Protein AF-0000000066291655 (afdb_homodimer)

Organism: Archaeoglobus fulgidus (strain ATCC 49558 / DSM 4304 / JCM 9628 / NBRC 100126 / VC-16) (NCBI:txid224325)

Sequence (438 aa):
MLRGLRIIAENKIGVLRDLTTIIAEEGGNITFAQTFLIKHGEHEGKALIYFEIEGGDFEKILERVKTFDYIIEIEEEESFERVFGKRVIILGGGALVSQVAIGAISEADRHNLRGERISVDTMPVVGEEEIAEAVKAVSRLHRAEVLVLAGGIMGGKITEEVKKLRKSGIRVISLSMFGSVPDVADVVISDPVMAGTLAVMHISEKAKFDLDRVKGRRIMLRGLRIIAENKIGVLRDLTTIIAEEGGNITFAQTFLIKHGEHEGKALIYFEIEGGDFEKILERVKTFDYIIEIEEEESFERVFGKRVIILGGGALVSQVAIGAISEADRHNLRGERISVDTMPVVGEEEIAEAVKAVSRLHRAEVLVLAGGIMGGKITEEVKKLRKSGIRVISLSMFGSVPDVADVVISDPVMAGTLAVMHISEKAKFDLDRVKGRRI

Structure (mmCIF, N/CA/C/O backbone):
data_AF-0000000066291655-model_v1
#
loop_
_entity.id
_entity.type
_entity.pdbx_description
1 polymer 'Uncharacterized protein AF_1403'
#
loop_
_atom_site.group_PDB
_atom_site.id
_atom_site.type_symbol
_atom_site.label_atom_id
_atom_site.label_alt_id
_atom_site.label_comp_id
_atom_site.label_asym_id
_atom_site.label_entity_id
_atom_site.label_seq_id
_atom_site.pdbx_PDB_ins_code
_atom_site.Cartn_x
_atom_site.Cartn_y
_atom_site.Cartn_z
_atom_site.occupancy
_atom_site.B_iso_or_equiv
_atom_site.auth_seq_id
_atom_site.auth_comp_id
_atom_site.auth_asym_id
_atom_site.auth_atom_id
_atom_site.pdbx_PDB_model_num
ATOM 1 N N . MET A 1 1 ? 13.969 -18.281 8.516 1 83.38 1 MET A N 1
ATOM 2 C CA . MET A 1 1 ? 14.18 -16.859 8.266 1 83.38 1 MET A CA 1
ATOM 3 C C . MET A 1 1 ? 13.406 -16.406 7.031 1 83.38 1 MET A C 1
ATOM 5 O O . MET A 1 1 ? 13.359 -17.125 6.027 1 83.38 1 MET A O 1
ATOM 9 N N . LEU A 1 2 ? 12.633 -15.32 7.113 1 91.94 2 LEU A N 1
ATOM 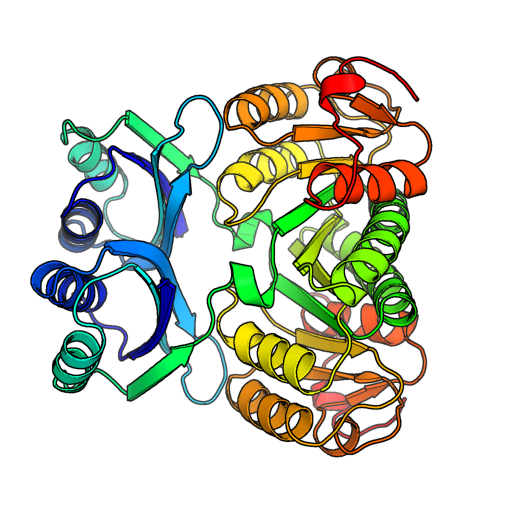10 C CA . LEU A 1 2 ? 11.852 -14.758 6.02 1 91.94 2 LEU A CA 1
ATOM 11 C C . LEU A 1 2 ? 12.742 -13.969 5.062 1 91.94 2 LEU A C 1
ATOM 13 O O . LEU A 1 2 ? 13.469 -13.07 5.488 1 91.94 2 LEU A O 1
ATOM 17 N N . ARG A 1 3 ? 12.75 -14.422 3.824 1 95 3 ARG A N 1
ATOM 18 C CA . ARG A 1 3 ? 13.586 -13.766 2.82 1 95 3 ARG A CA 1
ATOM 19 C C . ARG A 1 3 ? 12.742 -13.312 1.63 1 95 3 ARG A C 1
ATOM 21 O O . ARG A 1 3 ? 11.828 -14.016 1.204 1 95 3 ARG A O 1
ATOM 28 N N . GLY A 1 4 ? 13.094 -12.086 1.161 1 96.44 4 GLY A N 1
ATOM 29 C CA . GLY A 1 4 ? 12.414 -11.547 -0.006 1 96.44 4 GLY A CA 1
ATOM 30 C C . GLY A 1 4 ? 13.148 -11.812 -1.304 1 96.44 4 GLY A C 1
ATOM 31 O O . GLY A 1 4 ? 14.383 -11.734 -1.349 1 96.44 4 GLY A O 1
ATOM 32 N N . LEU A 1 5 ? 12.398 -12.18 -2.305 1 96.62 5 LEU A N 1
ATOM 33 C CA . LEU A 1 5 ? 12.938 -12.43 -3.637 1 96.62 5 LEU A CA 1
ATOM 34 C C . LEU A 1 5 ? 12.242 -11.562 -4.676 1 96.62 5 LEU A C 1
ATOM 36 O O . LEU A 1 5 ? 11.039 -11.695 -4.895 1 96.62 5 LEU A O 1
ATOM 40 N N . ARG A 1 6 ? 12.953 -10.68 -5.277 1 97.25 6 ARG A N 1
ATOM 41 C CA . ARG A 1 6 ? 12.438 -9.828 -6.344 1 97.25 6 ARG A CA 1
ATOM 42 C C . ARG A 1 6 ? 12.945 -10.281 -7.707 1 97.25 6 ARG A C 1
ATOM 44 O O . ARG A 1 6 ? 14.148 -10.445 -7.906 1 97.25 6 ARG A O 1
ATOM 51 N N . ILE A 1 7 ? 12.016 -10.43 -8.617 1 97.06 7 ILE A N 1
ATOM 52 C CA . ILE A 1 7 ? 12.352 -10.922 -9.953 1 97.06 7 ILE A CA 1
ATOM 53 C C . ILE A 1 7 ? 11.742 -10 -11.008 1 97.06 7 ILE A C 1
ATOM 55 O O . ILE A 1 7 ? 10.578 -9.609 -10.906 1 97.06 7 ILE A O 1
ATOM 59 N N . ILE A 1 8 ? 12.531 -9.57 -11.898 1 97.06 8 ILE A N 1
ATOM 60 C CA . ILE A 1 8 ? 12.031 -8.992 -13.141 1 97.06 8 ILE A CA 1
ATOM 61 C C . ILE A 1 8 ? 12.117 -10.023 -14.258 1 97.06 8 ILE A C 1
ATOM 63 O O . ILE A 1 8 ? 13.188 -10.586 -14.508 1 97.06 8 ILE A O 1
ATOM 67 N N . ALA A 1 9 ? 11.023 -10.336 -14.867 1 96.5 9 ALA A N 1
ATOM 68 C CA . ALA A 1 9 ? 10.969 -11.367 -15.898 1 96.5 9 ALA A CA 1
ATOM 69 C C . ALA A 1 9 ? 10.172 -10.898 -17.109 1 96.5 9 ALA A C 1
ATOM 71 O O . ALA A 1 9 ? 9.43 -9.914 -17.031 1 96.5 9 ALA A O 1
ATOM 72 N N . GLU A 1 10 ? 10.383 -11.562 -18.172 1 94.94 10 GLU A N 1
ATOM 73 C CA . GLU A 1 10 ? 9.516 -11.344 -19.312 1 94.94 10 GLU A CA 1
ATOM 74 C C . GLU A 1 10 ? 8.062 -11.672 -18.984 1 94.94 10 GLU A C 1
ATOM 76 O O . GLU A 1 10 ? 7.789 -12.602 -18.234 1 94.94 10 GLU A O 1
ATOM 81 N N . ASN A 1 11 ? 7.215 -10.836 -19.578 1 88.88 11 ASN A N 1
ATOM 82 C CA . ASN A 1 11 ? 5.789 -11.078 -19.375 1 88.88 11 ASN A CA 1
ATOM 83 C C . ASN A 1 11 ? 5.285 -12.219 -20.25 1 88.88 11 ASN A C 1
ATOM 85 O O . ASN A 1 11 ? 4.895 -12 -21.406 1 88.88 11 ASN A O 1
ATOM 89 N N . LYS A 1 12 ? 5.316 -13.391 -19.75 1 83.5 12 LYS A N 1
ATOM 90 C CA . LYS A 1 12 ? 4.914 -14.594 -20.484 1 83.5 12 LYS A CA 1
ATOM 91 C C . LYS A 1 12 ? 4.031 -15.492 -19.625 1 83.5 12 LYS A C 1
ATOM 93 O O . LYS A 1 12 ? 4.098 -15.445 -18.391 1 83.5 12 LYS A O 1
ATOM 98 N N . ILE A 1 13 ? 3.275 -16.203 -20.266 1 76.56 13 ILE A N 1
ATOM 99 C CA . ILE A 1 13 ? 2.389 -17.141 -19.594 1 76.56 13 ILE A CA 1
ATOM 100 C C . ILE A 1 13 ? 3.217 -18.219 -18.891 1 76.56 13 ILE A C 1
ATOM 102 O O . ILE A 1 13 ? 4.184 -18.734 -19.453 1 76.56 13 ILE A O 1
ATOM 106 N N . GLY A 1 14 ? 2.908 -18.453 -17.641 1 75.88 14 GLY A N 1
ATOM 107 C CA . GLY A 1 14 ? 3.512 -19.594 -16.953 1 75.88 14 GLY A CA 1
ATOM 108 C C . GLY A 1 14 ? 4.645 -19.203 -16.031 1 75.88 14 GLY A C 1
ATOM 109 O O . GLY A 1 14 ? 5.152 -20.031 -15.273 1 75.88 14 GLY A O 1
ATOM 110 N N . VAL A 1 15 ? 5.023 -17.922 -16.031 1 84.94 15 VAL A N 1
ATOM 111 C CA . VAL A 1 15 ? 6.164 -17.469 -15.234 1 84.94 15 VAL A CA 1
ATOM 112 C C . VAL A 1 15 ? 5.879 -17.672 -13.75 1 84.94 15 VAL A C 1
ATOM 114 O O . VAL A 1 15 ? 6.691 -18.266 -13.031 1 84.94 15 VAL A O 1
ATOM 117 N N . LEU A 1 16 ? 4.734 -17.266 -13.289 1 84.44 16 LEU A N 1
ATOM 118 C CA . LEU A 1 16 ? 4.395 -17.422 -11.883 1 84.44 16 LEU A CA 1
ATOM 119 C C . LEU A 1 16 ? 4.32 -18.891 -11.492 1 84.44 16 LEU A C 1
ATOM 121 O O . LEU A 1 16 ? 4.77 -19.281 -10.414 1 84.44 16 LEU A O 1
ATOM 125 N N . ARG A 1 17 ? 3.775 -19.625 -12.367 1 79.81 17 ARG A N 1
ATOM 126 C CA . ARG A 1 17 ? 3.689 -21.062 -12.133 1 79.81 17 ARG A CA 1
ATOM 127 C C . ARG A 1 17 ? 5.078 -21.688 -11.969 1 79.81 17 ARG A C 1
ATOM 129 O O . ARG A 1 17 ? 5.324 -22.422 -11.016 1 79.81 17 ARG A O 1
ATOM 136 N N . ASP A 1 18 ? 5.945 -21.406 -12.859 1 86 18 ASP A N 1
ATOM 137 C CA . ASP A 1 18 ? 7.293 -21.953 -12.828 1 86 18 ASP A CA 1
ATOM 138 C C . ASP A 1 18 ? 8.023 -21.562 -11.547 1 86 18 ASP A C 1
ATOM 140 O O . ASP A 1 18 ? 8.641 -22.406 -10.891 1 86 18 ASP A O 1
ATOM 144 N N . LEU A 1 19 ? 7.875 -20.328 -11.18 1 90.25 19 LEU A N 1
ATOM 145 C CA . LEU A 1 19 ? 8.594 -19.812 -10.016 1 90.25 19 LEU A CA 1
ATOM 146 C C . LEU A 1 19 ? 8.039 -20.406 -8.727 1 90.25 19 LEU A C 1
ATOM 148 O O . LEU A 1 19 ? 8.805 -20.812 -7.852 1 90.25 19 LEU A O 1
ATOM 152 N N . THR A 1 20 ? 6.754 -20.531 -8.68 1 87 20 THR A N 1
ATOM 153 C CA . THR A 1 20 ? 6.148 -21.062 -7.469 1 87 20 THR A CA 1
ATOM 154 C C . THR A 1 20 ? 6.441 -22.547 -7.332 1 87 20 THR A C 1
ATOM 156 O O . THR A 1 20 ? 6.582 -23.062 -6.219 1 87 20 THR A O 1
ATOM 159 N N . THR A 1 21 ? 6.566 -23.203 -8.43 1 85.25 21 THR A N 1
ATOM 160 C CA . THR A 1 21 ? 6.914 -24.609 -8.422 1 85.25 21 THR A CA 1
ATOM 161 C C . THR A 1 21 ? 8.312 -24.828 -7.844 1 85.25 21 THR A C 1
ATOM 163 O O . THR A 1 21 ? 8.508 -25.672 -6.969 1 85.25 21 THR A O 1
ATOM 166 N N . ILE A 1 22 ? 9.227 -24.062 -8.266 1 91.38 22 ILE A N 1
ATOM 167 C CA . ILE A 1 22 ? 10.602 -24.156 -7.797 1 91.38 22 ILE A CA 1
ATOM 168 C C . ILE A 1 22 ? 10.656 -23.891 -6.293 1 91.38 22 ILE A C 1
ATOM 170 O O . ILE A 1 22 ? 11.328 -24.625 -5.555 1 91.38 22 ILE A O 1
ATOM 174 N N . ILE A 1 23 ? 9.953 -22.875 -5.824 1 90.38 23 ILE A N 1
ATOM 175 C CA . ILE A 1 23 ? 9.961 -22.5 -4.414 1 90.38 23 ILE A CA 1
ATOM 176 C C . ILE A 1 23 ? 9.383 -23.641 -3.574 1 90.38 23 ILE A C 1
ATOM 178 O O . ILE A 1 23 ? 9.953 -24 -2.545 1 90.38 23 ILE A O 1
ATOM 182 N N . ALA A 1 24 ? 8.336 -24.219 -4.098 1 86.44 24 ALA A N 1
ATOM 183 C CA . ALA A 1 24 ? 7.703 -25.312 -3.391 1 86.44 24 ALA A CA 1
ATOM 184 C C . ALA A 1 24 ? 8.609 -26.547 -3.363 1 86.44 24 ALA A C 1
ATOM 186 O O . ALA A 1 24 ? 8.75 -27.203 -2.326 1 86.44 24 ALA A O 1
ATOM 187 N N . GLU A 1 25 ? 9.18 -26.875 -4.406 1 90.44 25 GLU A N 1
ATOM 188 C CA . GLU A 1 25 ? 10.039 -28.062 -4.527 1 90.44 25 GLU A CA 1
ATOM 189 C C . GLU A 1 25 ? 11.242 -27.953 -3.588 1 90.44 25 GLU A C 1
ATOM 191 O O . GLU A 1 25 ? 11.734 -28.984 -3.102 1 90.44 25 GLU A O 1
ATOM 196 N N . GLU A 1 26 ? 11.641 -26.75 -3.355 1 93.12 26 GLU A N 1
ATOM 197 C CA . GLU A 1 26 ? 12.812 -26.562 -2.504 1 93.12 26 GLU A CA 1
ATOM 198 C C . GLU A 1 26 ? 12.406 -26.328 -1.052 1 93.12 26 GLU A C 1
ATOM 200 O O . GLU A 1 26 ? 13.227 -25.922 -0.228 1 93.12 26 GLU A O 1
ATOM 205 N N . GLY A 1 27 ? 11.141 -26.484 -0.807 1 88.19 27 GLY A N 1
ATOM 206 C CA . GLY A 1 27 ? 10.656 -26.5 0.564 1 88.19 27 GLY A CA 1
ATOM 207 C C . GLY A 1 27 ? 10.32 -25.109 1.08 1 88.19 27 GLY A C 1
ATOM 208 O O . GLY A 1 27 ? 10.133 -24.922 2.283 1 88.19 27 GLY A O 1
ATOM 209 N N . GLY A 1 28 ? 10.32 -24.141 0.189 1 88.88 28 GLY A N 1
ATOM 210 C CA . GLY A 1 28 ? 9.969 -22.797 0.61 1 88.88 28 GLY A CA 1
ATOM 211 C C . GLY A 1 28 ? 8.477 -22.578 0.759 1 88.88 28 GLY A C 1
ATOM 212 O O . GLY A 1 28 ? 7.684 -23.125 -0.015 1 88.88 28 GLY A O 1
ATOM 213 N N . ASN A 1 29 ? 8.125 -21.766 1.768 1 86.31 29 ASN A N 1
ATOM 214 C CA . ASN A 1 29 ? 6.746 -21.344 1.974 1 86.31 29 ASN A CA 1
ATOM 215 C C . ASN A 1 29 ? 6.547 -19.875 1.599 1 86.31 29 ASN A C 1
ATOM 217 O O . ASN A 1 29 ? 7.168 -19 2.189 1 86.31 29 ASN A O 1
ATOM 221 N N . ILE A 1 30 ? 5.688 -19.672 0.665 1 89.31 30 ILE A N 1
ATOM 222 C CA . ILE A 1 30 ? 5.422 -18.297 0.239 1 89.31 30 ILE A CA 1
ATOM 223 C C . ILE A 1 30 ? 4.422 -17.641 1.189 1 89.31 30 ILE A C 1
ATOM 225 O O . ILE A 1 30 ? 3.266 -18.062 1.27 1 89.31 30 ILE A O 1
ATOM 229 N N . THR A 1 31 ? 4.867 -16.641 1.881 1 90.12 31 THR A N 1
ATOM 230 C CA . THR A 1 31 ? 3.998 -15.961 2.836 1 90.12 31 THR A CA 1
ATOM 231 C C . THR A 1 31 ? 3.379 -14.711 2.211 1 90.12 31 THR A C 1
ATOM 233 O O . THR A 1 31 ? 2.355 -14.219 2.688 1 90.12 31 THR A O 1
ATOM 236 N N . PHE A 1 32 ? 4.031 -14.281 1.184 1 94.31 32 PHE A N 1
ATOM 237 C CA . PHE A 1 32 ? 3.541 -13.141 0.41 1 94.31 32 PHE A CA 1
ATOM 238 C C . PHE A 1 32 ? 4.051 -13.211 -1.025 1 94.31 32 PHE A C 1
ATOM 240 O O . PHE A 1 32 ? 5.203 -13.57 -1.266 1 94.31 32 PHE A O 1
ATOM 247 N N . ALA A 1 33 ? 3.215 -12.906 -1.899 1 94.62 33 ALA A N 1
ATOM 248 C CA . ALA A 1 33 ? 3.607 -12.781 -3.301 1 94.62 33 ALA A CA 1
ATOM 249 C C . ALA A 1 33 ? 2.855 -11.641 -3.984 1 94.62 33 ALA A C 1
ATOM 251 O O . ALA A 1 33 ? 1.688 -11.391 -3.678 1 94.62 33 ALA A O 1
ATOM 252 N N . GLN A 1 34 ? 3.547 -11 -4.84 1 96.5 34 GLN A N 1
ATOM 253 C CA . GLN A 1 34 ? 2.957 -9.93 -5.637 1 96.5 34 GLN A CA 1
ATOM 254 C C . GLN A 1 34 ? 3.568 -9.891 -7.035 1 96.5 34 GLN A C 1
ATOM 256 O O . GLN A 1 34 ? 4.773 -10.094 -7.199 1 96.5 34 GLN A O 1
ATOM 261 N N . THR A 1 35 ? 2.752 -9.664 -8.008 1 94.88 35 THR A N 1
ATOM 262 C CA . THR A 1 35 ? 3.254 -9.484 -9.367 1 94.88 35 THR A CA 1
ATOM 263 C C . THR A 1 35 ? 2.451 -8.422 -10.102 1 94.88 35 THR A C 1
ATOM 265 O O . THR A 1 35 ? 1.236 -8.312 -9.922 1 94.88 35 THR A O 1
ATOM 268 N N . PHE A 1 36 ? 3.104 -7.602 -10.805 1 95.19 36 PHE A N 1
ATOM 269 C CA . PHE A 1 36 ? 2.434 -6.645 -11.68 1 95.19 36 PHE A CA 1
ATOM 270 C C . PHE A 1 36 ? 3.33 -6.254 -12.844 1 95.19 36 PHE A C 1
ATOM 272 O O . PHE A 1 36 ? 4.531 -6.535 -12.836 1 95.19 36 PHE A O 1
ATOM 279 N N . LEU A 1 37 ? 2.75 -5.672 -13.805 1 91.38 37 LEU A N 1
ATOM 280 C CA . LEU A 1 37 ? 3.502 -5.215 -14.969 1 91.38 37 LEU A CA 1
ATOM 281 C C . LEU A 1 37 ? 4.133 -3.852 -14.703 1 91.38 37 LEU A C 1
ATOM 283 O O . LEU A 1 37 ? 3.475 -2.949 -14.18 1 91.38 37 LEU A O 1
ATOM 287 N N . ILE A 1 38 ? 5.426 -3.744 -15.047 1 93.25 38 ILE A N 1
ATOM 288 C CA . ILE A 1 38 ? 6.133 -2.477 -14.914 1 93.25 38 ILE A CA 1
ATOM 289 C C . ILE A 1 38 ? 5.672 -1.506 -16 1 93.25 38 ILE A C 1
ATOM 291 O O . ILE A 1 38 ? 5.75 -1.816 -17.188 1 93.25 38 ILE A O 1
ATOM 295 N N . LYS A 1 39 ? 5.297 -0.369 -15.602 1 90.25 39 LYS A N 1
ATOM 296 C CA . LYS A 1 39 ? 4.648 0.554 -16.531 1 90.25 39 LYS A CA 1
ATOM 297 C C . LYS A 1 39 ? 5.66 1.515 -17.141 1 90.25 39 LYS A C 1
ATOM 299 O O . LYS A 1 39 ? 5.449 2.016 -18.25 1 90.25 39 LYS A O 1
ATOM 304 N N . HIS A 1 40 ? 6.703 1.766 -16.359 1 89.12 40 HIS A N 1
ATOM 305 C CA . HIS A 1 40 ? 7.637 2.805 -16.781 1 89.12 40 HIS A CA 1
ATOM 306 C C . HIS A 1 40 ? 9.078 2.357 -16.594 1 89.12 40 HIS A C 1
ATOM 308 O O . HIS A 1 40 ? 9.344 1.345 -15.953 1 89.12 40 HIS A O 1
ATOM 314 N N . GLY A 1 41 ? 9.938 3.076 -17.281 1 92.38 41 GLY A N 1
ATOM 315 C CA . GLY A 1 41 ? 11.359 2.895 -17.016 1 92.38 41 GLY A CA 1
ATOM 316 C C . GLY A 1 41 ? 12.008 1.862 -17.922 1 92.38 41 GLY A C 1
ATOM 317 O O . GLY A 1 41 ? 11.461 1.517 -18.969 1 92.38 41 GLY A O 1
ATOM 318 N N . GLU A 1 42 ? 13.125 1.429 -17.5 1 93.94 42 GLU A N 1
ATOM 319 C CA . GLU A 1 42 ? 13.992 0.578 -18.312 1 93.94 42 GLU A CA 1
ATOM 320 C C . GLU A 1 42 ? 13.359 -0.794 -18.531 1 93.94 42 GLU A C 1
ATOM 322 O O . GLU A 1 42 ? 13.633 -1.449 -19.547 1 93.94 42 GLU A O 1
ATOM 327 N N . HIS A 1 43 ? 12.484 -1.166 -17.656 1 95.44 43 HIS A N 1
ATOM 328 C CA . HIS A 1 43 ? 11.906 -2.502 -17.766 1 95.44 43 HIS A CA 1
ATOM 329 C C . HIS A 1 43 ? 10.422 -2.434 -18.094 1 95.44 43 HIS A C 1
ATOM 331 O O . HIS A 1 43 ? 9.656 -3.318 -17.703 1 95.44 43 HIS A O 1
ATOM 337 N N . GLU A 1 44 ? 10.039 -1.375 -18.75 1 94.31 44 GLU A N 1
ATOM 338 C CA . GLU A 1 44 ? 8.648 -1.212 -19.156 1 94.31 44 GLU A CA 1
ATOM 339 C C . GLU A 1 44 ? 8.141 -2.441 -19.906 1 94.31 44 GLU A C 1
ATOM 341 O O . GLU A 1 44 ? 8.812 -2.949 -20.797 1 94.31 44 GLU A O 1
ATOM 346 N N . GLY A 1 45 ? 7.004 -2.943 -19.484 1 92.25 45 GLY A N 1
ATOM 347 C CA . GLY A 1 45 ? 6.379 -4.074 -20.156 1 92.25 45 GLY A CA 1
ATOM 348 C C . GLY A 1 45 ? 6.766 -5.414 -19.547 1 92.25 45 GLY A C 1
ATOM 349 O O . GLY A 1 45 ? 6.137 -6.434 -19.828 1 92.25 45 GLY A O 1
ATOM 350 N N . LYS A 1 46 ? 7.738 -5.422 -18.688 1 95 46 LYS A N 1
ATOM 351 C CA . LYS A 1 46 ? 8.148 -6.637 -17.984 1 95 46 LYS A CA 1
ATOM 352 C C . LYS A 1 46 ? 7.336 -6.844 -16.719 1 95 46 LYS A C 1
ATOM 354 O O . LYS A 1 46 ? 6.586 -5.957 -16.297 1 95 46 LYS A O 1
ATOM 359 N N . ALA A 1 47 ? 7.465 -8.055 -16.203 1 94.56 47 ALA A N 1
ATOM 360 C CA . ALA A 1 47 ? 6.758 -8.391 -14.969 1 94.56 47 ALA A CA 1
ATOM 361 C C . ALA A 1 47 ? 7.68 -8.266 -13.758 1 94.56 47 ALA A C 1
ATOM 363 O O . ALA A 1 47 ? 8.805 -8.766 -13.766 1 94.56 47 ALA A O 1
ATOM 364 N N . LEU A 1 48 ? 7.25 -7.527 -12.812 1 96.88 48 LEU A N 1
ATOM 365 C CA . LEU A 1 48 ? 7.902 -7.543 -11.508 1 96.88 48 LEU A CA 1
ATOM 366 C C . LEU A 1 48 ? 7.223 -8.539 -10.57 1 96.88 48 LEU A C 1
ATOM 368 O O . LEU A 1 48 ? 6.016 -8.445 -10.328 1 96.88 48 LEU A O 1
ATOM 372 N N . ILE A 1 49 ? 7.957 -9.492 -10.109 1 96 49 ILE A N 1
ATOM 373 C CA . ILE A 1 49 ? 7.465 -10.539 -9.227 1 96 49 ILE A CA 1
ATOM 374 C C . ILE A 1 49 ? 8.234 -10.508 -7.906 1 96 49 ILE A C 1
ATOM 376 O O . ILE A 1 49 ? 9.461 -10.469 -7.898 1 96 49 ILE A O 1
ATOM 380 N N . TYR A 1 50 ? 7.5 -10.469 -6.832 1 97.25 50 TYR A N 1
ATOM 381 C CA . TYR A 1 50 ? 8.109 -10.414 -5.508 1 97.25 50 TYR A CA 1
ATOM 382 C C . TYR A 1 50 ? 7.527 -11.492 -4.598 1 97.25 50 TYR A C 1
ATOM 384 O O . TYR A 1 50 ? 6.309 -11.648 -4.516 1 97.25 50 TYR A O 1
ATOM 392 N N . PHE A 1 51 ? 8.461 -12.227 -3.971 1 94.94 51 PHE A N 1
ATOM 393 C CA . PHE A 1 51 ? 8.062 -13.258 -3.023 1 94.94 51 PHE A CA 1
ATOM 394 C C . PHE A 1 51 ? 8.703 -13.016 -1.659 1 94.94 51 PHE 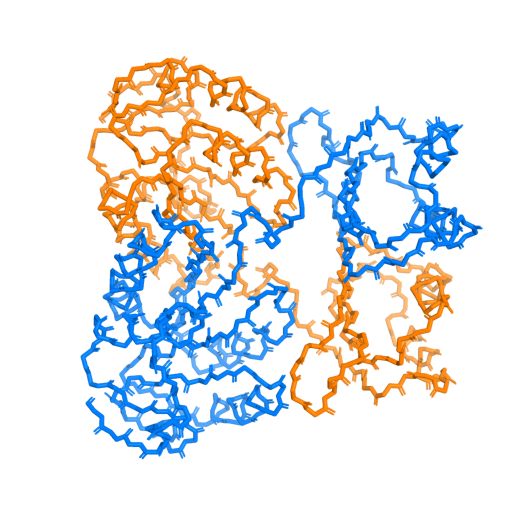A C 1
ATOM 396 O O . PHE A 1 51 ? 9.859 -12.594 -1.572 1 94.94 51 PHE A O 1
ATOM 403 N N . GLU A 1 52 ? 7.988 -13.203 -0.694 1 95.75 52 GLU A N 1
ATOM 404 C CA . GLU A 1 52 ? 8.539 -13.438 0.637 1 95.75 52 GLU A CA 1
ATOM 405 C C . GLU A 1 52 ? 8.43 -14.906 1.035 1 95.75 52 GLU A C 1
ATOM 407 O O . GLU A 1 52 ? 7.328 -15.453 1.091 1 95.75 52 GLU A O 1
ATOM 412 N N . ILE A 1 53 ? 9.516 -15.531 1.274 1 92.94 53 ILE A N 1
ATOM 413 C CA . ILE A 1 53 ? 9.625 -16.984 1.408 1 92.94 53 ILE A CA 1
ATOM 414 C C . ILE A 1 53 ? 10.18 -17.328 2.787 1 92.94 53 ILE A C 1
ATOM 416 O O . ILE A 1 53 ? 11.203 -16.797 3.205 1 92.94 53 ILE A O 1
ATOM 420 N N . GLU A 1 54 ? 9.469 -18.156 3.42 1 91.38 54 GLU A N 1
ATOM 421 C CA . GLU A 1 54 ? 9.922 -18.672 4.707 1 91.38 54 GLU A CA 1
ATOM 422 C C . GLU A 1 54 ? 10.43 -20.109 4.586 1 91.38 54 GLU A C 1
ATOM 424 O O . GLU A 1 54 ? 9.758 -20.953 3.994 1 91.38 54 GLU A O 1
ATOM 429 N N . GLY A 1 55 ? 11.609 -20.344 5.07 1 88.94 55 GLY A N 1
ATOM 430 C CA . GLY A 1 55 ? 12.156 -21.703 5.059 1 88.94 55 GLY A CA 1
ATOM 431 C C . GLY A 1 55 ? 12.648 -22.125 3.689 1 88.94 55 GLY A C 1
ATOM 432 O O . GLY A 1 55 ? 12.875 -21.297 2.811 1 88.94 55 GLY A O 1
ATOM 433 N N . GLY A 1 56 ? 12.977 -23.469 3.59 1 91.62 56 GLY A N 1
ATOM 434 C CA . GLY A 1 56 ? 13.477 -24.031 2.348 1 91.62 56 GLY A CA 1
ATOM 435 C C . GLY A 1 56 ? 14.93 -23.672 2.074 1 91.62 56 GLY A C 1
ATOM 436 O O . GLY A 1 56 ? 15.578 -23.016 2.898 1 91.62 56 GLY A O 1
ATOM 437 N N . ASP A 1 57 ? 15.398 -24.203 0.986 1 95.31 57 ASP A N 1
ATOM 438 C CA . ASP A 1 57 ? 16.75 -23.891 0.543 1 95.31 57 ASP A CA 1
ATOM 439 C C . ASP A 1 57 ? 16.766 -22.688 -0.396 1 95.31 57 ASP A C 1
ATOM 441 O O . ASP A 1 57 ? 16.719 -22.859 -1.618 1 95.31 57 ASP A O 1
ATOM 445 N N . PHE A 1 58 ? 16.906 -21.531 0.152 1 95.06 58 PHE A N 1
ATOM 446 C CA . PHE A 1 58 ? 16.781 -20.281 -0.574 1 95.06 58 PHE A CA 1
ATOM 447 C C . PHE A 1 58 ? 17.859 -20.172 -1.642 1 95.06 58 PHE A C 1
ATOM 449 O O . PHE A 1 58 ? 17.609 -19.656 -2.738 1 95.06 58 PHE A O 1
ATOM 456 N N . GLU A 1 59 ? 19.031 -20.625 -1.307 1 96.25 59 GLU A N 1
ATOM 457 C CA . GLU A 1 59 ? 20.125 -20.562 -2.271 1 96.25 59 GLU A CA 1
ATOM 458 C C . GLU A 1 59 ? 19.828 -21.422 -3.492 1 96.25 59 GLU A C 1
ATOM 460 O O . GLU A 1 59 ? 20.094 -21.031 -4.625 1 96.25 59 GLU A O 1
ATOM 465 N N . LYS A 1 60 ? 19.297 -22.547 -3.295 1 96.56 60 LYS A N 1
ATOM 466 C CA . LYS A 1 60 ? 18.922 -23.422 -4.402 1 96.56 60 LYS A CA 1
ATOM 467 C C . LYS A 1 60 ? 17.797 -22.828 -5.227 1 96.56 60 LYS A C 1
ATOM 469 O O . LYS A 1 60 ? 17.766 -22.984 -6.449 1 96.56 60 LYS A O 1
ATOM 474 N N . ILE A 1 61 ? 16.844 -22.141 -4.496 1 94.88 61 ILE A N 1
ATOM 475 C CA . ILE A 1 61 ? 15.758 -21.453 -5.188 1 94.88 61 ILE A CA 1
ATOM 476 C C . ILE A 1 61 ? 16.344 -20.406 -6.141 1 94.88 61 ILE A C 1
ATOM 478 O O . ILE A 1 61 ? 15.984 -20.375 -7.324 1 94.88 61 ILE A O 1
ATOM 482 N N . LEU A 1 62 ? 17.25 -19.688 -5.672 1 96.12 62 LEU A N 1
ATOM 483 C CA . LEU A 1 62 ? 17.875 -18.641 -6.473 1 96.12 62 LEU A CA 1
ATOM 484 C C . LEU A 1 62 ? 18.578 -19.234 -7.684 1 96.12 62 LEU A C 1
ATOM 486 O O . LEU A 1 62 ? 18.438 -18.734 -8.805 1 96.12 62 LEU A O 1
ATOM 490 N N . GLU A 1 63 ? 19.281 -20.266 -7.469 1 96.19 63 GLU A N 1
ATOM 491 C CA . GLU A 1 63 ? 20.031 -20.922 -8.531 1 96.19 63 GLU A CA 1
ATOM 492 C C . GLU A 1 63 ? 19.109 -21.438 -9.625 1 96.19 63 GLU A C 1
ATOM 494 O O . GLU A 1 63 ? 19.375 -21.266 -10.812 1 96.19 63 GLU A O 1
ATOM 499 N N . ARG A 1 64 ? 18.109 -22.031 -9.234 1 96.31 64 ARG A N 1
ATOM 500 C CA . ARG A 1 64 ? 17.188 -22.625 -10.188 1 96.31 64 ARG A CA 1
ATOM 501 C C . ARG A 1 64 ? 16.406 -21.562 -10.953 1 96.31 64 ARG A C 1
ATOM 503 O O . ARG A 1 64 ? 16.172 -21.703 -12.156 1 96.31 64 ARG A O 1
ATOM 510 N N . VAL A 1 65 ? 16.031 -20.484 -10.273 1 95.31 65 VAL A N 1
ATOM 511 C CA . VAL A 1 65 ? 15.281 -19.406 -10.914 1 95.31 65 VAL A CA 1
ATOM 512 C C . VAL A 1 65 ? 16.141 -18.734 -11.984 1 95.31 65 VAL A C 1
ATOM 514 O O . VAL A 1 65 ? 15.648 -18.391 -13.055 1 95.31 65 VAL A O 1
ATOM 517 N N . LYS A 1 66 ? 17.375 -18.719 -11.75 1 95.38 66 LYS A N 1
ATOM 518 C CA . LYS A 1 66 ? 18.312 -18.047 -12.648 1 95.38 66 LYS A CA 1
ATOM 519 C C . LYS A 1 66 ? 18.469 -18.812 -13.953 1 95.38 66 LYS A C 1
ATOM 521 O O . LYS A 1 66 ? 18.969 -18.266 -14.945 1 95.38 66 LYS A O 1
ATOM 526 N N . THR A 1 67 ? 18.031 -20.016 -13.945 1 94.88 67 THR A N 1
ATOM 527 C CA . THR A 1 67 ? 18.25 -20.859 -15.117 1 94.88 67 THR A CA 1
ATOM 528 C C . THR A 1 67 ? 17.203 -20.547 -16.203 1 94.88 67 THR A C 1
ATOM 530 O O . THR A 1 67 ? 17.391 -20.906 -17.359 1 94.88 67 THR A O 1
ATOM 533 N N . PHE A 1 68 ? 16.156 -19.891 -15.773 1 94.62 68 PHE A N 1
ATOM 534 C CA . PHE A 1 68 ? 15.141 -19.562 -16.766 1 94.62 68 PHE A CA 1
ATOM 535 C C . PHE A 1 68 ? 15.609 -18.438 -17.672 1 94.62 68 PHE A C 1
ATOM 537 O O . PHE A 1 68 ? 16.141 -17.438 -17.203 1 94.62 68 PHE A O 1
ATOM 544 N N . ASP A 1 69 ? 15.352 -18.547 -18.953 1 94.69 69 ASP A N 1
ATOM 545 C CA . ASP A 1 69 ? 15.828 -17.578 -19.938 1 94.69 69 ASP A CA 1
ATOM 546 C C . ASP A 1 69 ? 14.992 -16.297 -19.906 1 94.69 69 ASP A C 1
ATOM 548 O O . ASP A 1 69 ? 15.414 -15.266 -20.422 1 94.69 69 ASP A O 1
ATOM 552 N N . TYR A 1 70 ? 13.836 -16.359 -19.297 1 94.75 70 TYR A N 1
ATOM 553 C CA . TYR A 1 70 ? 12.961 -15.188 -19.281 1 94.75 70 TYR A CA 1
ATOM 554 C C . TYR A 1 70 ? 13.219 -14.328 -18.047 1 94.75 70 TYR A C 1
ATOM 556 O O . TYR A 1 70 ? 12.578 -13.289 -17.859 1 94.75 70 TYR A O 1
ATOM 564 N N . ILE A 1 71 ? 14.195 -14.703 -17.219 1 96.81 71 ILE A N 1
ATOM 565 C CA . ILE A 1 71 ? 14.57 -13.922 -16.047 1 96.81 71 ILE A CA 1
ATOM 566 C C . ILE A 1 71 ? 15.555 -12.828 -16.438 1 96.81 71 ILE A C 1
ATOM 568 O O . ILE A 1 71 ? 16.562 -13.102 -17.094 1 96.81 71 ILE A O 1
ATOM 572 N N . ILE A 1 72 ? 15.266 -11.633 -16.078 1 96.88 72 ILE A N 1
ATOM 573 C CA . ILE A 1 72 ? 16.094 -10.484 -16.438 1 96.88 72 ILE A CA 1
ATOM 574 C C . ILE A 1 72 ? 16.938 -10.07 -15.234 1 96.88 72 ILE A C 1
ATOM 576 O O . ILE A 1 72 ? 18.141 -9.844 -15.375 1 96.88 72 ILE A O 1
ATOM 580 N N . GLU A 1 73 ? 16.328 -9.93 -14.102 1 96.44 73 GLU A N 1
ATOM 581 C CA . GLU A 1 73 ? 16.984 -9.539 -12.867 1 96.44 73 GLU A CA 1
ATOM 582 C C . GLU A 1 73 ? 16.438 -10.32 -11.672 1 96.44 73 GLU A C 1
ATOM 584 O O . GLU A 1 73 ? 15.25 -10.648 -11.633 1 96.44 73 GLU A O 1
ATOM 589 N N . ILE A 1 74 ? 17.344 -10.648 -10.766 1 96.69 74 ILE A N 1
ATOM 590 C CA . ILE A 1 74 ? 16.953 -11.305 -9.516 1 96.69 74 ILE A CA 1
ATOM 591 C C . ILE A 1 74 ? 17.719 -10.68 -8.352 1 96.69 74 ILE A C 1
ATOM 593 O O . ILE A 1 74 ? 18.922 -10.438 -8.453 1 96.69 74 ILE A O 1
ATOM 597 N N . GLU A 1 75 ? 16.984 -10.344 -7.289 1 95.38 75 GLU A N 1
ATOM 598 C CA . GLU A 1 75 ? 17.609 -9.75 -6.113 1 95.38 75 GLU A CA 1
ATOM 599 C C . GLU A 1 75 ? 16.953 -10.227 -4.828 1 95.38 75 GLU A C 1
ATOM 601 O O . GLU A 1 75 ? 15.727 -10.406 -4.785 1 95.38 75 GLU A O 1
ATOM 606 N N . GLU A 1 76 ? 17.781 -10.438 -3.9 1 95.5 76 GLU A N 1
ATOM 607 C CA . GLU A 1 76 ? 17.25 -10.648 -2.561 1 95.5 76 GLU A CA 1
ATOM 608 C C . GLU A 1 76 ? 16.875 -9.32 -1.902 1 95.5 76 GLU A C 1
ATOM 610 O O . GLU A 1 76 ? 17.625 -8.344 -1.992 1 95.5 76 GLU A O 1
ATOM 615 N N . GLU A 1 77 ? 15.703 -9.281 -1.295 1 95.62 77 GLU A N 1
ATOM 616 C CA . GLU A 1 77 ? 15.195 -8.055 -0.691 1 95.62 77 GLU A CA 1
ATOM 617 C C . GLU A 1 77 ? 14.711 -8.297 0.735 1 95.62 77 GLU A C 1
ATOM 619 O O . GLU A 1 77 ? 14.391 -9.43 1.1 1 95.62 77 GLU A O 1
ATOM 624 N N . GLU A 1 78 ? 14.703 -7.23 1.524 1 95 78 GLU A N 1
ATOM 625 C CA . GLU A 1 78 ? 14.039 -7.297 2.82 1 95 78 GLU A CA 1
ATOM 626 C C . GLU A 1 78 ? 12.523 -7.387 2.658 1 95 78 GLU A C 1
ATOM 628 O O . GLU A 1 78 ? 11.969 -6.895 1.674 1 95 78 GLU A O 1
ATOM 633 N N . SER A 1 79 ? 11.859 -8.047 3.539 1 95.94 79 SER A N 1
ATOM 634 C CA . SER A 1 79 ? 10.406 -8.156 3.486 1 95.94 79 SER A CA 1
ATOM 635 C C . SER A 1 79 ? 9.742 -6.797 3.66 1 95.94 79 SER A C 1
ATOM 637 O O . SER A 1 79 ? 10.328 -5.879 4.23 1 95.94 79 SER A O 1
ATOM 639 N N . PHE A 1 80 ? 8.508 -6.645 3.195 1 96.69 80 PHE A N 1
ATOM 640 C CA . PHE A 1 80 ? 7.746 -5.414 3.344 1 96.69 80 PHE A CA 1
ATOM 641 C C . PHE A 1 80 ? 7.523 -5.09 4.816 1 96.69 80 PHE A C 1
ATOM 643 O O . PHE A 1 80 ? 7.559 -3.922 5.211 1 96.69 80 PHE A O 1
ATOM 650 N N . GLU A 1 81 ? 7.348 -6.09 5.57 1 94.19 81 GLU A N 1
ATOM 651 C CA . GLU A 1 81 ? 7.141 -5.871 7 1 94.19 81 GLU A CA 1
ATOM 652 C C . GLU A 1 81 ? 8.375 -5.262 7.652 1 94.19 81 GLU A C 1
ATOM 654 O O . GLU A 1 81 ? 8.258 -4.41 8.539 1 94.19 81 GLU A O 1
ATOM 659 N N . ARG A 1 82 ? 9.484 -5.703 7.242 1 94.31 82 ARG A N 1
ATOM 660 C CA . ARG A 1 82 ? 10.719 -5.168 7.801 1 94.31 82 ARG A CA 1
ATOM 661 C C . ARG A 1 82 ? 10.961 -3.74 7.328 1 94.31 82 ARG A C 1
ATOM 663 O O . ARG A 1 82 ? 11.508 -2.92 8.07 1 94.31 82 ARG A O 1
ATOM 670 N N . VAL A 1 83 ? 10.547 -3.469 6.148 1 95.88 83 VAL A N 1
ATOM 671 C CA . VAL A 1 83 ? 10.836 -2.164 5.566 1 95.88 83 VAL A CA 1
ATOM 672 C C . VAL A 1 83 ? 9.773 -1.158 5.988 1 95.88 83 VAL A C 1
ATOM 674 O O . VAL A 1 83 ? 10.086 -0.07 6.473 1 95.88 83 VAL A O 1
ATOM 677 N N . PHE A 1 84 ? 8.469 -1.515 5.824 1 96.44 84 PHE A N 1
ATOM 678 C CA . PHE A 1 84 ? 7.371 -0.565 5.984 1 96.44 84 PHE A CA 1
ATOM 679 C C . PHE A 1 84 ? 6.57 -0.873 7.246 1 96.44 84 PHE A C 1
ATOM 681 O O . PHE A 1 84 ? 5.801 -0.034 7.719 1 96.44 84 PHE A O 1
ATOM 688 N N . GLY A 1 85 ? 6.742 -2.053 7.801 1 95.5 85 GLY A N 1
ATOM 689 C CA . GLY A 1 85 ? 6.051 -2.438 9.016 1 95.5 85 GLY A CA 1
ATOM 690 C C . GLY A 1 85 ? 4.547 -2.52 8.852 1 95.5 85 GLY A C 1
ATOM 691 O O . GLY A 1 85 ? 4.055 -2.91 7.789 1 95.5 85 GLY A O 1
ATOM 692 N N . LYS A 1 86 ? 3.83 -2.275 9.891 1 95.88 86 LYS A N 1
ATOM 693 C CA . LYS A 1 86 ? 2.371 -2.295 9.922 1 95.88 86 LYS A CA 1
ATOM 694 C C . LYS A 1 86 ? 1.79 -1.007 9.344 1 95.88 86 LYS A C 1
ATOM 696 O O . LYS A 1 86 ? 2.438 0.041 9.375 1 95.88 86 LYS A O 1
ATOM 701 N N . ARG A 1 87 ? 0.547 -1.139 8.836 1 97.06 87 ARG A N 1
ATOM 702 C CA . ARG A 1 87 ? -0.014 0.023 8.156 1 97.06 87 ARG A CA 1
ATOM 703 C C . ARG A 1 87 ? -1.246 0.545 8.891 1 97.06 87 ARG A C 1
ATOM 705 O O . ARG A 1 87 ? -2.137 -0.228 9.242 1 97.06 87 ARG A O 1
ATOM 712 N N . VAL A 1 88 ? -1.234 1.823 9.062 1 98.44 88 VAL A N 1
ATOM 713 C CA . VAL A 1 88 ? -2.436 2.576 9.406 1 98.44 88 VAL A CA 1
ATOM 714 C C . VAL A 1 88 ? -3.08 3.133 8.141 1 98.44 88 VAL A C 1
ATOM 716 O O . VAL A 1 88 ? -2.426 3.828 7.359 1 98.44 88 VAL A O 1
ATOM 719 N N . ILE A 1 89 ? -4.32 2.789 7.945 1 98.75 89 ILE A N 1
ATOM 720 C CA . ILE A 1 89 ? -5.039 3.289 6.781 1 98.75 89 ILE A CA 1
ATOM 721 C C . ILE A 1 89 ? -6.004 4.398 7.207 1 98.75 89 ILE A C 1
ATOM 723 O O . ILE A 1 89 ? -6.738 4.25 8.188 1 98.75 89 ILE A O 1
ATOM 727 N N . ILE A 1 90 ? -6.016 5.504 6.5 1 98.88 90 ILE A N 1
ATOM 728 C CA . ILE A 1 90 ? -6.902 6.621 6.801 1 98.88 90 ILE A CA 1
ATOM 729 C C . ILE A 1 90 ? -7.734 6.965 5.57 1 98.88 90 ILE A C 1
ATOM 731 O O . ILE A 1 90 ? -7.188 7.262 4.504 1 98.88 90 ILE A O 1
ATOM 735 N N . LEU A 1 91 ? -9.039 6.957 5.695 1 98.69 91 LEU A N 1
ATOM 736 C CA . LEU A 1 91 ? -9.961 7.266 4.609 1 98.69 91 LEU A CA 1
ATOM 737 C C . LEU A 1 91 ? -10.938 8.359 5.027 1 98.69 91 LEU A C 1
ATOM 739 O O . LEU A 1 91 ? -11.398 8.383 6.172 1 98.69 91 LEU A O 1
ATOM 743 N N . GLY A 1 92 ? -11.328 9.188 4.109 1 98 92 GLY A N 1
ATOM 744 C CA . GLY A 1 92 ? -12.367 10.18 4.367 1 98 92 GLY A CA 1
ATOM 745 C C . GLY A 1 92 ? -12.117 11.5 3.67 1 98 92 GLY A C 1
ATOM 746 O O . GLY A 1 92 ? -11.484 11.547 2.611 1 98 92 GLY A O 1
ATOM 747 N N . GLY A 1 93 ? -12.703 12.547 4.195 1 95.56 93 GLY A N 1
ATOM 748 C CA . GLY A 1 93 ? -12.516 13.867 3.615 1 95.56 93 GLY A CA 1
ATOM 749 C C . GLY A 1 93 ? -11.109 14.406 3.811 1 95.56 93 GLY A C 1
ATOM 750 O O . GLY A 1 93 ? -10.5 14.195 4.863 1 95.56 93 GLY A O 1
ATOM 751 N N . GLY A 1 94 ? -10.68 15.133 2.865 1 95.12 94 GLY A N 1
ATOM 752 C CA . GLY A 1 94 ? -9.297 15.562 2.785 1 95.12 94 GLY A CA 1
ATOM 753 C C . GLY A 1 94 ? -8.828 16.312 4.02 1 95.12 94 GLY A C 1
ATOM 754 O O . GLY A 1 94 ? -7.746 16.031 4.547 1 95.12 94 GLY A O 1
ATOM 755 N N . ALA A 1 95 ? -9.625 17.266 4.496 1 95.38 95 ALA A N 1
ATOM 756 C CA . ALA A 1 95 ? -9.234 18.078 5.648 1 95.38 95 ALA A CA 1
ATOM 757 C C . ALA A 1 95 ? -9.055 17.203 6.891 1 95.38 95 ALA A C 1
ATOM 759 O O . ALA A 1 95 ? -8.047 17.328 7.598 1 95.38 95 ALA A O 1
ATOM 760 N N . LEU A 1 96 ? -10.016 16.328 7.141 1 97.5 96 LEU A N 1
ATOM 761 C CA . LEU A 1 96 ? -9.961 15.477 8.328 1 97.5 96 LEU A CA 1
ATOM 762 C C . LEU A 1 96 ? -8.891 14.398 8.18 1 97.5 96 LEU A C 1
ATOM 764 O O . LEU A 1 96 ? -8.188 14.086 9.148 1 97.5 96 LEU A O 1
ATOM 768 N N . VAL A 1 97 ? -8.75 13.883 6.988 1 98.5 97 VAL A N 1
ATOM 769 C CA . VAL A 1 97 ? -7.711 12.891 6.715 1 98.5 97 VAL A CA 1
ATOM 770 C C . VAL A 1 97 ? -6.336 13.5 7.004 1 98.5 97 VAL A C 1
ATOM 772 O O . VAL A 1 97 ? -5.48 12.844 7.605 1 98.5 97 VAL A O 1
ATOM 775 N N . SER A 1 98 ? -6.152 14.727 6.613 1 98.31 98 SER A N 1
ATOM 776 C CA . SER A 1 98 ? -4.879 15.398 6.848 1 98.31 98 SER A CA 1
ATOM 777 C C . SER A 1 98 ? -4.578 15.516 8.344 1 98.31 98 SER A C 1
ATOM 779 O O . SER A 1 98 ? -3.449 15.266 8.773 1 98.31 98 SER A O 1
ATOM 781 N N . GLN A 1 99 ? -5.578 15.844 9.094 1 98.25 99 GLN A N 1
ATOM 782 C CA . GLN A 1 99 ? -5.395 16 10.531 1 98.25 99 GLN A CA 1
ATOM 783 C C . GLN A 1 99 ? -5.082 14.664 11.195 1 98.25 99 GLN A C 1
ATOM 785 O O . GLN A 1 99 ? -4.184 14.57 12.031 1 98.25 99 GLN A O 1
ATOM 790 N N . VAL A 1 100 ? -5.809 13.648 10.828 1 98.75 100 VAL A N 1
ATOM 791 C CA . VAL A 1 100 ? -5.543 12.32 11.367 1 98.75 100 VAL A CA 1
ATOM 792 C C . VAL A 1 100 ? -4.133 11.883 10.992 1 98.75 100 VAL A C 1
ATOM 794 O O . VAL A 1 100 ? -3.412 11.305 11.812 1 98.75 100 VAL A O 1
ATOM 797 N N . ALA A 1 101 ? -3.748 12.172 9.758 1 98.69 101 ALA A N 1
ATOM 798 C CA . ALA A 1 101 ? -2.426 11.797 9.258 1 98.69 101 ALA A CA 1
ATOM 799 C C . ALA A 1 101 ? -1.323 12.461 10.078 1 98.69 101 ALA A C 1
ATOM 801 O O . ALA A 1 101 ? -0.307 11.828 10.391 1 98.69 101 ALA A O 1
ATOM 802 N N . ILE A 1 102 ? -1.512 13.703 10.43 1 98.44 102 ILE A N 1
ATOM 803 C CA . ILE A 1 102 ? -0.524 14.414 11.234 1 98.44 102 ILE A CA 1
ATOM 804 C C . ILE A 1 102 ? -0.283 13.664 12.539 1 98.44 102 ILE A C 1
ATOM 806 O O . ILE A 1 102 ? 0.864 13.406 12.914 1 98.44 102 ILE A O 1
ATOM 810 N N . GLY A 1 103 ? -1.334 13.305 13.227 1 98.38 103 GLY A N 1
ATOM 811 C CA . GLY A 1 103 ? -1.214 12.562 14.469 1 98.38 103 GLY A CA 1
ATOM 812 C C . GLY A 1 103 ? -0.548 11.211 14.297 1 98.38 103 GLY A C 1
ATOM 813 O O . GLY A 1 103 ? 0.331 10.836 15.078 1 98.38 103 GLY A O 1
ATOM 814 N N . ALA A 1 104 ? -0.977 10.523 13.266 1 98.56 104 ALA A N 1
ATOM 815 C CA . ALA A 1 104 ? -0.466 9.18 13.016 1 98.56 104 ALA A CA 1
ATOM 816 C C . ALA A 1 104 ? 1.016 9.219 12.648 1 98.56 104 ALA A C 1
ATOM 818 O O . ALA A 1 104 ? 1.808 8.422 13.164 1 98.56 104 ALA A O 1
ATOM 819 N N . ILE A 1 105 ? 1.401 10.117 11.766 1 98.62 105 ILE A N 1
ATOM 820 C CA . ILE A 1 105 ? 2.779 10.195 11.297 1 98.62 105 ILE A CA 1
ATOM 821 C C . ILE A 1 105 ? 3.703 10.578 12.453 1 98.62 105 ILE A C 1
ATOM 823 O O . ILE A 1 105 ? 4.773 9.984 12.617 1 98.62 105 ILE A O 1
ATOM 827 N N . SER A 1 106 ? 3.232 11.562 13.211 1 97.69 106 SER A N 1
ATOM 828 C CA . SER A 1 106 ? 4.035 11.992 14.352 1 97.69 106 SER A CA 1
ATOM 829 C C . SER A 1 106 ? 4.273 10.844 15.328 1 97.69 106 SER A C 1
ATOM 831 O O . SER A 1 106 ? 5.402 10.625 15.773 1 97.69 106 SER A O 1
ATOM 833 N N . GLU A 1 107 ? 3.236 10.172 15.656 1 97.25 107 GLU A N 1
ATOM 834 C CA . GLU A 1 107 ? 3.365 9.055 16.594 1 97.25 107 GLU A CA 1
ATOM 835 C C . GLU A 1 107 ? 4.184 7.918 15.984 1 97.25 107 GLU A C 1
ATOM 837 O O . GLU A 1 107 ? 5.031 7.328 16.656 1 97.25 107 GLU A O 1
ATOM 842 N N . ALA A 1 108 ? 3.934 7.609 14.727 1 97.69 108 ALA A N 1
ATOM 843 C CA . ALA A 1 108 ? 4.703 6.57 14.055 1 97.69 108 ALA A CA 1
ATOM 844 C C . ALA A 1 108 ? 6.195 6.902 14.055 1 97.69 108 ALA A C 1
ATOM 846 O O . ALA A 1 108 ? 7.035 6.016 14.227 1 97.69 108 ALA A O 1
ATOM 847 N N . ASP A 1 109 ? 6.484 8.148 13.867 1 97.25 109 ASP A N 1
ATOM 848 C CA . ASP A 1 109 ? 7.875 8.594 13.867 1 97.25 109 ASP A CA 1
ATOM 849 C C . ASP A 1 109 ? 8.562 8.234 15.18 1 97.25 109 ASP A C 1
ATOM 851 O O . ASP A 1 109 ? 9.68 7.715 15.18 1 97.25 109 ASP A O 1
ATOM 855 N N . ARG A 1 110 ? 7.949 8.508 16.266 1 95.5 110 ARG A N 1
ATOM 856 C CA . ARG A 1 110 ? 8.5 8.219 17.594 1 95.5 110 ARG A CA 1
ATOM 857 C C . ARG A 1 110 ? 8.781 6.727 17.75 1 95.5 110 ARG A C 1
ATOM 859 O O . ARG A 1 110 ? 9.82 6.34 18.281 1 95.5 110 ARG A O 1
ATOM 866 N N . HIS A 1 111 ? 7.938 5.93 17.266 1 95.19 111 HIS A N 1
ATOM 867 C CA . HIS A 1 111 ? 8.094 4.484 17.391 1 95.19 111 HIS A CA 1
ATOM 868 C C . HIS A 1 111 ? 9.156 3.967 16.422 1 95.19 111 HIS A C 1
ATOM 870 O O . HIS A 1 111 ? 9.945 3.084 16.766 1 95.19 111 HIS A O 1
ATOM 876 N N . ASN A 1 112 ? 9.102 4.496 15.219 1 95.5 112 ASN A N 1
ATOM 877 C CA . ASN A 1 112 ? 10.07 4.059 14.219 1 95.5 112 ASN A CA 1
ATOM 878 C C . ASN A 1 112 ? 11.5 4.41 14.617 1 95.5 112 ASN A C 1
ATOM 880 O O . ASN A 1 112 ? 12.43 3.676 14.305 1 95.5 112 ASN A O 1
ATOM 884 N N . LEU A 1 113 ? 11.68 5.516 15.336 1 93.44 113 LEU A N 1
ATOM 885 C CA . LEU A 1 113 ? 12.984 5.895 15.859 1 93.44 113 LEU A CA 1
ATOM 886 C C . LEU A 1 113 ? 13.492 4.852 16.859 1 93.44 113 LEU A C 1
ATOM 888 O O . LEU A 1 113 ? 14.695 4.766 17.109 1 93.44 113 LEU A O 1
ATOM 892 N N . ARG A 1 114 ? 12.594 4.047 17.391 1 91.62 114 ARG A N 1
ATOM 893 C CA . ARG A 1 114 ? 12.953 3.051 18.391 1 91.62 114 ARG A CA 1
ATOM 894 C C . ARG A 1 114 ? 13.008 1.652 17.797 1 91.62 114 ARG A C 1
ATOM 896 O O . ARG A 1 114 ? 13.016 0.655 18.516 1 91.62 114 ARG A O 1
ATOM 903 N N . GLY A 1 115 ? 12.906 1.566 16.484 1 90.19 115 GLY A N 1
ATOM 904 C CA . GLY A 1 115 ? 13.164 0.298 15.82 1 90.19 115 GLY A CA 1
ATOM 905 C C . GLY A 1 115 ? 11.906 -0.356 15.281 1 90.19 115 GLY A C 1
ATOM 906 O O . GLY A 1 115 ? 11.984 -1.388 14.609 1 90.19 115 GLY A O 1
ATOM 907 N N . GLU A 1 116 ? 10.797 0.254 15.586 1 94.25 116 GLU A N 1
ATOM 908 C CA . GLU A 1 116 ? 9.57 -0.266 14.992 1 94.25 116 GLU A CA 1
ATOM 909 C C . GLU A 1 116 ? 9.391 0.251 13.562 1 94.25 116 GLU A C 1
ATOM 911 O O . GLU A 1 116 ? 10.18 1.075 13.094 1 94.25 116 GLU A O 1
ATOM 916 N N . ARG A 1 117 ? 8.477 -0.32 12.867 1 95.25 117 ARG A N 1
ATOM 917 C CA . ARG A 1 117 ? 8.125 0.132 11.523 1 95.25 117 ARG A CA 1
ATOM 918 C C . ARG A 1 117 ? 6.613 0.253 11.367 1 95.25 117 ARG A C 1
ATOM 920 O O . ARG A 1 117 ? 5.887 -0.736 11.5 1 95.25 117 ARG A O 1
ATOM 927 N N . ILE A 1 118 ? 6.246 1.485 11.203 1 97.38 118 ILE A N 1
ATOM 928 C CA . ILE A 1 118 ? 4.832 1.781 11 1 97.38 118 ILE A CA 1
ATOM 929 C C . ILE A 1 118 ? 4.676 2.789 9.867 1 97.38 118 ILE A C 1
ATOM 931 O O . ILE A 1 118 ? 5.34 3.83 9.852 1 97.38 118 ILE A O 1
ATOM 935 N N . SER A 1 119 ? 3.889 2.422 8.922 1 98.25 119 SER A N 1
ATOM 936 C CA . SER A 1 119 ? 3.578 3.32 7.816 1 98.25 119 SER A CA 1
ATOM 937 C C . SER A 1 119 ? 2.141 3.824 7.902 1 98.25 119 SER A C 1
ATOM 939 O O . SER A 1 119 ? 1.301 3.209 8.562 1 98.25 119 SER A O 1
ATOM 941 N N . VAL A 1 120 ? 1.888 4.934 7.324 1 98.69 120 VAL A N 1
ATOM 942 C CA . VAL A 1 120 ? 0.579 5.578 7.32 1 98.69 120 VAL A CA 1
ATOM 943 C C . VAL A 1 120 ? 0.136 5.836 5.879 1 98.69 120 VAL A C 1
ATOM 945 O O . VAL A 1 120 ? 0.771 6.605 5.156 1 98.69 120 VAL A O 1
ATOM 948 N N . ASP A 1 121 ? -0.91 5.203 5.477 1 98.56 121 ASP A N 1
ATOM 949 C CA . ASP A 1 121 ? -1.458 5.348 4.133 1 98.56 121 ASP A CA 1
ATOM 950 C C . ASP A 1 121 ? -2.789 6.094 4.16 1 98.56 121 ASP A C 1
ATOM 952 O O . ASP A 1 121 ? -3.656 5.801 4.988 1 98.56 121 ASP A O 1
ATOM 956 N N . THR A 1 122 ? -2.934 7.008 3.238 1 98.62 122 THR A N 1
ATOM 957 C CA . THR A 1 122 ? -4.141 7.824 3.254 1 98.62 122 THR A CA 1
ATOM 958 C C . THR A 1 122 ? -4.789 7.859 1.874 1 98.62 122 THR A C 1
ATOM 960 O O . THR A 1 122 ? -4.105 7.73 0.857 1 98.62 122 THR A O 1
ATOM 963 N N . MET A 1 123 ? -6.016 8.016 1.902 1 97.5 123 MET A N 1
ATOM 964 C CA . MET A 1 123 ? -6.789 8.281 0.693 1 97.5 123 MET A CA 1
ATOM 965 C C . MET A 1 123 ? -7.949 9.227 0.985 1 97.5 123 MET A C 1
ATOM 967 O O . MET A 1 123 ? -8.969 8.812 1.532 1 97.5 123 MET A O 1
ATOM 971 N N . PRO A 1 124 ? -7.758 10.453 0.602 1 97.62 124 PRO A N 1
ATOM 972 C CA . PRO A 1 124 ? -8.914 11.344 0.679 1 97.62 124 PRO A CA 1
ATOM 973 C C . PRO A 1 124 ? -10 11 -0.337 1 97.62 124 PRO A C 1
ATOM 975 O O . PRO A 1 124 ? -9.719 10.883 -1.533 1 97.62 124 PRO A O 1
ATOM 978 N N . VAL A 1 125 ? -11.18 10.766 0.101 1 94.75 125 VAL A N 1
ATOM 979 C CA . VAL A 1 125 ? -12.273 10.344 -0.767 1 94.75 125 VAL A CA 1
ATOM 980 C C . VAL A 1 125 ? -13.609 10.742 -0.141 1 94.75 125 VAL A C 1
ATOM 982 O O . VAL A 1 125 ? -13.758 10.727 1.083 1 94.75 125 VAL A O 1
ATOM 985 N N . VAL A 1 126 ? -14.469 11.125 -0.963 1 91 126 VAL A N 1
ATOM 986 C CA . VAL A 1 126 ? -15.805 11.492 -0.521 1 91 126 VAL A CA 1
ATOM 987 C C . VAL A 1 126 ? -16.844 10.688 -1.304 1 91 126 VAL A C 1
ATOM 989 O O . VAL A 1 126 ? -16.531 10.109 -2.346 1 91 126 VAL A O 1
ATOM 992 N N . GLY A 1 127 ? -18.031 10.547 -0.692 1 92.88 127 GLY A N 1
ATOM 993 C CA . GLY A 1 127 ? -19.109 9.789 -1.304 1 92.88 127 GLY A CA 1
ATOM 994 C C . GLY A 1 127 ? -19.328 8.43 -0.659 1 92.88 127 GLY A C 1
ATOM 995 O O . GLY A 1 127 ? -18.375 7.73 -0.345 1 92.88 127 GLY A O 1
ATOM 996 N N . GLU A 1 128 ? -20.547 8.141 -0.496 1 94.69 128 GLU A N 1
ATOM 997 C CA . GLU A 1 128 ? -20.891 6.91 0.219 1 94.69 128 GLU A CA 1
ATOM 998 C C . GLU A 1 128 ? -20.391 5.68 -0.529 1 94.69 128 GLU A C 1
ATOM 1000 O O . GLU A 1 128 ? -19.781 4.789 0.067 1 94.69 128 GLU A O 1
ATOM 1005 N N . GLU A 1 129 ? -20.609 5.641 -1.836 1 95.19 129 GLU A N 1
ATOM 1006 C CA . GLU A 1 129 ? -20.219 4.477 -2.625 1 95.19 129 GLU A CA 1
ATOM 1007 C C . GLU A 1 129 ? -18.703 4.34 -2.686 1 95.19 129 GLU A C 1
ATOM 1009 O O . GLU A 1 129 ? -18.156 3.244 -2.518 1 95.19 129 GLU A O 1
ATOM 1014 N N . GLU A 1 130 ? -18.031 5.465 -2.879 1 95.12 130 GLU A N 1
ATOM 1015 C CA . GLU A 1 130 ? -16.562 5.469 -3.004 1 95.12 130 GLU A CA 1
ATOM 1016 C C . GLU A 1 130 ? -15.898 5.066 -1.69 1 95.12 130 GLU A C 1
ATOM 1018 O O . GLU A 1 130 ? -14.969 4.262 -1.682 1 95.12 130 GLU A O 1
ATOM 1023 N N . ILE A 1 131 ? -16.438 5.559 -0.608 1 97.31 131 ILE A N 1
ATOM 1024 C CA . ILE A 1 131 ? -15.859 5.23 0.692 1 97.31 131 ILE A CA 1
ATOM 1025 C C . ILE A 1 131 ? -16.141 3.766 1.024 1 97.31 131 ILE A C 1
ATOM 1027 O O . ILE A 1 131 ? -15.258 3.062 1.529 1 97.31 131 ILE A O 1
ATOM 1031 N N . ALA A 1 132 ? -17.359 3.355 0.705 1 97.62 132 ALA A N 1
ATOM 1032 C CA . ALA A 1 132 ? -17.703 1.961 0.965 1 97.62 132 ALA A CA 1
ATOM 1033 C C . ALA A 1 132 ? -16.766 1.016 0.214 1 97.62 132 ALA A C 1
ATOM 1035 O O . ALA A 1 132 ? -16.281 0.033 0.779 1 97.62 132 ALA A O 1
ATOM 1036 N N . GLU A 1 133 ? -16.5 1.349 -0.991 1 96.56 133 GLU A N 1
ATOM 1037 C CA . GLU A 1 133 ? -15.609 0.529 -1.798 1 96.56 133 GLU A CA 1
ATOM 1038 C C . GLU A 1 133 ? -14.188 0.543 -1.232 1 96.56 133 GLU A C 1
ATOM 1040 O O . GLU A 1 133 ? -13.508 -0.486 -1.215 1 96.56 133 GLU A O 1
ATOM 1045 N N . ALA A 1 134 ? -13.742 1.694 -0.818 1 97.81 134 ALA A N 1
ATOM 1046 C CA . ALA A 1 134 ? -12.406 1.815 -0.233 1 97.81 134 ALA A CA 1
ATOM 1047 C C . ALA A 1 134 ? -12.297 1.008 1.057 1 97.81 134 ALA A C 1
ATOM 1049 O O . ALA A 1 134 ? -11.305 0.312 1.279 1 97.81 134 ALA A O 1
ATOM 1050 N N . VAL A 1 135 ? -13.32 1.107 1.875 1 98.31 135 VAL A N 1
ATOM 1051 C CA . VAL A 1 135 ? -13.344 0.349 3.121 1 98.31 135 VAL A CA 1
ATOM 1052 C C . VAL A 1 135 ? -13.281 -1.146 2.818 1 98.31 135 VAL A C 1
ATOM 1054 O O . VAL A 1 135 ? -12.492 -1.878 3.43 1 98.31 135 VAL A O 1
ATOM 1057 N N . LYS A 1 136 ? -14.062 -1.551 1.896 1 97.19 136 LYS A N 1
ATOM 1058 C CA . LYS A 1 136 ? -14.07 -2.949 1.479 1 97.19 136 LYS A CA 1
ATOM 1059 C C . LYS A 1 136 ? -12.68 -3.395 1.021 1 97.19 136 LYS A C 1
ATOM 1061 O O . LYS A 1 136 ? -12.234 -4.496 1.354 1 97.19 136 LYS A O 1
ATOM 1066 N N . ALA A 1 137 ? -12.016 -2.561 0.365 1 97.44 137 ALA A N 1
ATOM 1067 C CA . ALA A 1 137 ? -10.719 -2.885 -0.236 1 97.44 137 ALA A CA 1
ATOM 1068 C C . ALA A 1 137 ? -9.625 -2.971 0.826 1 97.44 137 ALA A C 1
ATOM 1070 O O . ALA A 1 137 ? -8.57 -3.566 0.594 1 97.44 137 ALA A O 1
ATOM 1071 N N . VAL A 1 138 ? -9.797 -2.402 1.99 1 97.62 138 VAL A N 1
ATOM 1072 C CA . VAL A 1 138 ? -8.789 -2.395 3.045 1 97.62 138 VAL A CA 1
ATOM 1073 C C . VAL A 1 138 ? -8.453 -3.826 3.459 1 97.62 138 VAL A C 1
ATOM 1075 O O . VAL A 1 138 ? -7.305 -4.141 3.771 1 97.62 138 VAL A O 1
ATOM 1078 N N . SER A 1 139 ? -9.391 -4.723 3.396 1 94.5 139 SER A N 1
ATOM 1079 C CA . SER A 1 139 ? -9.18 -6.105 3.818 1 94.5 139 SER A CA 1
ATOM 1080 C C . SER A 1 139 ? -8.211 -6.824 2.895 1 94.5 139 SER A C 1
ATOM 1082 O O . SER A 1 139 ? -7.633 -7.848 3.268 1 94.5 139 SER A O 1
ATOM 1084 N N . ARG A 1 140 ? -7.973 -6.258 1.742 1 94.38 140 ARG A N 1
ATOM 1085 C CA . ARG A 1 140 ? -7.086 -6.898 0.775 1 94.38 140 ARG A CA 1
ATOM 1086 C C . ARG A 1 140 ? -5.711 -6.238 0.773 1 94.38 140 ARG A C 1
ATOM 1088 O O . ARG A 1 140 ? -4.828 -6.641 0.014 1 94.38 140 ARG A O 1
ATOM 1095 N N . LEU A 1 141 ? -5.586 -5.281 1.62 1 96.12 141 LEU A N 1
ATOM 1096 C CA . LEU A 1 141 ? -4.285 -4.621 1.707 1 96.12 141 LEU A CA 1
ATOM 1097 C C . LEU A 1 141 ? -3.354 -5.383 2.643 1 96.12 141 LEU A C 1
ATOM 1099 O O . LEU A 1 141 ? -3.672 -5.582 3.816 1 96.12 141 LEU A O 1
ATOM 1103 N N . HIS A 1 142 ? -2.209 -5.812 2.049 1 95.69 142 HIS A N 1
ATOM 1104 C CA . HIS A 1 142 ? -1.168 -6.449 2.848 1 95.69 142 HIS A CA 1
ATOM 1105 C C . HIS A 1 142 ? -0.697 -5.531 3.971 1 95.69 142 HIS A C 1
ATOM 1107 O O . HIS A 1 142 ? -0.516 -4.332 3.764 1 95.69 142 HIS A O 1
ATOM 1113 N N . ARG A 1 143 ? -0.604 -5.996 5.234 1 95.81 143 ARG A N 1
ATOM 1114 C CA . ARG A 1 143 ? -0.017 -5.371 6.414 1 95.81 143 ARG A CA 1
ATOM 1115 C C . ARG A 1 143 ? -0.966 -4.34 7.02 1 95.81 143 ARG A C 1
ATOM 1117 O O . ARG A 1 143 ? -0.603 -3.631 7.957 1 95.81 143 ARG A O 1
ATOM 1124 N N . ALA A 1 144 ? -2.189 -4.16 6.465 1 96.56 144 ALA A N 1
ATOM 1125 C CA . ALA A 1 144 ? -3.152 -3.242 7.066 1 96.56 144 ALA A CA 1
ATOM 1126 C C . ALA A 1 144 ? -3.596 -3.732 8.438 1 96.56 144 ALA A C 1
ATOM 1128 O O . ALA A 1 144 ? -4.043 -4.871 8.586 1 96.56 144 ALA A O 1
ATOM 1129 N N . GLU A 1 145 ? -3.555 -2.824 9.445 1 95.62 145 GLU A N 1
ATOM 1130 C CA . GLU A 1 145 ? -3.852 -3.26 10.805 1 95.62 145 GLU A CA 1
ATOM 1131 C C . GLU A 1 145 ? -5 -2.455 11.406 1 95.62 145 GLU A C 1
ATOM 1133 O O . GLU A 1 145 ? -5.715 -2.943 12.281 1 95.62 145 GLU A O 1
ATOM 1138 N N . VAL A 1 146 ? -5.113 -1.257 10.953 1 97.12 146 VAL A N 1
ATOM 1139 C CA . VAL A 1 146 ? -6.145 -0.389 11.516 1 97.12 146 VAL A CA 1
ATOM 1140 C C . VAL A 1 146 ? -6.629 0.596 10.453 1 97.12 146 VAL A C 1
ATOM 1142 O O . VAL A 1 146 ? -5.84 1.069 9.633 1 97.12 146 VAL A O 1
ATOM 1145 N N . LEU A 1 147 ? -7.918 0.823 10.484 1 98.56 147 LEU A N 1
ATOM 1146 C CA . LEU A 1 147 ? -8.555 1.805 9.609 1 98.56 147 LEU A CA 1
ATOM 1147 C C . LEU A 1 147 ? -9.109 2.969 10.422 1 98.56 147 LEU A C 1
ATOM 1149 O O . LEU A 1 147 ? -9.812 2.76 11.414 1 98.56 147 LEU A O 1
ATOM 1153 N N . VAL A 1 148 ? -8.773 4.141 10.047 1 98.75 148 VAL A N 1
ATOM 1154 C CA . VAL A 1 148 ? -9.391 5.336 10.609 1 98.75 148 VAL A CA 1
ATOM 1155 C C . VAL A 1 148 ? -10.305 5.98 9.57 1 98.75 148 VAL A C 1
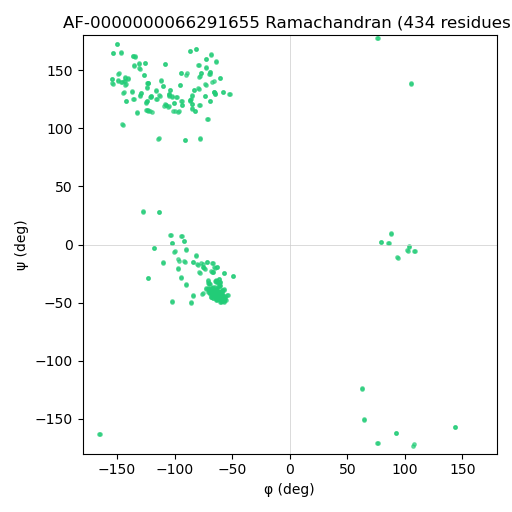ATOM 1157 O O . VAL A 1 148 ? -9.875 6.297 8.461 1 98.75 148 VAL A O 1
ATOM 1160 N N . LEU A 1 149 ? -11.523 6.086 9.914 1 98.69 149 LEU A N 1
ATOM 1161 C CA . LEU A 1 149 ? -12.5 6.766 9.07 1 98.69 149 LEU A CA 1
ATOM 1162 C C . LEU A 1 149 ? -12.695 8.211 9.516 1 98.69 149 LEU A C 1
ATOM 1164 O O . LEU A 1 149 ? -13.219 8.469 10.602 1 98.69 149 LEU A O 1
ATOM 1168 N N . ALA A 1 150 ? -12.281 9.094 8.648 1 97.88 150 ALA A N 1
ATOM 1169 C CA . ALA A 1 150 ? -12.227 10.516 8.953 1 97.88 150 ALA A CA 1
ATOM 1170 C C . ALA A 1 150 ? -13.227 11.297 8.094 1 97.88 150 ALA A C 1
ATOM 1172 O O . ALA A 1 150 ? -12.875 11.789 7.02 1 97.88 150 ALA A O 1
ATOM 1173 N N . GLY A 1 151 ? -14.43 11.484 8.602 1 92.94 151 GLY A N 1
ATOM 1174 C CA . GLY A 1 151 ? -15.461 12.219 7.887 1 92.94 151 GLY A CA 1
ATOM 1175 C C . GLY A 1 151 ? -16.438 1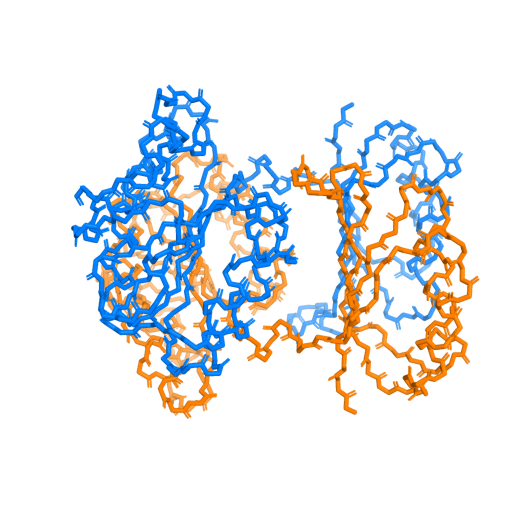2.93 8.805 1 92.94 151 GLY A C 1
ATOM 1176 O O . GLY A 1 151 ? -16.328 12.828 10.031 1 92.94 151 GLY A O 1
ATOM 1177 N N . GLY A 1 152 ? -17.312 13.742 8.172 1 89.44 152 GLY A N 1
ATOM 1178 C CA . GLY A 1 152 ? -18.375 14.414 8.914 1 89.44 152 GLY A CA 1
ATOM 1179 C C . GLY A 1 152 ? -19.656 13.609 8.992 1 89.44 152 GLY A C 1
ATOM 1180 O O . GLY A 1 152 ? -20.391 13.695 9.977 1 89.44 152 GLY A O 1
ATOM 1181 N N . ILE A 1 153 ? -19.938 12.93 8.008 1 89.88 153 ILE A N 1
ATOM 1182 C CA . ILE A 1 153 ? -21.109 12.078 7.938 1 89.88 153 ILE A CA 1
ATOM 1183 C C . ILE A 1 153 ? -20.766 10.789 7.188 1 89.88 153 ILE A C 1
ATOM 1185 O O . ILE A 1 153 ? -20.297 10.836 6.051 1 89.88 153 ILE A O 1
ATOM 1189 N N . MET A 1 154 ? -20.984 9.609 7.812 1 94.56 154 MET A N 1
ATOM 1190 C CA . MET A 1 154 ? -20.797 8.305 7.184 1 94.56 154 MET A CA 1
ATOM 1191 C C . MET A 1 154 ? -21.844 7.305 7.68 1 94.56 154 MET A C 1
ATOM 1193 O O . MET A 1 154 ? -22.094 7.203 8.883 1 94.56 154 MET A O 1
ATOM 1197 N N . GLY A 1 155 ? -22.469 6.641 6.742 1 95.31 155 GLY A N 1
ATOM 1198 C CA . GLY A 1 155 ? -23.469 5.633 7.043 1 95.31 155 GLY A CA 1
ATOM 1199 C C . GLY A 1 155 ? -23.797 4.75 5.855 1 95.31 155 GLY A C 1
ATOM 1200 O O . GLY A 1 155 ? -22.984 4.602 4.938 1 95.31 155 GLY A O 1
ATOM 1201 N N . GLY A 1 156 ? -24.969 4.051 5.996 1 96.12 156 GLY A N 1
ATOM 1202 C CA . GLY A 1 156 ? -25.453 3.244 4.891 1 96.12 156 GLY A CA 1
ATOM 1203 C C . GLY A 1 156 ? -24.516 2.113 4.52 1 96.12 156 GLY A C 1
ATOM 1204 O O . GLY A 1 156 ? -24.141 1.304 5.371 1 96.12 156 GLY A O 1
ATOM 1205 N N . LYS A 1 157 ? -24.125 2.135 3.252 1 97.44 157 LYS A N 1
ATOM 1206 C CA . LYS A 1 157 ? -23.281 1.072 2.711 1 97.44 157 LYS A CA 1
ATOM 1207 C C . LYS A 1 157 ? -21.938 1.021 3.428 1 97.44 157 LYS A C 1
ATOM 1209 O O . LYS A 1 157 ? -21.344 -0.051 3.582 1 97.44 157 LYS A O 1
ATOM 1214 N N . ILE A 1 158 ? -21.469 2.18 3.844 1 98.25 158 ILE A N 1
ATOM 1215 C CA . ILE A 1 158 ? -20.188 2.234 4.539 1 98.25 158 ILE A CA 1
ATOM 1216 C C . ILE A 1 158 ? -20.266 1.425 5.832 1 98.25 158 ILE A C 1
ATOM 1218 O O . ILE A 1 158 ? -19.344 0.683 6.168 1 98.25 158 ILE A O 1
ATOM 1222 N N . THR A 1 159 ? -21.375 1.57 6.512 1 98.44 159 THR A N 1
ATOM 1223 C CA . THR A 1 159 ? -21.594 0.859 7.766 1 98.44 159 THR A CA 1
ATOM 1224 C C . THR A 1 159 ? -21.484 -0.649 7.559 1 98.44 159 THR A C 1
ATOM 1226 O O . THR A 1 159 ? -20.844 -1.348 8.336 1 98.44 159 THR A O 1
ATOM 1229 N N . GLU A 1 160 ? -22.062 -1.104 6.535 1 98.12 160 GLU A N 1
ATOM 1230 C CA . GLU A 1 160 ? -22.047 -2.533 6.234 1 98.12 160 GLU A CA 1
ATOM 1231 C C . GLU A 1 160 ? -20.625 -3.014 5.949 1 98.12 160 GLU A C 1
ATOM 1233 O O . GLU A 1 160 ? -20.219 -4.078 6.414 1 98.12 160 GLU A O 1
ATOM 1238 N N . GLU A 1 161 ? -19.891 -2.234 5.234 1 97.94 161 GLU A N 1
ATOM 1239 C CA . GLU A 1 161 ? -18.531 -2.611 4.906 1 97.94 161 GLU A CA 1
ATOM 1240 C C . GLU A 1 161 ? -17.625 -2.568 6.145 1 97.94 161 GLU A C 1
ATOM 1242 O O . GLU A 1 161 ? -16.703 -3.367 6.27 1 97.94 161 GLU A O 1
ATOM 1247 N N . VAL A 1 162 ? -17.891 -1.665 7.043 1 98.38 162 VAL A N 1
ATOM 1248 C CA . VAL A 1 162 ? -17.141 -1.583 8.289 1 98.38 162 VAL A CA 1
ATOM 1249 C C . VAL A 1 162 ? -17.359 -2.848 9.109 1 98.38 162 VAL A C 1
ATOM 1251 O O . VAL A 1 162 ? -16.406 -3.422 9.648 1 98.38 162 VAL A O 1
ATOM 1254 N N . LYS A 1 163 ? -18.562 -3.283 9.18 1 97.75 163 LYS A N 1
ATOM 1255 C CA . LYS A 1 163 ? -18.875 -4.512 9.906 1 97.75 163 LYS A CA 1
ATOM 1256 C C . LYS A 1 163 ? -18.109 -5.699 9.336 1 97.75 163 LYS A C 1
ATOM 1258 O O . LYS A 1 163 ? -17.531 -6.488 10.078 1 97.75 163 LYS A O 1
ATOM 1263 N N . LYS A 1 164 ? -18.141 -5.777 8.07 1 96.19 164 LYS A N 1
ATOM 1264 C CA . LYS A 1 164 ? -17.438 -6.867 7.398 1 96.19 164 LYS A CA 1
ATOM 1265 C C . LYS A 1 164 ? -15.938 -6.785 7.648 1 96.19 164 LYS A C 1
ATOM 1267 O O . LYS A 1 164 ? -15.289 -7.801 7.91 1 96.19 164 LYS A O 1
ATOM 1272 N N . LEU A 1 165 ? -15.406 -5.586 7.543 1 97.19 165 LEU A N 1
ATOM 1273 C CA . LEU A 1 165 ? -13.969 -5.383 7.727 1 97.19 165 LEU A CA 1
ATOM 1274 C C . LEU A 1 165 ? -13.539 -5.809 9.125 1 97.19 165 LEU A C 1
ATOM 1276 O O . LEU A 1 165 ? -12.492 -6.453 9.289 1 97.19 165 LEU A O 1
ATOM 1280 N N . ARG A 1 166 ? -14.312 -5.5 10.07 1 95.88 166 ARG A N 1
ATOM 1281 C CA . ARG A 1 166 ? -13.984 -5.84 11.445 1 95.88 166 ARG A CA 1
ATOM 1282 C C . ARG A 1 166 ? -13.945 -7.352 11.641 1 95.88 166 ARG A C 1
ATOM 1284 O O . ARG A 1 166 ? -13.148 -7.859 12.438 1 95.88 166 ARG A O 1
ATOM 1291 N N . LYS A 1 167 ? -14.727 -8.039 10.906 1 94.19 167 LYS A N 1
ATOM 1292 C CA . LYS A 1 167 ? -14.719 -9.492 10.969 1 94.19 167 LYS A CA 1
ATOM 1293 C C . LYS A 1 167 ? -13.398 -10.055 10.453 1 94.19 167 LYS A C 1
ATOM 1295 O O . LYS A 1 167 ? -13 -11.172 10.812 1 94.19 167 LYS A O 1
ATOM 1300 N N . SER A 1 168 ? -12.773 -9.258 9.648 1 92.44 168 SER A N 1
ATOM 1301 C CA . SER A 1 168 ? -11.5 -9.695 9.094 1 92.44 168 SER A CA 1
ATOM 1302 C C . SER A 1 168 ? -10.359 -9.461 10.086 1 92.44 168 SER A C 1
ATOM 1304 O O . SER A 1 168 ? -9.227 -9.891 9.852 1 92.44 168 SER A O 1
ATOM 1306 N N . GLY A 1 169 ? -10.664 -8.75 11.156 1 91.38 169 GLY A N 1
ATOM 1307 C CA . GLY A 1 169 ? -9.672 -8.562 12.203 1 91.38 169 GLY A CA 1
ATOM 1308 C C . GLY A 1 169 ? -9.031 -7.191 12.18 1 91.38 169 GLY A C 1
ATOM 1309 O O . GLY A 1 169 ? -8.156 -6.891 13.008 1 91.38 169 GLY A O 1
ATOM 1310 N N . ILE A 1 170 ? -9.383 -6.344 11.258 1 95.19 170 ILE A N 1
ATOM 1311 C CA . ILE A 1 170 ? -8.859 -4.984 11.188 1 95.19 170 ILE A CA 1
ATOM 1312 C C . ILE A 1 170 ? -9.703 -4.062 12.07 1 95.19 170 ILE A C 1
ATOM 1314 O O . ILE A 1 170 ? -10.93 -4.023 11.938 1 95.19 170 ILE A O 1
ATOM 1318 N N . ARG A 1 171 ? -9.078 -3.422 12.93 1 95.44 171 ARG A N 1
ATOM 1319 C CA . ARG A 1 171 ? -9.789 -2.512 13.82 1 95.44 171 ARG A CA 1
ATOM 1320 C C . ARG A 1 171 ? -10.148 -1.214 13.109 1 95.44 171 ARG A C 1
ATOM 1322 O O . ARG A 1 171 ? -9.391 -0.737 12.258 1 95.44 171 ARG A O 1
ATOM 1329 N N . VAL A 1 172 ? -11.281 -0.711 13.562 1 97.44 172 VAL A N 1
ATOM 1330 C CA . VAL A 1 172 ? -11.773 0.497 12.898 1 97.44 172 VAL A CA 1
ATOM 1331 C C . VAL A 1 172 ? -11.984 1.6 13.938 1 97.44 172 VAL A C 1
ATOM 1333 O O . VAL A 1 172 ? -12.727 1.421 14.898 1 97.44 172 VAL A O 1
ATOM 1336 N N . ILE A 1 173 ? -11.297 2.742 13.742 1 97.69 173 ILE A N 1
ATOM 1337 C CA . ILE A 1 173 ? -11.5 3.971 14.5 1 97.69 173 ILE A CA 1
ATOM 1338 C C . ILE A 1 173 ? -12.32 4.961 13.68 1 97.69 173 ILE A C 1
ATOM 1340 O O . ILE A 1 173 ? -12.016 5.203 12.508 1 97.69 173 ILE A O 1
ATOM 1344 N N . SER A 1 174 ? -13.344 5.449 14.234 1 97.56 174 SER A N 1
ATOM 1345 C CA . SER A 1 174 ? -14.133 6.492 13.594 1 97.56 174 SER A CA 1
ATOM 1346 C C . SER A 1 174 ? -14.016 7.816 14.336 1 97.56 174 SER A C 1
ATOM 1348 O O . SER A 1 174 ? -13.961 7.84 15.57 1 97.56 174 SER A O 1
ATOM 1350 N N . LEU A 1 175 ? -13.945 8.859 13.531 1 97.56 175 LEU A N 1
ATOM 1351 C CA . LEU A 1 175 ? -14.148 10.148 14.18 1 97.56 175 LEU A CA 1
ATOM 1352 C C . LEU A 1 175 ? -15.594 10.289 14.656 1 97.56 175 LEU A C 1
ATOM 1354 O O . LEU A 1 175 ? -16.453 9.492 14.289 1 97.56 175 LEU A O 1
ATOM 1358 N N . SER A 1 176 ? -15.812 11.289 15.586 1 95.5 176 SER A N 1
ATOM 1359 C CA . SER A 1 176 ? -17.172 11.641 15.977 1 95.5 176 SER A CA 1
ATOM 1360 C C . SER A 1 176 ? -17.906 12.367 14.844 1 95.5 176 SER A C 1
ATOM 1362 O O . SER A 1 176 ? -17.609 13.523 14.555 1 95.5 176 SER A O 1
ATOM 1364 N N . MET A 1 177 ? -18.906 11.594 14.211 1 94 177 MET A N 1
ATOM 1365 C CA . MET A 1 177 ? -19.578 12.125 13.023 1 94 177 MET A CA 1
ATOM 1366 C C . MET A 1 177 ? -21.031 11.672 12.977 1 94 177 MET A C 1
ATOM 1368 O O . MET A 1 177 ? -21.422 10.773 13.711 1 94 177 MET A O 1
ATOM 1372 N N . PHE A 1 178 ? -21.75 12.328 12.148 1 94.88 178 PHE A N 1
ATOM 1373 C CA . PHE A 1 178 ? -23.125 11.898 11.914 1 94.88 178 PHE A CA 1
ATOM 1374 C C . PHE A 1 178 ? -23.156 10.617 11.094 1 94.88 178 PHE A C 1
ATOM 1376 O O . PHE A 1 178 ? -22.234 10.336 10.328 1 94.88 178 PHE A O 1
ATOM 1383 N N . GLY A 1 179 ? -24.266 9.844 11.328 1 95.62 179 GLY A N 1
ATOM 1384 C CA . GLY A 1 179 ? -24.438 8.602 10.594 1 95.62 179 GLY A CA 1
ATOM 1385 C C . GLY A 1 179 ? -24.234 7.371 11.445 1 95.62 179 GLY A C 1
ATOM 1386 O O . GLY A 1 179 ? -23.938 7.477 12.641 1 95.62 179 GLY A O 1
ATOM 1387 N N . SER A 1 180 ? -24.219 6.266 10.812 1 97.38 180 SER A N 1
ATOM 1388 C CA . SER A 1 180 ? -24.281 5.02 11.562 1 97.38 180 SER A CA 1
ATOM 1389 C C . SER A 1 180 ? -22.891 4.395 11.703 1 97.38 180 SER A C 1
ATOM 1391 O O . SER A 1 180 ? -22.719 3.426 12.445 1 97.38 180 SER A O 1
ATOM 1393 N N . VAL A 1 181 ? -21.922 4.902 11.094 1 97.56 181 VAL A N 1
ATOM 1394 C CA . VAL A 1 181 ? -20.594 4.309 11.125 1 97.56 181 VAL A CA 1
ATOM 1395 C C . VAL A 1 181 ? -20.047 4.324 12.555 1 97.56 181 VAL A C 1
ATOM 1397 O O . VAL A 1 181 ? -19.516 3.322 13.039 1 97.56 181 VAL A O 1
ATOM 1400 N N . PRO A 1 182 ? -20.188 5.438 13.352 1 96.69 182 PRO A N 1
ATOM 1401 C CA . PRO A 1 182 ? -19.688 5.438 14.727 1 96.69 182 PRO A CA 1
ATOM 1402 C C . PRO A 1 182 ? -20.281 4.328 15.578 1 96.69 182 PRO A C 1
ATOM 1404 O O . PRO A 1 182 ? -19.641 3.84 16.516 1 96.69 182 PRO A O 1
ATOM 1407 N N . ASP A 1 183 ? -21.453 3.834 15.227 1 95.94 183 ASP A N 1
ATOM 1408 C CA . ASP A 1 183 ? -22.156 2.82 16.016 1 95.94 183 ASP A CA 1
ATOM 1409 C C . ASP A 1 183 ? -21.516 1.449 15.844 1 95.94 183 ASP A C 1
ATOM 1411 O O . ASP A 1 183 ? -21.734 0.548 16.656 1 95.94 183 ASP A O 1
ATOM 1415 N N . VAL A 1 184 ? -20.766 1.312 14.781 1 96.56 184 VAL A N 1
ATOM 1416 C CA . VAL A 1 184 ? -20.25 -0.026 14.508 1 96.56 184 VAL A CA 1
ATOM 1417 C C . VAL A 1 184 ? -18.719 -0.017 14.555 1 96.56 184 VAL A C 1
ATOM 1419 O O . VAL A 1 184 ? -18.094 -1.058 14.391 1 96.56 184 VAL A O 1
ATOM 1422 N N . ALA A 1 185 ? -18.156 1.146 14.758 1 96.38 185 ALA A N 1
ATOM 1423 C CA . ALA A 1 185 ? -16.703 1.234 14.875 1 96.38 185 ALA A CA 1
ATOM 1424 C C . ALA A 1 185 ? -16.219 0.66 16.203 1 96.38 185 ALA A C 1
ATOM 1426 O O . ALA A 1 185 ? -17 0.517 17.141 1 96.38 185 ALA A O 1
ATOM 1427 N N . ASP A 1 186 ? -14.992 0.297 16.281 1 95 186 ASP A N 1
ATOM 1428 C CA . ASP A 1 186 ? -14.43 -0.211 17.531 1 95 186 ASP A CA 1
ATOM 1429 C C . ASP A 1 186 ? -14.312 0.9 18.562 1 95 186 ASP A C 1
ATOM 1431 O O . ASP A 1 186 ? -14.508 0.664 19.766 1 95 186 ASP A O 1
ATOM 1435 N N . VAL A 1 187 ? -13.945 2.105 18.141 1 94.94 187 VAL A N 1
ATOM 1436 C CA . VAL A 1 187 ? -13.812 3.268 19.016 1 94.94 187 VAL A CA 1
ATOM 1437 C C . VAL A 1 187 ? -14.141 4.539 18.234 1 94.94 187 VAL A C 1
ATOM 1439 O O . VAL A 1 187 ? -13.93 4.602 17.016 1 94.94 187 VAL A O 1
ATOM 1442 N N . VAL A 1 188 ? -14.695 5.461 18.891 1 96.56 188 VAL A N 1
ATOM 1443 C CA . VAL A 1 188 ? -15.023 6.762 18.312 1 96.56 188 VAL A CA 1
ATOM 1444 C C . VAL A 1 188 ? -14.203 7.855 19 1 96.56 188 VAL A C 1
ATOM 1446 O O . VAL A 1 188 ? -14.195 7.957 20.234 1 96.56 188 VAL A O 1
ATOM 1449 N N . ILE A 1 189 ? -13.5 8.617 18.203 1 96.44 189 ILE A N 1
ATOM 1450 C CA . ILE A 1 189 ? -12.617 9.656 18.734 1 96.44 189 ILE A CA 1
ATOM 1451 C C . ILE A 1 189 ? -13 11.008 18.125 1 96.44 189 ILE A C 1
ATOM 1453 O O . ILE A 1 189 ? -13.172 11.125 16.906 1 96.44 189 ILE A O 1
ATOM 1457 N N . SER A 1 190 ? -13.07 12.047 18.906 1 95.81 190 SER A N 1
ATOM 1458 C CA . SER A 1 190 ? -13.539 13.352 18.453 1 95.81 190 SER A CA 1
ATOM 1459 C C . SER A 1 190 ? -12.406 14.141 17.797 1 95.81 190 SER A C 1
ATOM 1461 O O . SER A 1 190 ? -12.609 14.781 16.766 1 95.81 190 SER A O 1
ATOM 1463 N N . ASP A 1 191 ? -11.266 14.133 18.391 1 96.75 191 ASP A N 1
ATOM 1464 C CA . ASP A 1 191 ? -10.125 14.891 17.875 1 96.75 191 ASP A CA 1
ATOM 1465 C C . ASP A 1 191 ? -9.375 14.102 16.812 1 96.75 191 ASP A C 1
ATOM 1467 O O . ASP A 1 191 ? -8.82 13.031 17.094 1 96.75 191 ASP A O 1
ATOM 1471 N N . PRO A 1 192 ? -9.344 14.57 15.648 1 98 192 PRO A N 1
ATOM 1472 C CA . PRO A 1 192 ? -8.719 13.82 14.555 1 98 192 PRO A CA 1
ATOM 1473 C C . PRO A 1 192 ? -7.242 13.539 14.805 1 98 192 PRO A C 1
ATOM 1475 O O . PRO A 1 192 ? -6.758 12.445 14.492 1 98 192 PRO A O 1
ATOM 1478 N N . VAL A 1 193 ? -6.484 14.484 15.266 1 98.19 193 VAL A N 1
ATOM 1479 C CA . VAL A 1 193 ? -5.062 14.281 15.523 1 98.19 193 VAL A CA 1
ATOM 1480 C C . VAL A 1 193 ? -4.883 13.156 16.547 1 98.19 193 VAL A C 1
ATOM 1482 O O . VAL A 1 193 ? -4.043 12.273 16.359 1 98.19 193 VAL A O 1
ATOM 1485 N N . MET A 1 194 ? -5.691 13.172 17.562 1 97 194 MET A N 1
ATOM 1486 C CA . MET A 1 194 ? -5.641 12.117 18.578 1 97 194 MET A CA 1
ATOM 1487 C C . MET A 1 194 ? -5.996 10.766 17.984 1 97 194 MET A C 1
ATOM 1489 O O . MET A 1 194 ? -5.387 9.75 18.328 1 97 194 MET A O 1
ATOM 1493 N N . ALA A 1 195 ? -7.004 10.719 17.109 1 97.38 195 ALA A N 1
ATOM 1494 C CA . ALA A 1 195 ? -7.383 9.477 16.453 1 97.38 195 ALA A CA 1
ATOM 1495 C C . ALA A 1 195 ? -6.188 8.844 15.742 1 97.38 195 ALA A C 1
ATOM 1497 O O . ALA A 1 195 ? -5.984 7.633 15.812 1 97.38 195 ALA A O 1
ATOM 1498 N N . GLY A 1 196 ? -5.391 9.672 15.047 1 98.12 196 GLY A N 1
ATOM 1499 C CA . GLY A 1 196 ? -4.188 9.188 14.398 1 98.12 196 GLY A CA 1
ATOM 1500 C C . GLY A 1 196 ? -3.166 8.625 15.367 1 98.12 196 GLY A C 1
ATOM 1501 O O . GLY A 1 196 ? -2.602 7.555 15.133 1 98.12 196 GLY A O 1
ATOM 1502 N N . THR A 1 197 ? -2.945 9.367 16.422 1 97.12 197 THR A N 1
ATOM 1503 C CA . THR A 1 197 ? -2 8.945 17.453 1 97.12 197 THR A CA 1
ATOM 1504 C C . THR A 1 197 ? -2.41 7.598 18.031 1 97.12 197 THR A C 1
ATOM 1506 O O . THR A 1 197 ? -1.589 6.684 18.141 1 97.12 197 THR A O 1
ATOM 1509 N N . LEU A 1 198 ? -3.686 7.48 18.359 1 95.38 198 LEU A N 1
ATOM 1510 C CA . LEU A 1 198 ? -4.188 6.27 19 1 95.38 198 LEU A CA 1
ATOM 1511 C C . LEU A 1 198 ? -4.117 5.082 18.031 1 95.38 198 LEU A C 1
ATOM 1513 O O . LEU A 1 198 ? -3.885 3.949 18.453 1 95.38 198 LEU A O 1
ATOM 1517 N N . ALA A 1 199 ? -4.383 5.336 16.766 1 96.94 199 ALA A N 1
ATOM 1518 C CA . ALA A 1 199 ? -4.27 4.273 15.766 1 96.94 199 ALA A CA 1
ATOM 1519 C C . ALA A 1 199 ? -2.875 3.652 15.781 1 96.94 199 ALA A C 1
ATOM 1521 O O . ALA A 1 199 ? -2.736 2.426 15.766 1 96.94 199 ALA A O 1
ATOM 1522 N N . VAL A 1 200 ? -1.88 4.484 15.836 1 97.44 200 VAL A N 1
ATOM 1523 C CA . VAL A 1 200 ? -0.501 4.008 15.828 1 97.44 200 VAL A CA 1
ATOM 1524 C C . VAL A 1 200 ? -0.2 3.287 17.141 1 97.44 200 VAL A C 1
ATOM 1526 O O . VAL A 1 200 ? 0.434 2.229 17.141 1 97.44 200 VAL A O 1
ATOM 1529 N N . MET A 1 201 ? -0.663 3.871 18.203 1 94.06 201 MET A N 1
ATOM 1530 C CA . MET A 1 201 ? -0.423 3.256 19.5 1 94.06 201 MET A CA 1
ATOM 1531 C C . MET A 1 201 ? -1.037 1.86 19.562 1 94.06 201 MET A C 1
ATOM 1533 O O . MET A 1 201 ? -0.494 0.968 20.219 1 94.06 201 MET A O 1
ATOM 1537 N N . HIS A 1 202 ? -2.133 1.659 18.953 1 91.31 202 HIS A N 1
ATOM 1538 C CA . HIS A 1 202 ? -2.816 0.37 18.938 1 91.31 202 HIS A CA 1
ATOM 1539 C C . HIS A 1 202 ? -1.978 -0.691 18.234 1 91.31 202 HIS A C 1
ATOM 1541 O O . HIS A 1 202 ? -1.932 -1.843 18.672 1 91.31 202 HIS A O 1
ATOM 1547 N N . ILE A 1 203 ? -1.298 -0.314 17.188 1 91.75 203 ILE A N 1
ATOM 1548 C CA . ILE A 1 203 ? -0.652 -1.363 16.406 1 91.75 203 ILE A CA 1
ATOM 1549 C C . ILE A 1 203 ? 0.805 -1.508 16.844 1 91.75 203 ILE A C 1
ATOM 1551 O O . ILE A 1 203 ? 1.473 -2.479 16.484 1 91.75 203 ILE A O 1
ATOM 1555 N N . SER A 1 204 ? 1.248 -0.576 17.547 1 91.31 204 SER A N 1
ATOM 1556 C CA . SER A 1 204 ? 2.615 -0.644 18.062 1 91.31 204 SER A CA 1
ATOM 1557 C C . SER A 1 204 ? 2.775 -1.773 19.062 1 91.31 204 SER A C 1
ATOM 1559 O O . SER A 1 204 ? 1.88 -2.021 19.875 1 91.31 204 SER A O 1
ATOM 1561 N N . GLU A 1 205 ? 3.855 -2.428 19.016 1 83.19 205 GLU A N 1
ATOM 1562 C CA . GLU A 1 205 ? 4.168 -3.473 19.984 1 83.19 205 GLU A CA 1
ATOM 1563 C C . GLU A 1 205 ? 4.656 -2.875 21.297 1 83.19 205 GLU A C 1
ATOM 1565 O O . GLU A 1 205 ? 4.621 -3.537 22.344 1 83.19 205 GLU A O 1
ATOM 1570 N N . LYS A 1 206 ? 5.156 -1.716 21.25 1 73.38 206 LYS A N 1
ATOM 1571 C CA . LYS A 1 206 ? 5.777 -1.076 22.406 1 73.38 206 LYS A CA 1
ATOM 1572 C C . LYS A 1 206 ? 4.766 -0.244 23.188 1 73.38 206 LYS A C 1
ATOM 1574 O O . LYS A 1 206 ? 5.008 0.112 24.344 1 73.38 206 LYS A O 1
ATOM 1579 N N . ALA A 1 207 ? 3.625 -0.04 22.453 1 69.31 207 ALA A N 1
ATOM 1580 C CA . ALA A 1 207 ? 2.641 0.817 23.109 1 69.31 207 ALA A CA 1
ATOM 1581 C C . ALA A 1 207 ? 1.687 -0.004 23.969 1 69.31 207 ALA A C 1
ATOM 1583 O O . ALA A 1 207 ? 1.39 -1.157 23.656 1 69.31 207 ALA A O 1
ATOM 1584 N N . LYS A 1 208 ? 1.31 0.623 24.969 1 63.97 208 LYS A N 1
ATOM 1585 C CA . LYS A 1 208 ? 0.464 -0.04 25.953 1 63.97 208 LYS A CA 1
ATOM 1586 C C . LYS A 1 208 ? -1.015 0.149 25.625 1 63.97 208 LYS A C 1
ATOM 1588 O O . LYS A 1 208 ? -1.878 -0.48 26.25 1 63.97 208 LYS A O 1
ATOM 1593 N N . PHE A 1 209 ? -1.303 0.932 24.609 1 66.25 209 PHE A N 1
ATOM 1594 C CA . PHE A 1 209 ? -2.709 1.189 24.328 1 66.25 209 PHE A CA 1
ATOM 1595 C C . PHE A 1 209 ? -3.287 0.106 23.422 1 66.25 209 PHE A C 1
ATOM 1597 O O . PHE A 1 209 ? -2.689 -0.244 22.406 1 66.25 209 PHE A O 1
ATOM 1604 N N . ASP A 1 210 ? -4.309 -0.398 24.016 1 70.12 210 ASP A N 1
ATOM 1605 C CA . ASP A 1 210 ? -5.035 -1.428 23.281 1 70.12 210 ASP A CA 1
ATOM 1606 C C . ASP A 1 210 ? -6.5 -1.032 23.078 1 70.12 210 ASP A C 1
ATOM 1608 O O . ASP A 1 210 ? -7.223 -0.802 24.047 1 70.12 210 ASP A O 1
ATOM 1612 N N . LEU A 1 211 ? -6.879 -0.836 21.844 1 75.19 211 LEU A N 1
ATOM 1613 C CA . LEU A 1 211 ? -8.234 -0.438 21.5 1 75.19 211 LEU A CA 1
ATOM 1614 C C . LEU A 1 211 ? -9.258 -1.336 22.188 1 75.19 211 LEU A C 1
ATOM 1616 O O . LEU A 1 211 ? -10.398 -0.92 22.422 1 75.19 211 LEU A O 1
ATOM 1620 N N . ASP A 1 212 ? -8.852 -2.398 22.422 1 68.12 212 ASP A N 1
ATOM 1621 C CA . ASP A 1 212 ? -9.773 -3.363 23 1 68.12 212 ASP A CA 1
ATOM 1622 C C . ASP A 1 212 ? -10.203 -2.936 24.406 1 68.12 212 ASP A C 1
ATOM 1624 O O . ASP A 1 212 ? -11.273 -3.322 24.875 1 68.12 212 ASP A O 1
ATOM 1628 N N . ARG A 1 213 ? -9.305 -2.037 24.891 1 67.19 213 ARG A N 1
ATOM 1629 C CA . ARG A 1 213 ? -9.586 -1.594 26.266 1 67.19 213 ARG A CA 1
ATOM 1630 C C . ARG A 1 213 ? -10.594 -0.447 26.266 1 67.19 213 ARG A C 1
ATOM 1632 O O . ARG A 1 213 ? -11.18 -0.135 27.297 1 67.19 213 ARG A O 1
ATOM 1639 N N . VAL A 1 214 ? -10.781 0.128 25.062 1 64.56 214 VAL A N 1
ATOM 1640 C CA . VAL A 1 214 ? -11.672 1.288 25.016 1 64.56 214 VAL A CA 1
ATOM 1641 C C . VAL A 1 214 ? -12.742 1.081 23.938 1 64.56 214 VAL A C 1
ATOM 1643 O O . VAL A 1 214 ? -13.32 2.047 23.438 1 64.56 214 VAL A O 1
ATOM 1646 N N . LYS A 1 215 ? -13.031 -0.102 23.719 1 68.5 215 LYS A N 1
ATOM 1647 C CA . LYS A 1 215 ? -14.008 -0.448 22.688 1 68.5 215 LYS A CA 1
ATOM 1648 C C . LYS A 1 215 ? -15.398 0.084 23.047 1 68.5 215 LYS A C 1
ATOM 1650 O O . LYS A 1 215 ? -15.836 -0.043 24.188 1 68.5 215 LYS A O 1
ATOM 1655 N N . GLY A 1 216 ? -15.914 0.737 22.078 1 67.81 216 GLY A N 1
ATOM 1656 C CA . GLY A 1 216 ? -17.266 1.245 22.25 1 67.81 216 GLY A CA 1
ATOM 1657 C C . GLY A 1 216 ? -17.312 2.592 22.953 1 67.81 216 GLY A C 1
ATOM 1658 O O . GLY A 1 216 ? -18.375 3.203 23.062 1 67.81 216 GLY A O 1
ATOM 1659 N N . ARG A 1 217 ? -16.109 3.166 23.297 1 71.56 217 ARG A N 1
ATOM 1660 C CA . ARG A 1 217 ? -16.094 4.453 23.984 1 71.56 217 ARG A CA 1
ATOM 1661 C C . ARG A 1 217 ? -15.938 5.602 23 1 71.56 217 ARG A C 1
ATOM 1663 O O . ARG A 1 217 ? -15.531 5.395 21.859 1 71.56 217 ARG A O 1
ATOM 1670 N N . ARG A 1 218 ? -16.531 6.602 23.406 1 73.69 218 ARG A N 1
ATOM 1671 C CA . ARG A 1 218 ? -16.344 7.871 22.719 1 73.69 218 ARG A CA 1
ATOM 1672 C C . ARG A 1 218 ? -15.344 8.758 23.469 1 73.69 218 ARG A C 1
ATOM 1674 O O . ARG A 1 218 ? -15.492 8.984 24.672 1 73.69 218 ARG A O 1
ATOM 1681 N N . ILE A 1 219 ? -14.242 9.047 22.906 1 72.38 219 ILE A N 1
ATOM 1682 C CA . ILE A 1 219 ? -13.172 9.812 23.531 1 72.38 219 ILE A CA 1
ATOM 1683 C C . ILE A 1 219 ? -12.977 11.133 22.797 1 72.38 219 ILE A C 1
ATOM 1685 O O . ILE A 1 219 ? -12.977 11.164 21.562 1 72.38 219 ILE A O 1
ATOM 1689 N N . MET B 1 1 ? -12.086 -5.699 -20.25 1 83.25 1 MET B N 1
ATOM 1690 C CA . MET B 1 1 ? -12.398 -5.027 -18.984 1 83.25 1 MET B CA 1
ATOM 1691 C C . MET B 1 1 ? -11.617 -5.648 -17.828 1 83.25 1 MET B C 1
ATOM 1693 O O . MET B 1 1 ? -11.461 -6.871 -17.766 1 83.25 1 MET B O 1
ATOM 1697 N N . LEU B 1 2 ? -10.945 -4.852 -16.984 1 91.88 2 LEU B N 1
ATOM 1698 C CA . LEU B 1 2 ? -10.164 -5.301 -15.844 1 91.88 2 LEU B CA 1
ATOM 1699 C C . LEU B 1 2 ? -11.078 -5.641 -14.664 1 91.88 2 LEU B C 1
ATOM 1701 O O . LEU B 1 2 ? -11.898 -4.82 -14.258 1 91.88 2 LEU B O 1
ATOM 1705 N N . ARG B 1 3 ? -10.992 -6.895 -14.258 1 94.94 3 ARG B N 1
ATOM 1706 C CA . ARG B 1 3 ? -11.836 -7.352 -13.156 1 94.94 3 ARG B CA 1
ATOM 1707 C C . ARG B 1 3 ? -10.992 -7.93 -12.031 1 94.94 3 ARG B C 1
ATOM 1709 O O . ARG B 1 3 ? -10 -8.617 -12.273 1 94.94 3 ARG B O 1
ATOM 1716 N N . GLY B 1 4 ? -11.43 -7.574 -10.797 1 96.38 4 GLY B N 1
ATOM 1717 C CA . GLY B 1 4 ? -10.75 -8.094 -9.625 1 96.38 4 GLY B CA 1
ATOM 1718 C C . GLY B 1 4 ? -11.414 -9.344 -9.055 1 96.38 4 GLY B C 1
ATOM 1719 O O . GLY B 1 4 ? -12.641 -9.438 -9.023 1 96.38 4 GLY B O 1
ATOM 1720 N N . LEU B 1 5 ? -10.586 -10.289 -8.695 1 96.62 5 LEU B N 1
ATOM 1721 C CA . LEU B 1 5 ? -11.055 -11.531 -8.086 1 96.62 5 LEU B CA 1
ATOM 1722 C C . LEU B 1 5 ? -10.391 -11.75 -6.73 1 96.62 5 LEU B C 1
ATOM 1724 O O . LEU B 1 5 ? -9.164 -11.898 -6.652 1 96.62 5 LEU B O 1
ATOM 1728 N N . ARG B 1 6 ? -11.148 -11.742 -5.695 1 97.25 6 ARG B N 1
ATOM 1729 C CA . ARG B 1 6 ? -10.664 -12 -4.344 1 97.25 6 ARG B CA 1
ATOM 1730 C C . ARG B 1 6 ? -11.07 -13.398 -3.881 1 97.25 6 ARG B C 1
ATOM 1732 O O . ARG B 1 6 ? -12.25 -13.75 -3.932 1 97.25 6 ARG B O 1
ATOM 1739 N N . ILE B 1 7 ? -10.102 -14.117 -3.396 1 97.12 7 ILE B N 1
ATOM 1740 C CA . ILE B 1 7 ? -10.336 -15.492 -2.969 1 97.12 7 ILE B CA 1
ATOM 1741 C C . ILE B 1 7 ? -9.766 -15.703 -1.567 1 97.12 7 ILE B C 1
ATOM 1743 O O . ILE B 1 7 ? -8.641 -15.281 -1.277 1 97.12 7 ILE B O 1
ATOM 1747 N N . ILE B 1 8 ? -10.555 -16.203 -0.711 1 97.12 8 ILE B N 1
ATOM 1748 C CA . ILE B 1 8 ? -10.055 -16.781 0.534 1 97.12 8 ILE B CA 1
ATOM 1749 C C . ILE B 1 8 ? -10.008 -18.297 0.422 1 97.12 8 ILE B C 1
ATOM 1751 O O . ILE B 1 8 ? -11.008 -18.938 0.095 1 97.12 8 ILE B O 1
ATOM 1755 N N . ALA B 1 9 ? -8.859 -18.875 0.603 1 96.56 9 ALA B N 1
ATOM 1756 C CA . ALA B 1 9 ? -8.68 -20.312 0.435 1 96.56 9 ALA B CA 1
ATOM 1757 C C . ALA B 1 9 ? -7.875 -20.906 1.591 1 96.56 9 ALA B C 1
ATOM 1759 O O . ALA B 1 9 ? -7.223 -20.172 2.34 1 96.56 9 ALA B O 1
ATOM 1760 N N . GLU B 1 10 ? -7.977 -22.156 1.71 1 95.06 10 GLU B N 1
ATOM 1761 C CA . GLU B 1 10 ? -7.082 -22.844 2.631 1 95.06 10 GLU B CA 1
ATOM 1762 C C . GLU B 1 10 ? -5.621 -22.656 2.229 1 95.06 10 GLU B C 1
ATOM 1764 O O . GLU B 1 10 ? -5.301 -22.609 1.04 1 95.06 10 GLU B O 1
ATOM 1769 N N . ASN B 1 11 ? -4.816 -22.531 3.289 1 89.12 11 ASN B N 1
ATOM 1770 C CA . ASN B 1 11 ? -3.387 -22.406 3.033 1 89.12 11 ASN B CA 1
ATOM 1771 C C . ASN B 1 11 ? -2.748 -23.75 2.709 1 89.12 11 ASN B C 1
ATOM 1773 O O . ASN B 1 11 ? -2.328 -24.469 3.613 1 89.12 11 ASN B O 1
ATOM 1777 N N . LYS B 1 12 ? -2.695 -24.078 1.465 1 83.5 12 LYS B N 1
ATOM 1778 C CA . LYS B 1 12 ? -2.166 -25.359 1.003 1 83.5 12 LYS B CA 1
ATOM 1779 C C . LYS B 1 12 ? -1.24 -25.172 -0.196 1 83.5 12 LYS B C 1
ATOM 1781 O O . LYS B 1 12 ? -1.353 -24.188 -0.922 1 83.5 12 LYS B O 1
ATOM 1786 N N . ILE B 1 13 ? -0.405 -26.062 -0.322 1 76.69 13 ILE B N 1
ATOM 1787 C CA . ILE B 1 13 ? 0.528 -26.031 -1.443 1 76.69 13 ILE B CA 1
ATOM 1788 C C . ILE B 1 13 ? -0.234 -26.219 -2.754 1 76.69 13 ILE B C 1
ATOM 1790 O O . ILE B 1 13 ? -1.135 -27.047 -2.842 1 76.69 13 ILE B O 1
ATOM 1794 N N . GLY B 1 14 ? 0.043 -25.359 -3.699 1 76.06 14 GLY B N 1
ATOM 1795 C CA . GLY B 1 14 ? -0.489 -25.578 -5.035 1 76.06 14 GLY B CA 1
ATOM 1796 C C . GLY B 1 14 ? -1.686 -24.703 -5.348 1 76.06 14 GLY B C 1
ATOM 1797 O O . GLY B 1 14 ? -2.146 -24.656 -6.492 1 76.06 14 GLY B O 1
ATOM 1798 N N . VAL B 1 15 ? -2.182 -23.938 -4.367 1 85.19 15 VAL B N 1
ATOM 1799 C CA . VAL B 1 15 ? -3.389 -23.141 -4.555 1 85.19 15 VAL B CA 1
ATOM 1800 C C . VAL B 1 15 ? -3.146 -22.078 -5.629 1 85.19 15 VAL B C 1
ATOM 1802 O O . VAL B 1 15 ? -3.93 -21.953 -6.574 1 85.19 15 VAL B O 1
ATOM 1805 N N . LEU B 1 16 ? -2.068 -21.375 -5.551 1 84.62 16 LEU B N 1
ATOM 1806 C CA . LEU B 1 16 ? -1.776 -20.328 -6.527 1 84.62 16 LEU B CA 1
ATOM 1807 C C . LEU B 1 16 ? -1.589 -20.922 -7.918 1 84.62 16 LEU B C 1
ATOM 1809 O O . LEU B 1 16 ? -2.049 -20.359 -8.914 1 84.62 16 LEU B O 1
ATOM 1813 N N . ARG B 1 17 ? -0.946 -22.016 -7.934 1 80.06 17 ARG B N 1
ATOM 1814 C CA . ARG B 1 17 ? -0.745 -22.703 -9.203 1 80.06 17 ARG B CA 1
ATOM 1815 C C . ARG B 1 17 ? -2.078 -23.078 -9.844 1 80.06 17 ARG B C 1
ATOM 1817 O O . ARG B 1 17 ? -2.299 -22.812 -11.023 1 80.06 17 ARG B O 1
ATOM 1824 N N . ASP B 1 18 ? -2.928 -23.672 -9.102 1 86.12 18 ASP B N 1
ATOM 1825 C CA . ASP B 1 18 ? -4.223 -24.109 -9.617 1 86.12 18 ASP B CA 1
ATOM 1826 C C . ASP B 1 18 ? -5.035 -22.922 -10.133 1 86.12 18 ASP B C 1
ATOM 1828 O O . ASP B 1 18 ? -5.605 -22.984 -11.227 1 86.12 18 ASP B O 1
ATOM 1832 N N . LEU B 1 19 ? -5.012 -21.875 -9.391 1 90.38 19 LEU B N 1
ATOM 1833 C CA . LEU B 1 19 ? -5.82 -20.703 -9.734 1 90.38 19 LEU B CA 1
ATOM 1834 C C . LEU B 1 19 ? -5.273 -20.016 -10.984 1 90.38 19 LEU B C 1
ATOM 1836 O O . LEU B 1 19 ? -6.035 -19.656 -11.875 1 90.38 19 LEU B O 1
ATOM 1840 N N . THR B 1 20 ? -3.986 -19.938 -11.047 1 86.94 20 THR B N 1
ATOM 1841 C CA . THR B 1 20 ? -3.387 -19.266 -12.195 1 86.94 20 THR B CA 1
ATOM 1842 C C . THR B 1 20 ? -3.557 -20.109 -13.461 1 86.94 20 THR B C 1
ATOM 1844 O O . THR B 1 20 ? -3.701 -19.562 -14.562 1 86.94 20 THR B O 1
ATOM 1847 N N . THR B 1 21 ? -3.586 -21.359 -13.297 1 85.19 21 THR B N 1
ATOM 1848 C CA . THR B 1 21 ? -3.812 -22.266 -14.422 1 85.19 21 THR B CA 1
ATOM 1849 C C . THR B 1 21 ? -5.207 -22.062 -15.008 1 85.19 21 THR B C 1
ATOM 1851 O O . THR B 1 21 ? -5.363 -21.922 -16.219 1 85.19 21 THR B O 1
ATOM 1854 N N . ILE B 1 22 ? -6.168 -22 -14.172 1 91.38 22 ILE B N 1
ATOM 1855 C CA . ILE B 1 22 ? -7.551 -21.812 -14.609 1 91.38 22 ILE B CA 1
ATOM 1856 C C . ILE B 1 22 ? -7.684 -20.469 -15.336 1 91.38 22 ILE B C 1
ATOM 1858 O O . ILE B 1 22 ? -8.32 -20.391 -16.391 1 91.38 22 ILE B O 1
ATOM 1862 N N . ILE B 1 23 ? -7.086 -19.406 -14.805 1 90.38 23 ILE B N 1
ATOM 1863 C CA . ILE B 1 23 ? -7.188 -18.078 -15.383 1 90.38 23 ILE B CA 1
ATOM 1864 C C . ILE B 1 23 ? -6.547 -18.078 -16.766 1 90.38 23 ILE B C 1
ATOM 1866 O O . ILE B 1 23 ? -7.125 -17.547 -17.719 1 90.38 23 ILE B O 1
ATOM 1870 N N . ALA B 1 24 ? -5.43 -18.75 -16.859 1 86.38 24 ALA B N 1
ATOM 1871 C CA . ALA B 1 24 ? -4.73 -18.812 -18.141 1 86.38 24 ALA B CA 1
ATOM 1872 C C . ALA B 1 24 ? -5.523 -19.625 -19.156 1 86.38 24 ALA B C 1
ATOM 1874 O O . ALA B 1 24 ? -5.652 -19.234 -20.312 1 86.38 24 ALA B O 1
ATOM 1875 N N . GLU B 1 25 ? -6.016 -20.703 -18.781 1 90.38 25 GLU B N 1
ATOM 1876 C CA . GLU B 1 25 ? -6.762 -21.594 -19.672 1 90.38 25 GLU B CA 1
ATOM 1877 C C . GLU B 1 25 ? -8.008 -20.906 -20.219 1 90.38 25 GLU B C 1
ATOM 1879 O O . GLU B 1 25 ? -8.438 -21.203 -21.344 1 90.38 25 GLU B O 1
ATOM 1884 N N . GLU B 1 26 ? -8.516 -20.031 -19.438 1 93.12 26 GLU B N 1
ATOM 1885 C CA . GLU B 1 26 ? -9.734 -19.344 -19.859 1 93.12 26 GLU B CA 1
ATOM 1886 C C . GLU B 1 26 ? -9.414 -18.031 -20.562 1 93.12 26 GLU B C 1
ATOM 1888 O O . GLU B 1 26 ? -10.305 -17.203 -20.797 1 93.12 26 GLU B O 1
ATOM 1893 N N . GLY B 1 27 ? -8.164 -17.812 -20.797 1 88.06 27 GLY B N 1
ATOM 1894 C CA . GLY B 1 27 ? -7.738 -16.703 -21.625 1 88.06 27 GLY B CA 1
ATOM 1895 C C . GLY B 1 27 ? -7.539 -15.414 -20.844 1 88.06 27 GLY B C 1
ATOM 1896 O O . GLY B 1 27 ? -7.418 -14.336 -21.422 1 88.06 27 GLY B O 1
ATOM 1897 N N . GLY B 1 28 ? -7.59 -15.523 -19.531 1 88.81 28 GLY B N 1
ATOM 1898 C CA . GLY B 1 28 ? -7.375 -14.336 -18.719 1 88.81 28 GLY B CA 1
ATOM 1899 C C . GLY B 1 28 ? -5.914 -13.961 -18.594 1 88.81 28 GLY B C 1
ATOM 1900 O O . GLY B 1 28 ? -5.047 -14.836 -18.516 1 88.81 28 GLY B O 1
ATOM 1901 N N . ASN B 1 29 ? -5.68 -12.641 -18.547 1 86.06 29 ASN B N 1
ATOM 1902 C CA . ASN B 1 29 ? -4.348 -12.102 -18.297 1 86.06 29 ASN B CA 1
ATOM 1903 C C . ASN B 1 29 ? -4.258 -11.469 -16.906 1 86.06 29 ASN B C 1
ATOM 1905 O O . ASN B 1 29 ? -4.969 -10.508 -16.609 1 86.06 29 ASN B O 1
ATOM 1909 N N . ILE B 1 30 ? -3.389 -12 -16.125 1 89.25 30 ILE B N 1
ATOM 1910 C CA . ILE B 1 30 ? -3.225 -11.469 -14.773 1 89.25 30 ILE B CA 1
ATOM 1911 C C . ILE B 1 30 ? -2.32 -10.234 -14.812 1 89.25 30 ILE B C 1
ATOM 1913 O O . ILE B 1 30 ? -1.14 -10.336 -15.148 1 89.25 30 ILE B O 1
ATOM 1917 N N . THR B 1 31 ? -2.873 -9.109 -14.477 1 89.88 31 THR B N 1
ATOM 1918 C CA . THR B 1 31 ? -2.104 -7.871 -14.5 1 89.88 31 THR B CA 1
ATOM 1919 C C . THR B 1 31 ? -1.568 -7.539 -13.109 1 89.88 31 THR B C 1
ATOM 1921 O O . THR B 1 31 ? -0.608 -6.777 -12.969 1 89.88 31 THR B O 1
ATOM 1924 N N . PHE B 1 32 ? -2.219 -8.125 -12.156 1 94.19 32 PHE B N 1
ATOM 1925 C CA . PHE B 1 32 ? -1.798 -7.992 -10.766 1 94.19 32 PHE B CA 1
ATOM 1926 C C . PHE B 1 32 ? -2.244 -9.203 -9.945 1 94.19 32 PHE B C 1
ATOM 1928 O O . PHE B 1 32 ? -3.35 -9.711 -10.133 1 94.19 32 PHE B O 1
ATOM 1935 N N . ALA B 1 33 ? -1.406 -9.625 -9.141 1 94.56 33 ALA B N 1
ATOM 1936 C CA . ALA B 1 33 ? -1.753 -10.68 -8.188 1 94.56 33 ALA B CA 1
ATOM 1937 C C . ALA B 1 33 ? -1.072 -10.453 -6.844 1 94.56 33 ALA B C 1
ATOM 1939 O O . ALA B 1 33 ? 0.056 -9.953 -6.785 1 94.56 33 ALA B O 1
ATOM 1940 N N . GLN B 1 34 ? -1.78 -10.789 -5.836 1 96.5 34 GLN B N 1
ATOM 1941 C CA . GLN B 1 34 ? -1.244 -10.711 -4.484 1 96.5 34 GLN B CA 1
ATOM 1942 C C . GLN B 1 34 ? -1.804 -11.828 -3.605 1 96.5 34 GLN B C 1
ATOM 1944 O O . GLN B 1 34 ? -2.98 -12.18 -3.713 1 96.5 34 GLN B O 1
ATOM 1949 N N . THR B 1 35 ? -0.97 -12.391 -2.793 1 94.94 35 THR B N 1
ATOM 1950 C CA . THR B 1 35 ? -1.435 -13.383 -1.828 1 94.94 35 THR B CA 1
ATOM 1951 C C . THR B 1 35 ? -0.69 -13.242 -0.504 1 94.94 35 THR B C 1
ATOM 1953 O O . THR B 1 35 ? 0.505 -12.938 -0.486 1 94.94 35 THR B O 1
ATOM 1956 N N . PHE B 1 36 ? -1.385 -13.344 0.549 1 95.25 36 PHE B N 1
ATOM 1957 C CA . PHE B 1 36 ? -0.762 -13.375 1.867 1 95.25 36 PHE B CA 1
ATOM 1958 C C . PHE B 1 36 ? -1.639 -14.125 2.863 1 95.25 36 PHE B C 1
ATOM 1960 O O . PHE B 1 36 ? -2.812 -14.383 2.592 1 95.25 36 PHE B O 1
ATOM 1967 N N . LEU B 1 37 ? -1.062 -14.461 3.932 1 91.81 37 LEU B N 1
ATOM 1968 C CA . LEU B 1 37 ? -1.799 -15.148 4.984 1 91.81 37 LEU B CA 1
ATOM 1969 C C . LEU B 1 37 ? -2.562 -14.156 5.855 1 91.81 37 LEU B C 1
ATOM 1971 O O . LEU B 1 37 ? -2.012 -13.125 6.262 1 91.81 37 LEU B O 1
ATOM 1975 N N . ILE B 1 38 ? -3.838 -14.477 6.098 1 93.56 38 ILE B N 1
ATOM 1976 C CA . ILE B 1 38 ? -4.66 -13.656 6.973 1 93.56 38 ILE B CA 1
ATOM 1977 C C . ILE B 1 38 ? -4.242 -13.867 8.43 1 93.56 38 ILE B C 1
ATOM 1979 O O . ILE B 1 38 ? -4.25 -15 8.922 1 93.56 38 ILE B O 1
ATOM 1983 N N . LYS B 1 39 ? -3.98 -12.812 9.094 1 90.75 39 LYS B N 1
ATOM 1984 C CA . LYS B 1 39 ? -3.377 -12.914 10.414 1 90.75 39 LYS B CA 1
ATOM 1985 C C . LYS B 1 39 ? -4.441 -12.883 11.508 1 90.75 39 LYS B C 1
ATOM 1987 O O . LYS B 1 39 ? -4.227 -13.398 12.609 1 90.75 39 LYS B O 1
ATOM 1992 N N . HIS B 1 40 ? -5.535 -12.219 11.172 1 89.75 40 HIS B N 1
ATOM 1993 C CA . HIS B 1 40 ? -6.535 -11.977 12.203 1 89.75 40 HIS B CA 1
ATOM 1994 C C . HIS B 1 40 ? -7.945 -12.234 11.68 1 89.75 40 HIS B C 1
ATOM 1996 O O . HIS B 1 40 ? -8.148 -12.367 10.469 1 89.75 40 HIS B O 1
ATOM 2002 N N . GLY B 1 41 ? -8.82 -12.398 12.625 1 92.62 41 GLY B N 1
ATOM 2003 C CA . GLY B 1 41 ? -10.227 -12.422 12.258 1 92.62 41 GLY B CA 1
ATOM 2004 C C . GLY B 1 41 ? -10.75 -13.82 11.984 1 92.62 41 GLY B C 1
ATOM 2005 O O . GLY B 1 41 ? -10.133 -14.812 12.383 1 92.62 41 GLY B O 1
ATOM 2006 N N . GLU B 1 42 ? -11.836 -13.859 11.336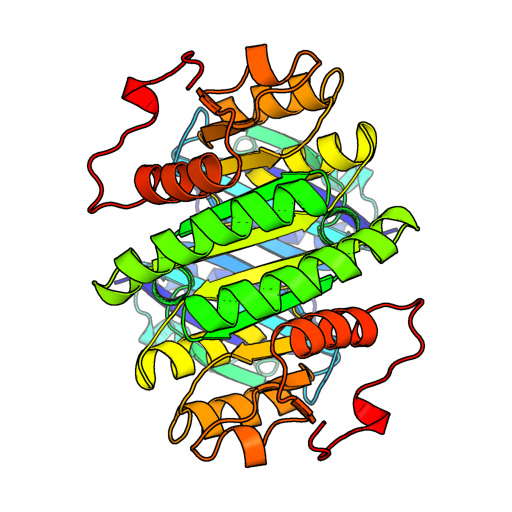 1 94.12 42 GLU B N 1
ATOM 2007 C CA . GLU B 1 42 ? -12.594 -15.094 11.148 1 94.12 42 GLU B CA 1
ATOM 2008 C C . GLU B 1 42 ? -11.852 -16.062 10.242 1 94.12 42 GLU B C 1
ATOM 2010 O O . GLU B 1 42 ? -12.023 -17.281 10.352 1 94.12 42 GLU B O 1
ATOM 2015 N N . HIS B 1 43 ? -10.977 -15.523 9.445 1 95.69 43 HIS B N 1
ATOM 2016 C CA . HIS B 1 43 ? -10.289 -16.391 8.492 1 95.69 43 HIS B CA 1
ATOM 2017 C C . HIS B 1 43 ? -8.797 -16.484 8.812 1 95.69 43 HIS B C 1
ATOM 2019 O O . HIS B 1 43 ? -7.973 -16.656 7.914 1 95.69 43 HIS B O 1
ATOM 2025 N N . GLU B 1 44 ? -8.484 -16.312 10.078 1 94.56 44 GLU B N 1
ATOM 2026 C CA . GLU B 1 44 ? -7.094 -16.406 10.508 1 94.56 44 GLU B CA 1
ATOM 2027 C C . GLU B 1 44 ? -6.461 -17.703 10.039 1 94.56 44 GLU B C 1
ATOM 2029 O O . GLU B 1 44 ? -7.051 -18.781 10.18 1 94.56 44 GLU B O 1
ATOM 2034 N N . GLY B 1 45 ? -5.305 -17.594 9.422 1 92.56 45 GLY B N 1
ATOM 2035 C CA . GLY B 1 45 ? -4.562 -18.766 8.984 1 92.56 45 GLY B CA 1
ATOM 2036 C C . GLY B 1 45 ? -4.852 -19.141 7.543 1 92.56 45 GLY B C 1
ATOM 2037 O O . GLY B 1 45 ? -4.125 -19.953 6.949 1 92.56 45 GLY B O 1
ATOM 2038 N N . LYS B 1 46 ? -5.859 -18.562 6.953 1 95.19 46 LYS B N 1
ATOM 2039 C CA . LYS B 1 46 ? -6.195 -18.797 5.551 1 95.19 46 LYS B CA 1
ATOM 2040 C C . LYS B 1 46 ? -5.414 -17.859 4.633 1 95.19 46 LYS B C 1
ATOM 2042 O O . LYS B 1 46 ? -4.758 -16.938 5.102 1 95.19 46 LYS B O 1
ATOM 2047 N N . ALA B 1 47 ? -5.473 -18.219 3.357 1 94.81 47 ALA B N 1
ATOM 2048 C CA . ALA B 1 47 ? -4.789 -17.391 2.357 1 94.81 47 ALA B CA 1
ATOM 2049 C C . ALA B 1 47 ? -5.766 -16.453 1.671 1 94.81 47 ALA B C 1
ATOM 2051 O O . ALA B 1 47 ? -6.84 -16.859 1.231 1 94.81 47 ALA B O 1
ATOM 2052 N N . LEU B 1 48 ? -5.434 -15.211 1.68 1 97 48 LEU B N 1
ATOM 2053 C CA . LEU B 1 48 ? -6.133 -14.25 0.826 1 97 48 LEU B CA 1
ATOM 2054 C C . LEU B 1 48 ? -5.406 -14.078 -0.504 1 97 48 LEU B C 1
ATOM 2056 O O . LEU B 1 48 ? -4.223 -13.734 -0.53 1 97 48 LEU B O 1
ATOM 2060 N N . ILE B 1 49 ? -6.074 -14.367 -1.567 1 96.12 49 ILE B N 1
ATOM 2061 C CA . ILE B 1 49 ? -5.531 -14.281 -2.918 1 96.12 49 ILE B CA 1
ATOM 2062 C C . ILE B 1 49 ? -6.352 -13.297 -3.744 1 96.12 49 ILE B C 1
ATOM 2064 O O . ILE B 1 49 ? -7.582 -13.375 -3.77 1 96.12 49 ILE B O 1
ATOM 2068 N N . TYR B 1 50 ? -5.672 -12.367 -4.348 1 97.25 50 TYR B N 1
ATOM 2069 C CA . TYR B 1 50 ? -6.336 -11.344 -5.152 1 97.25 50 TYR B CA 1
ATOM 2070 C C . TYR B 1 50 ? -5.703 -11.242 -6.535 1 97.25 50 TYR B C 1
ATOM 2072 O O . TYR B 1 50 ? -4.48 -11.172 -6.66 1 97.25 50 TYR B O 1
ATOM 2080 N N . PHE B 1 51 ? -6.594 -11.281 -7.535 1 94.88 51 PHE B N 1
ATOM 2081 C CA . PHE B 1 51 ? -6.152 -11.141 -8.914 1 94.88 51 PHE B CA 1
ATOM 2082 C C . PHE B 1 51 ? -6.863 -9.977 -9.594 1 94.88 51 PHE B C 1
ATOM 2084 O O . PHE B 1 51 ? -8.055 -9.758 -9.375 1 94.88 51 PHE B O 1
ATOM 2091 N N . GLU B 1 52 ? -6.184 -9.273 -10.32 1 95.62 52 GLU B N 1
ATOM 2092 C CA . GLU B 1 52 ? -6.77 -8.422 -11.352 1 95.62 52 GLU B CA 1
ATOM 2093 C C . GLU B 1 52 ? -6.547 -9 -12.742 1 95.62 52 GLU B C 1
ATOM 2095 O O . GLU B 1 52 ? -5.402 -9.203 -13.164 1 95.62 52 GLU B O 1
ATOM 2100 N N . ILE B 1 53 ? -7.582 -9.305 -13.422 1 92.75 53 ILE B N 1
ATOM 2101 C CA . ILE B 1 53 ? -7.566 -10.102 -14.641 1 92.75 53 ILE B CA 1
ATOM 2102 C C . ILE B 1 53 ? -8.148 -9.289 -15.797 1 92.75 53 ILE B C 1
ATOM 2104 O O . ILE B 1 53 ? -9.234 -8.719 -15.68 1 92.75 53 ILE B O 1
ATOM 2108 N N . GLU B 1 54 ? -7.398 -9.242 -16.812 1 91.19 54 GLU B N 1
ATOM 2109 C CA . GLU B 1 54 ? -7.863 -8.586 -18.031 1 91.19 54 GLU B CA 1
ATOM 2110 C C . GLU B 1 54 ? -8.234 -9.609 -19.094 1 91.19 54 GLU B C 1
ATOM 2112 O O . GLU B 1 54 ? -7.473 -10.539 -19.375 1 91.19 54 GLU B O 1
ATOM 2117 N N . GLY B 1 55 ? -9.406 -9.477 -19.625 1 88.81 55 GLY B N 1
ATOM 2118 C CA . GLY B 1 55 ? -9.836 -10.359 -20.703 1 88.81 55 GLY B CA 1
ATOM 2119 C C . GLY B 1 55 ? -10.227 -11.742 -20.203 1 88.81 55 GLY B C 1
ATOM 2120 O O . GLY B 1 55 ? -10.477 -11.938 -19.016 1 88.81 55 GLY B O 1
ATOM 2121 N N . GLY B 1 56 ? -10.438 -12.656 -21.203 1 91.62 56 GLY B N 1
ATOM 2122 C CA . GLY B 1 56 ? -10.836 -14.023 -20.891 1 91.62 56 GLY B CA 1
ATOM 2123 C C . GLY B 1 56 ? -12.305 -14.141 -20.516 1 91.62 56 GLY B C 1
ATOM 2124 O O . GLY B 1 56 ? -13.039 -13.148 -20.547 1 91.62 56 GLY B O 1
ATOM 2125 N N . ASP B 1 57 ? -12.688 -15.359 -20.281 1 95.31 57 ASP B N 1
ATOM 2126 C CA . ASP B 1 57 ? -14.039 -15.633 -19.828 1 95.31 57 ASP B CA 1
ATOM 2127 C C . ASP B 1 57 ? -14.117 -15.633 -18.297 1 95.31 57 ASP B C 1
ATOM 2129 O O . ASP B 1 57 ? -14 -16.688 -17.672 1 95.31 57 ASP B O 1
ATOM 2133 N N . PHE B 1 58 ? -14.375 -14.508 -17.734 1 95 58 PHE B N 1
ATOM 2134 C CA . PHE B 1 58 ? -14.336 -14.289 -16.297 1 95 58 PHE B CA 1
ATOM 2135 C C . PHE B 1 58 ? -15.375 -15.148 -15.586 1 95 58 PHE B C 1
ATOM 2137 O O . PHE B 1 58 ? -15.117 -15.672 -14.5 1 95 58 PHE B O 1
ATOM 2144 N N . GLU B 1 59 ? -16.516 -15.289 -16.203 1 96.25 59 GLU B N 1
ATOM 2145 C CA . GLU B 1 59 ? -17.562 -16.094 -15.594 1 96.25 59 GLU B CA 1
ATOM 2146 C C . GLU B 1 59 ? -17.141 -17.562 -15.508 1 96.25 59 GLU B C 1
ATOM 2148 O O . GLU B 1 59 ? -17.391 -18.234 -14.5 1 96.25 59 GLU B O 1
ATOM 2153 N N . LYS B 1 60 ? -16.531 -18.031 -16.469 1 96.62 60 LYS B N 1
ATOM 2154 C CA . LYS B 1 60 ? -16.047 -19.406 -16.469 1 96.62 60 LYS B CA 1
ATOM 2155 C C . LYS B 1 60 ? -14.93 -19.578 -15.438 1 96.62 60 LYS B C 1
ATOM 2157 O O . LYS B 1 60 ? -14.836 -20.625 -14.789 1 96.62 60 LYS B O 1
ATOM 2162 N N . ILE B 1 61 ? -14.062 -18.531 -15.328 1 95 61 ILE B N 1
ATOM 2163 C CA . ILE B 1 61 ? -13.016 -18.547 -14.312 1 95 61 ILE B CA 1
ATOM 2164 C C . ILE B 1 61 ? -13.641 -18.703 -12.93 1 95 61 ILE B C 1
ATOM 2166 O O . ILE B 1 61 ? -13.242 -19.578 -12.156 1 95 61 ILE B O 1
ATOM 2170 N N . LEU B 1 62 ? -14.625 -17.969 -12.68 1 96.19 62 LEU B N 1
ATOM 2171 C CA . LEU B 1 62 ? -15.312 -18 -11.391 1 96.19 62 LEU B CA 1
ATOM 2172 C C . LEU B 1 62 ? -15.906 -19.375 -11.133 1 96.19 62 LEU B C 1
ATOM 2174 O O . LEU B 1 62 ? -15.75 -19.938 -10.047 1 96.19 62 LEU B O 1
ATOM 2178 N N . GLU B 1 63 ? -16.516 -19.906 -12.102 1 96.25 63 GLU B N 1
ATOM 2179 C CA . GLU B 1 63 ? -17.172 -21.219 -11.984 1 96.25 63 GLU B CA 1
ATOM 2180 C C . GLU B 1 63 ? -16.156 -22.312 -11.68 1 96.25 63 GLU B C 1
ATOM 2182 O O . GLU B 1 63 ? -16.391 -23.156 -10.812 1 96.25 63 GLU B O 1
ATOM 2187 N N . ARG B 1 64 ? -15.133 -22.281 -12.328 1 96.31 64 ARG B N 1
ATOM 2188 C CA . ARG B 1 64 ? -14.117 -23.312 -12.18 1 96.31 64 ARG B CA 1
ATOM 2189 C C . ARG B 1 64 ? -13.398 -23.188 -10.844 1 96.31 64 ARG B C 1
ATOM 2191 O O . ARG B 1 64 ? -13.102 -24.188 -10.195 1 96.31 64 ARG B O 1
ATOM 2198 N N . VAL B 1 65 ? -13.133 -21.953 -10.406 1 95.31 65 VAL B N 1
ATOM 2199 C CA . VAL B 1 65 ? -12.461 -21.719 -9.141 1 95.31 65 VAL B CA 1
ATOM 2200 C C . VAL B 1 65 ? -13.336 -22.219 -7.988 1 95.31 65 VAL B C 1
ATOM 2202 O O . VAL B 1 65 ? -12.828 -22.797 -7.023 1 95.31 65 VAL B O 1
ATOM 2205 N N . LYS B 1 66 ? -14.57 -22.141 -8.156 1 95.5 66 LYS B N 1
ATOM 2206 C CA . LYS B 1 66 ? -15.523 -22.5 -7.109 1 95.5 66 LYS B CA 1
ATOM 2207 C C . LYS B 1 66 ? -15.562 -24.016 -6.906 1 95.5 66 LYS B C 1
ATOM 2209 O O . LYS B 1 66 ? -16.062 -24.5 -5.887 1 95.5 66 LYS B O 1
ATOM 2214 N N . THR B 1 67 ? -15.031 -24.703 -7.84 1 94.88 67 THR B N 1
ATOM 2215 C CA . THR B 1 67 ? -15.109 -26.172 -7.777 1 94.88 67 THR B CA 1
ATOM 2216 C C . THR B 1 67 ? -14.062 -26.734 -6.82 1 94.88 67 THR B C 1
ATOM 2218 O O . THR B 1 67 ? -14.148 -27.875 -6.398 1 94.88 67 THR B O 1
ATOM 2221 N N . PHE B 1 68 ? -13.086 -25.906 -6.523 1 94.69 68 PHE B N 1
ATOM 2222 C CA . PHE B 1 68 ? -12.055 -26.375 -5.613 1 94.69 68 PHE B CA 1
ATOM 2223 C C . PHE B 1 68 ? -12.586 -26.453 -4.184 1 94.69 68 PHE B C 1
ATOM 2225 O O . PHE B 1 68 ? -13.227 -25.5 -3.709 1 94.69 68 PHE B O 1
ATOM 2232 N N . ASP B 1 69 ? -12.273 -27.5 -3.473 1 94.75 69 ASP B N 1
ATOM 2233 C CA . ASP B 1 69 ? -12.789 -27.734 -2.125 1 94.75 69 ASP B CA 1
ATOM 2234 C C . ASP B 1 69 ? -12.078 -26.828 -1.109 1 94.75 69 ASP B C 1
ATOM 2236 O O . ASP B 1 69 ? -12.578 -26.641 0.002 1 94.75 69 ASP B O 1
ATOM 2240 N N . TYR B 1 70 ? -10.953 -26.281 -1.487 1 94.81 70 TYR B N 1
ATOM 2241 C CA . TYR B 1 70 ? -10.188 -25.469 -0.542 1 94.81 70 TYR B CA 1
ATOM 2242 C C . TYR B 1 70 ? -10.57 -24 -0.647 1 94.81 70 TYR B C 1
ATOM 2244 O O . TYR B 1 70 ? -10.031 -23.156 0.076 1 94.81 70 TYR B O 1
ATOM 2252 N N . ILE B 1 71 ? -11.539 -23.672 -1.498 1 96.94 71 ILE B N 1
ATOM 2253 C CA . ILE B 1 71 ? -12.023 -22.297 -1.627 1 96.94 71 ILE B CA 1
ATOM 2254 C C . ILE B 1 71 ? -13.086 -22.031 -0.565 1 96.94 71 ILE B C 1
ATOM 2256 O O . ILE B 1 71 ? -14.039 -22.797 -0.419 1 96.94 71 ILE B O 1
ATOM 2260 N N . ILE B 1 72 ? -12.914 -20.984 0.155 1 96.94 72 ILE B N 1
ATOM 2261 C CA . ILE B 1 72 ? -13.82 -20.625 1.239 1 96.94 72 ILE B CA 1
ATOM 2262 C C . ILE B 1 72 ? -14.75 -19.516 0.782 1 96.94 72 ILE B C 1
ATOM 2264 O O . ILE B 1 72 ? -15.969 -19.578 0.995 1 96.94 72 ILE B O 1
ATOM 2268 N N . GLU B 1 73 ? -14.211 -18.484 0.22 1 96.5 73 GLU B N 1
ATOM 2269 C CA . GLU B 1 73 ? -14.953 -17.328 -0.271 1 96.5 73 GLU B CA 1
ATOM 2270 C C . GLU B 1 73 ? -14.383 -16.828 -1.598 1 96.5 73 GLU B C 1
ATOM 2272 O O . GLU B 1 73 ? -13.18 -16.891 -1.823 1 96.5 73 GLU B O 1
ATOM 2277 N N . ILE B 1 74 ? -15.289 -16.391 -2.467 1 96.75 74 ILE B N 1
ATOM 2278 C CA . ILE B 1 74 ? -14.898 -15.789 -3.736 1 96.75 74 ILE B CA 1
ATOM 2279 C C . ILE B 1 74 ? -15.766 -14.555 -4.004 1 96.75 74 ILE B C 1
ATOM 2281 O O . ILE B 1 74 ? -16.984 -14.586 -3.811 1 96.75 74 ILE B O 1
ATOM 2285 N N . GLU B 1 75 ? -15.109 -13.461 -4.359 1 95.38 75 GLU B N 1
ATOM 2286 C CA . GLU B 1 75 ? -15.836 -12.227 -4.648 1 95.38 75 GLU B CA 1
ATOM 2287 C C . GLU B 1 75 ? -15.188 -11.453 -5.793 1 95.38 75 GLU B C 1
ATOM 2289 O O . GLU B 1 75 ? -13.961 -11.422 -5.902 1 95.38 75 GLU B O 1
ATOM 2294 N N . GLU B 1 76 ? -16.047 -10.93 -6.566 1 95.5 76 GLU B N 1
ATOM 2295 C CA . GLU B 1 76 ? -15.547 -9.969 -7.539 1 95.5 76 GLU B CA 1
ATOM 2296 C C . GLU B 1 76 ? -15.32 -8.602 -6.898 1 95.5 76 GLU B C 1
ATOM 2298 O O . GLU B 1 76 ? -16.141 -8.133 -6.109 1 95.5 76 GLU B O 1
ATOM 2303 N N . GLU B 1 77 ? -14.18 -8.008 -7.211 1 95.69 77 GLU B N 1
ATOM 2304 C CA . GLU B 1 77 ? -13.797 -6.738 -6.602 1 95.69 77 GLU B CA 1
ATOM 2305 C C . GLU B 1 77 ? -13.359 -5.73 -7.66 1 95.69 77 GLU B C 1
ATOM 2307 O O . GLU B 1 77 ? -12.961 -6.113 -8.766 1 95.69 77 GLU B O 1
ATOM 2312 N N . GLU B 1 78 ? -13.477 -4.453 -7.305 1 95 78 GLU B N 1
ATOM 2313 C CA . GLU B 1 78 ? -12.859 -3.42 -8.133 1 95 78 GLU B CA 1
ATOM 2314 C C . GLU B 1 78 ? -11.336 -3.475 -8.039 1 95 78 GLU B C 1
ATOM 2316 O O . GLU B 1 78 ? -10.789 -3.889 -7.02 1 95 78 GLU B O 1
ATOM 2321 N N . SER B 1 79 ? -10.664 -3.131 -9.078 1 95.88 79 SER B N 1
ATOM 2322 C CA . SER B 1 79 ? -9.203 -3.115 -9.07 1 95.88 79 SER B CA 1
ATOM 2323 C C . SER B 1 79 ? -8.664 -2.086 -8.078 1 95.88 79 SER B C 1
ATOM 2325 O O . SER B 1 79 ? -9.359 -1.122 -7.742 1 95.88 79 SER B O 1
ATOM 2327 N N . PHE B 1 80 ? -7.434 -2.252 -7.625 1 96.69 80 PHE B N 1
ATOM 2328 C CA . PHE B 1 80 ? -6.785 -1.311 -6.719 1 96.69 80 PHE B CA 1
ATOM 2329 C C . PHE B 1 80 ? -6.648 0.061 -7.371 1 96.69 80 PHE B C 1
ATOM 2331 O O . PHE B 1 80 ? -6.793 1.088 -6.703 1 96.69 80 PHE B O 1
ATOM 2338 N N . GLU B 1 81 ? -6.414 0.05 -8.609 1 94.12 81 GLU B N 1
ATOM 2339 C CA . GLU B 1 81 ? -6.285 1.318 -9.32 1 94.12 81 GLU B CA 1
ATOM 2340 C C . GLU B 1 81 ? -7.594 2.102 -9.297 1 94.12 81 GLU B C 1
ATOM 2342 O O . GLU B 1 81 ? -7.59 3.328 -9.172 1 94.12 81 GLU B O 1
ATOM 2347 N N . ARG B 1 82 ? -8.633 1.406 -9.438 1 94.38 82 ARG B N 1
ATOM 2348 C CA . ARG B 1 82 ? -9.938 2.066 -9.422 1 94.38 82 ARG B CA 1
ATOM 2349 C C . ARG B 1 82 ? -10.273 2.562 -8.016 1 94.38 82 ARG B C 1
ATOM 2351 O O . ARG B 1 82 ? -10.914 3.604 -7.859 1 94.38 82 ARG B O 1
ATOM 2358 N N . VAL B 1 83 ? -9.844 1.842 -7.051 1 95.81 83 VAL B N 1
ATOM 2359 C CA . VAL B 1 83 ? -10.227 2.168 -5.68 1 95.81 83 VAL B CA 1
ATOM 2360 C C . VAL B 1 83 ? -9.266 3.209 -5.113 1 95.81 83 VAL B C 1
ATOM 2362 O O . VAL B 1 83 ? -9.695 4.234 -4.578 1 95.81 83 VAL B O 1
ATOM 2365 N N . PHE B 1 84 ? -7.926 2.971 -5.238 1 96.5 84 PHE B N 1
ATOM 2366 C CA . PHE B 1 84 ? -6.926 3.777 -4.551 1 96.5 84 PHE B CA 1
ATOM 2367 C C . PHE B 1 84 ? -6.152 4.641 -5.543 1 96.5 84 PHE B C 1
ATOM 2369 O O . PHE B 1 84 ? -5.477 5.594 -5.148 1 96.5 84 PHE B O 1
ATOM 2376 N N . GLY B 1 85 ? -6.246 4.332 -6.816 1 95.44 85 GLY B N 1
ATOM 2377 C CA . GLY B 1 85 ? -5.574 5.109 -7.848 1 95.44 85 GLY B CA 1
ATOM 2378 C C . GLY B 1 85 ? -4.062 5.059 -7.738 1 95.44 85 GLY B C 1
ATOM 2379 O O . GLY B 1 85 ? -3.496 4.035 -7.355 1 95.44 85 GLY B O 1
ATOM 2380 N N . LYS B 1 86 ? -3.414 6.078 -8.172 1 95.75 86 LYS B N 1
ATOM 2381 C CA . LYS B 1 86 ? -1.96 6.219 -8.148 1 95.75 86 LYS B CA 1
ATOM 2382 C C . LYS B 1 86 ? -1.471 6.613 -6.754 1 95.75 86 LYS B C 1
ATOM 2384 O O . LYS B 1 86 ? -2.209 7.23 -5.984 1 95.75 86 LYS B O 1
ATOM 2389 N N . ARG B 1 87 ? -0.2 6.246 -6.488 1 97.06 87 ARG B N 1
ATOM 2390 C CA . ARG B 1 87 ? 0.287 6.477 -5.133 1 97.06 87 ARG B CA 1
ATOM 2391 C C . ARG B 1 87 ? 1.439 7.473 -5.125 1 97.06 87 ARG B C 1
ATOM 2393 O O . ARG B 1 87 ? 2.379 7.352 -5.914 1 97.06 87 ARG B O 1
ATOM 2400 N N . VAL B 1 88 ? 1.305 8.406 -4.234 1 98.38 88 VAL B N 1
ATOM 2401 C CA . VAL B 1 88 ? 2.424 9.242 -3.809 1 98.38 88 VAL B CA 1
ATOM 2402 C C . VAL B 1 88 ? 3.068 8.641 -2.561 1 98.38 88 VAL B C 1
ATOM 2404 O O . VAL B 1 88 ? 2.391 8.398 -1.559 1 98.38 88 VAL B O 1
ATOM 2407 N N . ILE B 1 89 ? 4.336 8.383 -2.664 1 98.75 89 ILE B N 1
ATOM 2408 C CA . ILE B 1 89 ? 5.062 7.84 -1.521 1 98.75 89 ILE B CA 1
ATOM 2409 C C . ILE B 1 89 ? 5.906 8.938 -0.876 1 98.75 89 ILE B C 1
ATOM 2411 O O . ILE B 1 89 ? 6.605 9.68 -1.57 1 98.75 89 ILE B O 1
ATOM 2415 N N . ILE B 1 90 ? 5.852 9.07 0.433 1 98.88 90 ILE B N 1
ATOM 2416 C CA . ILE B 1 90 ? 6.625 10.07 1.159 1 98.88 90 ILE B CA 1
ATOM 2417 C C . ILE B 1 90 ? 7.477 9.391 2.23 1 98.88 90 ILE B C 1
ATOM 2419 O O . ILE B 1 90 ? 6.949 8.695 3.102 1 98.88 90 ILE B O 1
ATOM 2423 N N . LEU B 1 91 ? 8.766 9.594 2.195 1 98.69 91 LEU B N 1
ATOM 2424 C CA . LEU B 1 91 ? 9.703 9.016 3.15 1 98.69 91 LEU B CA 1
ATOM 2425 C C . LEU B 1 91 ? 10.57 10.094 3.785 1 98.69 91 LEU B C 1
ATOM 2427 O O . LEU B 1 91 ? 10.977 11.047 3.111 1 98.69 91 LEU B O 1
ATOM 2431 N N . GLY B 1 92 ? 10.922 9.922 5.023 1 98 92 GLY B N 1
ATOM 2432 C CA . GLY B 1 92 ? 11.859 10.82 5.676 1 98 92 GLY B CA 1
ATOM 2433 C C . GLY B 1 92 ? 11.523 11.07 7.133 1 98 92 GLY B C 1
ATOM 2434 O O . GLY B 1 92 ? 10.945 10.211 7.801 1 98 92 GLY B O 1
ATOM 2435 N N . GLY B 1 93 ? 11.992 12.18 7.648 1 95.56 93 GLY B N 1
ATOM 2436 C CA . GLY B 1 93 ? 11.719 12.523 9.031 1 95.56 93 GLY B CA 1
ATOM 2437 C C . GLY B 1 93 ? 10.266 12.891 9.281 1 95.56 93 GLY B C 1
ATOM 2438 O O . GLY B 1 93 ? 9.633 13.531 8.445 1 95.56 93 GLY B O 1
ATOM 2439 N N . GLY B 1 94 ? 9.82 12.562 10.414 1 95.25 94 GLY B N 1
ATOM 2440 C CA . GLY B 1 94 ? 8.414 12.648 10.75 1 95.25 94 GLY B CA 1
ATOM 2441 C C . GLY B 1 94 ? 7.828 14.031 10.547 1 95.25 94 GLY B C 1
ATOM 2442 O O . GLY B 1 94 ? 6.754 14.18 9.961 1 95.25 94 GLY B O 1
ATOM 2443 N N . ALA B 1 95 ? 8.523 15.062 11.039 1 95.38 95 ALA B N 1
ATOM 2444 C CA . ALA B 1 95 ? 8.016 16.422 10.938 1 95.38 95 ALA B CA 1
ATOM 2445 C C . ALA B 1 95 ? 7.852 16.844 9.484 1 95.38 95 ALA B C 1
ATOM 2447 O O . ALA B 1 95 ? 6.812 17.391 9.102 1 95.38 95 ALA B O 1
ATOM 2448 N N . LEU B 1 96 ? 8.875 16.578 8.672 1 97.56 96 LEU B N 1
ATOM 2449 C CA . LEU B 1 96 ? 8.844 16.984 7.266 1 97.56 96 LEU B CA 1
ATOM 2450 C C . LEU B 1 96 ? 7.875 16.125 6.473 1 97.56 96 LEU B C 1
ATOM 2452 O O . LEU B 1 96 ? 7.164 16.609 5.598 1 97.56 96 LEU B O 1
ATOM 2456 N N . VAL B 1 97 ? 7.836 14.836 6.801 1 98.5 97 VAL B N 1
ATOM 2457 C CA . VAL B 1 97 ? 6.895 13.93 6.156 1 98.5 97 VAL B CA 1
ATOM 2458 C C . VAL B 1 97 ? 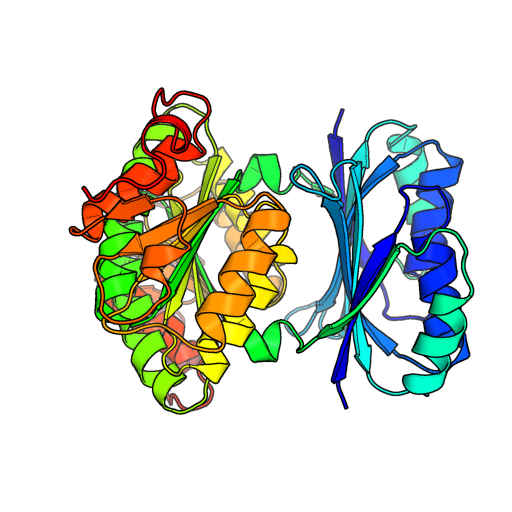5.465 14.414 6.391 1 98.5 97 VAL B C 1
ATOM 2460 O O . VAL B 1 97 ? 4.645 14.406 5.473 1 98.5 97 VAL B O 1
ATOM 2463 N N . SER B 1 98 ? 5.188 14.852 7.59 1 98.31 98 SER B N 1
ATOM 2464 C CA . SER B 1 98 ? 3.85 15.336 7.914 1 98.31 98 SER B CA 1
ATOM 2465 C C . SER B 1 98 ? 3.48 16.547 7.066 1 98.31 98 SER B C 1
ATOM 2467 O O . SER B 1 98 ? 2.363 16.641 6.555 1 98.31 98 SER B O 1
ATOM 2469 N N . GLN B 1 99 ? 4.418 17.422 6.895 1 98.25 99 GLN B N 1
ATOM 2470 C CA . GLN B 1 99 ? 4.16 18.641 6.117 1 98.25 99 GLN B CA 1
ATOM 2471 C C . GLN B 1 99 ? 3.941 18.297 4.645 1 98.25 99 GLN B C 1
ATOM 2473 O O . GLN B 1 99 ? 3.021 18.828 4.012 1 98.25 99 GLN B O 1
ATOM 2478 N N . VAL B 1 100 ? 4.766 17.453 4.109 1 98.75 100 VAL B N 1
ATOM 2479 C CA . VAL B 1 100 ? 4.594 17.031 2.725 1 98.75 100 VAL B CA 1
ATOM 2480 C C . VAL B 1 100 ? 3.24 16.344 2.557 1 98.75 100 VAL B C 1
ATOM 2482 O O . VAL B 1 100 ? 2.541 16.578 1.568 1 98.75 100 VAL B O 1
ATOM 2485 N N . ALA B 1 101 ? 2.889 15.523 3.533 1 98.69 101 ALA B N 1
ATOM 2486 C CA . ALA B 1 101 ? 1.625 14.797 3.49 1 98.69 101 ALA B CA 1
ATOM 2487 C C . ALA B 1 101 ? 0.437 15.75 3.455 1 98.69 101 ALA B C 1
ATOM 2489 O O . ALA B 1 101 ? -0.532 15.523 2.729 1 98.69 101 ALA B O 1
ATOM 2490 N N . ILE B 1 102 ? 0.505 16.812 4.227 1 98.38 102 ILE B N 1
ATOM 2491 C CA . ILE B 1 102 ? -0.571 17.797 4.25 1 98.38 102 ILE B CA 1
ATOM 2492 C C . ILE B 1 102 ? -0.801 18.344 2.84 1 98.38 102 ILE B C 1
ATOM 2494 O O . ILE B 1 102 ? -1.937 18.375 2.361 1 98.38 102 ILE B O 1
ATOM 2498 N N . GLY B 1 103 ? 0.246 18.734 2.174 1 98.38 103 GLY B N 1
ATOM 2499 C CA . GLY B 1 103 ? 0.14 19.25 0.816 1 98.38 103 GLY B CA 1
ATOM 2500 C C . GLY B 1 103 ? -0.4 18.219 -0.164 1 98.38 103 GLY B C 1
ATOM 2501 O O . GLY B 1 103 ? -1.276 18.531 -0.974 1 98.38 103 GLY B O 1
ATOM 2502 N N . ALA B 1 104 ? 0.13 17.031 -0.048 1 98.56 104 ALA B N 1
ATOM 2503 C CA . ALA B 1 104 ? -0.254 15.961 -0.97 1 98.56 104 ALA B CA 1
ATOM 2504 C C . ALA B 1 104 ? -1.716 15.57 -0.777 1 98.56 104 ALA B C 1
ATOM 2506 O O . ALA B 1 104 ? -2.457 15.414 -1.751 1 98.56 104 ALA B O 1
ATOM 2507 N N . ILE B 1 105 ? -2.143 15.398 0.461 1 98.62 105 ILE B N 1
ATOM 2508 C CA . ILE B 1 105 ? -3.502 14.961 0.761 1 98.62 105 ILE B CA 1
ATOM 2509 C C . ILE B 1 105 ? -4.5 16.016 0.298 1 98.62 105 ILE B C 1
ATOM 2511 O O . ILE B 1 105 ? -5.52 15.695 -0.314 1 98.62 105 ILE B O 1
ATOM 2515 N N . SER B 1 106 ? -4.16 17.266 0.617 1 97.69 106 SER B N 1
ATOM 2516 C CA . SER B 1 106 ? -5.043 18.359 0.212 1 97.69 106 SER B CA 1
ATOM 2517 C C . SER B 1 106 ? -5.219 18.391 -1.302 1 97.69 106 SER B C 1
ATOM 2519 O O . SER B 1 106 ? -6.34 18.5 -1.799 1 97.69 106 SER B O 1
ATOM 2521 N N . GLU B 1 107 ? -4.129 18.328 -1.986 1 97.25 107 GLU B N 1
ATOM 2522 C CA . GLU B 1 107 ? -4.199 18.359 -3.445 1 97.25 107 GLU B CA 1
ATOM 2523 C C . GLU B 1 107 ? -4.895 17.109 -3.992 1 97.25 107 GLU B C 1
ATOM 2525 O O . GLU B 1 107 ? -5.715 17.203 -4.906 1 97.25 107 GLU B O 1
ATOM 2530 N N . ALA B 1 108 ? -4.57 15.953 -3.445 1 97.69 108 ALA B N 1
ATOM 2531 C CA . ALA B 1 108 ? -5.219 14.719 -3.869 1 97.69 108 ALA B CA 1
ATOM 2532 C C . ALA B 1 108 ? -6.73 14.797 -3.67 1 97.69 108 ALA B C 1
ATOM 2534 O O . ALA B 1 108 ? -7.5 14.312 -4.504 1 97.69 108 ALA B O 1
ATOM 2535 N N . ASP B 1 109 ? -7.117 15.383 -2.594 1 97.19 109 ASP B N 1
ATOM 2536 C CA . ASP B 1 109 ? -8.539 15.547 -2.299 1 97.19 109 ASP B CA 1
ATOM 2537 C C . ASP B 1 109 ? -9.25 16.297 -3.42 1 97.19 109 ASP B C 1
ATOM 2539 O O . ASP B 1 109 ? -10.32 15.883 -3.873 1 97.19 109 ASP B O 1
ATOM 2543 N N . ARG B 1 110 ? -8.711 17.359 -3.861 1 95.44 110 ARG B N 1
ATOM 2544 C CA . ARG B 1 110 ? -9.281 18.172 -4.93 1 95.44 110 ARG B CA 1
ATOM 2545 C C . ARG B 1 110 ? -9.445 17.359 -6.207 1 95.44 110 ARG B C 1
ATOM 2547 O O . ARG B 1 110 ? -10.469 17.469 -6.891 1 95.44 110 ARG B O 1
ATOM 2554 N N . HIS B 1 111 ? -8.523 16.562 -6.5 1 95.12 111 HIS B N 1
ATOM 2555 C CA . HIS B 1 111 ? -8.57 15.75 -7.707 1 95.12 111 HIS B CA 1
ATOM 2556 C C . HIS B 1 111 ? -9.539 14.586 -7.551 1 95.12 111 HIS B C 1
ATOM 2558 O O . HIS B 1 111 ? -10.266 14.25 -8.492 1 95.12 111 HIS B O 1
ATOM 2564 N N . ASN B 1 112 ? -9.484 13.984 -6.391 1 95.44 112 ASN B N 1
ATOM 2565 C CA . ASN B 1 112 ? -10.359 12.844 -6.148 1 95.44 112 ASN B CA 1
ATOM 2566 C C . ASN B 1 112 ? -11.828 13.258 -6.18 1 95.44 112 ASN B C 1
ATOM 2568 O O . ASN B 1 112 ? -12.688 12.477 -6.598 1 95.44 112 ASN B O 1
ATOM 2572 N N . LEU B 1 113 ? -12.133 14.484 -5.773 1 93.44 113 LEU B N 1
ATOM 2573 C CA . LEU B 1 113 ? -13.484 15.016 -5.855 1 93.44 113 LEU B CA 1
ATOM 2574 C C . LEU B 1 113 ? -13.945 15.109 -7.309 1 93.44 113 LEU B C 1
ATOM 2576 O O . LEU B 1 113 ? -15.148 15.156 -7.582 1 93.44 113 LEU B O 1
ATOM 2580 N N . ARG B 1 114 ? -13.008 15.102 -8.234 1 91.62 114 ARG B N 1
ATOM 2581 C CA . ARG B 1 114 ? -13.32 15.25 -9.648 1 91.62 114 ARG B CA 1
ATOM 2582 C C . ARG B 1 114 ? -13.234 13.906 -10.367 1 91.62 114 ARG B C 1
ATOM 2584 O O . ARG B 1 114 ? -13.195 13.852 -11.602 1 91.62 114 ARG B O 1
ATOM 2591 N N . GLY B 1 115 ? -13.07 12.828 -9.625 1 90.19 115 GLY B N 1
ATOM 2592 C CA . GLY B 1 115 ? -13.188 11.508 -10.219 1 90.19 115 GLY B CA 1
ATOM 2593 C C . GLY B 1 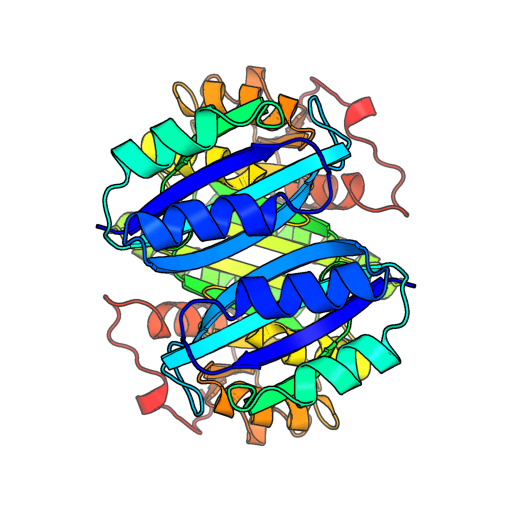115 ? -11.859 10.789 -10.344 1 90.19 115 GLY B C 1
ATOM 2594 O O . GLY B 1 115 ? -11.812 9.625 -10.734 1 90.19 115 GLY B O 1
ATOM 2595 N N . GLU B 1 116 ? -10.82 11.508 -10.016 1 94.25 116 GLU B N 1
ATOM 2596 C CA . GLU B 1 116 ? -9.523 10.82 -10 1 94.25 116 GLU B CA 1
ATOM 2597 C C . GLU B 1 116 ? -9.328 10.047 -8.703 1 94.25 116 GLU B C 1
ATOM 2599 O O . GLU B 1 116 ? -10.164 10.117 -7.801 1 94.25 116 GLU B O 1
ATOM 2604 N N . ARG B 1 117 ? -8.336 9.219 -8.68 1 95.31 117 ARG B N 1
ATOM 2605 C CA . ARG B 1 117 ? -7.969 8.484 -7.48 1 95.31 117 ARG B CA 1
ATOM 2606 C C . ARG B 1 117 ? -6.465 8.562 -7.227 1 95.31 117 ARG B C 1
ATOM 2608 O O . ARG B 1 117 ? -5.668 8.125 -8.055 1 95.31 117 ARG B O 1
ATOM 2615 N N . ILE B 1 118 ? -6.199 9.219 -6.141 1 97.38 118 ILE B N 1
ATOM 2616 C CA . ILE B 1 118 ? -4.809 9.359 -5.727 1 97.38 118 ILE B CA 1
ATOM 2617 C C . ILE B 1 118 ? -4.691 9.109 -4.223 1 97.38 118 ILE B C 1
ATOM 2619 O O . ILE B 1 118 ? -5.441 9.68 -3.432 1 97.38 118 ILE B O 1
ATOM 2623 N N . SER B 1 119 ? -3.842 8.211 -3.898 1 98.25 119 SER B N 1
ATOM 2624 C CA . SER B 1 119 ? -3.564 7.934 -2.494 1 98.25 119 SER B CA 1
ATOM 2625 C C . SER B 1 119 ? -2.182 8.43 -2.092 1 98.25 119 SER B C 1
ATOM 2627 O O . SER B 1 119 ? -1.318 8.641 -2.947 1 98.25 119 SER B O 1
ATOM 2629 N N . VAL B 1 120 ? -2.002 8.688 -0.851 1 98.69 120 VAL B N 1
ATOM 2630 C CA . VAL B 1 120 ? -0.754 9.195 -0.287 1 98.69 120 VAL B CA 1
ATOM 2631 C C . VAL B 1 120 ? -0.277 8.266 0.828 1 98.69 120 VAL B C 1
ATOM 2633 O O . VAL B 1 120 ? -0.945 8.125 1.854 1 98.69 120 VAL B O 1
ATOM 2636 N N . ASP B 1 121 ? 0.842 7.652 0.622 1 98.56 121 ASP B N 1
ATOM 2637 C CA . ASP B 1 121 ? 1.429 6.738 1.597 1 98.56 121 ASP B CA 1
ATOM 2638 C C . ASP B 1 121 ? 2.689 7.332 2.219 1 98.56 121 ASP B C 1
ATOM 2640 O O . ASP B 1 121 ? 3.537 7.883 1.511 1 98.56 121 ASP B O 1
ATOM 2644 N N . THR B 1 122 ? 2.797 7.176 3.512 1 98.62 122 THR B N 1
ATOM 2645 C CA . THR B 1 122 ? 3.928 7.797 4.191 1 98.62 122 THR B CA 1
ATOM 2646 C C . THR B 1 122 ? 4.625 6.797 5.109 1 98.62 122 THR B C 1
ATOM 2648 O O . THR B 1 122 ? 3.996 5.863 5.609 1 98.62 122 THR B O 1
ATOM 2651 N N . MET B 1 123 ? 5.836 7.031 5.27 1 97.44 123 MET B N 1
ATOM 2652 C CA . MET B 1 123 ? 6.625 6.324 6.273 1 97.44 123 MET B CA 1
ATOM 2653 C C . MET B 1 123 ? 7.688 7.238 6.875 1 97.44 123 MET B C 1
ATOM 2655 O O . MET B 1 123 ? 8.703 7.516 6.238 1 97.44 123 MET B O 1
ATOM 2659 N N . PRO B 1 124 ? 7.41 7.668 8.062 1 97.56 124 PRO B N 1
ATOM 2660 C CA . PRO B 1 124 ? 8.492 8.375 8.758 1 97.56 124 PRO B CA 1
ATOM 2661 C C . PRO B 1 124 ? 9.641 7.449 9.148 1 97.56 124 PRO B C 1
ATOM 2663 O O . PRO B 1 124 ? 9.422 6.422 9.789 1 97.56 124 PRO B O 1
ATOM 2666 N N . VAL B 1 125 ? 10.805 7.75 8.734 1 94.81 125 VAL B N 1
ATOM 2667 C CA . VAL B 1 125 ? 11.969 6.898 8.984 1 94.81 125 VAL B CA 1
ATOM 2668 C C . VAL B 1 125 ? 13.242 7.746 8.969 1 94.81 125 VAL B C 1
ATOM 2670 O O . VAL B 1 125 ? 13.336 8.711 8.211 1 94.81 125 VAL B O 1
ATOM 2673 N N . VAL B 1 126 ? 14.086 7.41 9.812 1 90.81 126 VAL B N 1
ATOM 2674 C CA . VAL B 1 126 ? 15.375 8.102 9.891 1 90.81 126 VAL B CA 1
ATOM 2675 C C . VAL B 1 126 ? 16.516 7.082 9.797 1 90.81 126 VAL B C 1
ATOM 2677 O O . VAL B 1 126 ? 16.297 5.883 9.977 1 90.81 126 VAL B O 1
ATOM 2680 N N . GLY B 1 127 ? 17.688 7.578 9.352 1 92.81 127 GLY B N 1
ATOM 2681 C CA . GLY B 1 127 ? 18.859 6.727 9.18 1 92.81 127 GLY B CA 1
ATOM 2682 C C . GLY B 1 127 ? 19.156 6.414 7.727 1 92.81 127 GLY B C 1
ATOM 2683 O O . GLY B 1 127 ? 18.25 6.148 6.941 1 92.81 127 GLY B O 1
ATOM 2684 N N . GLU B 1 128 ? 20.391 6.457 7.453 1 94.69 128 GLU B N 1
ATOM 2685 C CA . GLU B 1 128 ? 20.812 6.289 6.062 1 94.69 128 GLU B CA 1
ATOM 2686 C C . GLU B 1 128 ? 20.453 4.898 5.543 1 94.69 128 GLU B C 1
ATOM 2688 O O . GLU B 1 128 ? 19.891 4.766 4.453 1 94.69 128 GLU B O 1
ATOM 2693 N N . GLU B 1 129 ? 20.719 3.871 6.328 1 95.12 129 GLU B N 1
ATOM 2694 C CA . GLU B 1 129 ? 20.453 2.504 5.891 1 95.12 129 GLU B CA 1
ATOM 2695 C C . GLU B 1 129 ? 18.969 2.242 5.762 1 95.12 129 GLU B C 1
ATOM 2697 O O . GLU B 1 129 ? 18.516 1.65 4.777 1 95.12 129 GLU B O 1
ATOM 2702 N N . GLU B 1 130 ? 18.203 2.723 6.734 1 95.06 130 GLU B N 1
ATOM 2703 C CA . GLU B 1 130 ? 16.766 2.502 6.754 1 95.06 130 GLU B CA 1
ATOM 2704 C C . GLU B 1 130 ? 16.078 3.227 5.598 1 95.06 130 GLU B C 1
ATOM 2706 O O . GLU B 1 130 ? 15.211 2.658 4.926 1 95.06 130 GLU B O 1
ATOM 2711 N N . ILE B 1 131 ? 16.516 4.422 5.332 1 97.31 131 ILE B N 1
ATOM 2712 C CA . ILE B 1 131 ? 15.922 5.188 4.246 1 97.31 131 ILE B CA 1
ATOM 2713 C C . ILE B 1 131 ? 16.312 4.57 2.902 1 97.31 131 ILE B C 1
ATOM 2715 O O . ILE B 1 131 ? 15.469 4.453 2.004 1 97.31 131 ILE B O 1
ATOM 2719 N N . ALA B 1 132 ? 17.562 4.172 2.828 1 97.62 132 ALA B N 1
ATOM 2720 C CA . ALA B 1 132 ? 18.016 3.545 1.589 1 97.62 132 ALA B CA 1
ATOM 2721 C C . ALA B 1 132 ? 17.203 2.295 1.276 1 97.62 132 ALA B C 1
ATOM 2723 O O . ALA B 1 132 ? 16.781 2.092 0.136 1 97.62 132 ALA B O 1
ATOM 2724 N N . GLU B 1 133 ? 16.953 1.531 2.273 1 96.62 133 GLU B N 1
ATOM 2725 C CA . GLU B 1 133 ? 16.156 0.319 2.094 1 96.62 133 GLU B CA 1
ATOM 2726 C C . GLU B 1 133 ? 14.727 0.654 1.696 1 96.62 133 GLU B C 1
ATOM 2728 O O . GLU B 1 133 ? 14.141 -0.022 0.85 1 96.62 133 GLU B O 1
ATOM 2733 N N . ALA B 1 134 ? 14.172 1.651 2.326 1 97.81 134 ALA B N 1
ATOM 2734 C CA . ALA B 1 134 ? 12.812 2.072 2.004 1 97.81 134 ALA B CA 1
ATOM 2735 C C . ALA B 1 134 ? 12.719 2.572 0.565 1 97.81 134 ALA B C 1
ATOM 2737 O O . ALA B 1 134 ? 11.781 2.234 -0.157 1 97.81 134 ALA B O 1
ATOM 2738 N N . VAL B 1 135 ? 13.695 3.367 0.179 1 98.31 135 VAL B N 1
ATOM 2739 C CA . VAL B 1 135 ? 13.727 3.875 -1.188 1 98.31 135 VAL B CA 1
ATOM 2740 C C . VAL B 1 135 ? 13.805 2.709 -2.172 1 98.31 135 VAL B C 1
ATOM 2742 O O . VAL B 1 135 ? 13.062 2.67 -3.158 1 98.31 135 VAL B O 1
ATOM 2745 N N . LYS B 1 136 ? 14.656 1.804 -1.88 1 97.19 136 LYS B N 1
ATOM 2746 C CA . LYS B 1 136 ? 14.797 0.616 -2.715 1 97.19 136 LYS B CA 1
ATOM 2747 C C . LYS B 1 136 ? 13.477 -0.137 -2.838 1 97.19 136 LYS B C 1
ATOM 2749 O O . LYS B 1 136 ? 13.117 -0.599 -3.922 1 97.19 136 LYS B O 1
ATOM 2754 N N . ALA B 1 137 ? 12.758 -0.188 -1.812 1 97.44 137 ALA B N 1
ATOM 2755 C CA . ALA B 1 137 ? 11.531 -0.969 -1.747 1 97.44 137 ALA B CA 1
ATOM 2756 C C . ALA B 1 137 ? 10.398 -0.282 -2.516 1 97.44 137 ALA B C 1
ATOM 2758 O O . ALA B 1 137 ? 9.414 -0.919 -2.877 1 97.44 137 ALA B O 1
ATOM 2759 N N . VAL B 1 138 ? 10.469 0.995 -2.791 1 97.62 138 VAL B N 1
ATOM 2760 C CA . VAL B 1 138 ? 9.422 1.74 -3.479 1 97.62 138 VAL B CA 1
ATOM 2761 C C . VAL B 1 138 ? 9.195 1.151 -4.871 1 97.62 138 VAL B C 1
ATOM 2763 O O . VAL B 1 138 ? 8.062 1.104 -5.355 1 97.62 138 VAL B O 1
ATOM 2766 N N . SER B 1 139 ? 10.219 0.633 -5.5 1 94.5 139 SER B N 1
ATOM 2767 C CA . SER B 1 139 ? 10.109 0.095 -6.852 1 94.5 139 SER B CA 1
ATOM 2768 C C . SER B 1 139 ? 9.234 -1.153 -6.883 1 94.5 139 SER B C 1
ATOM 2770 O O . SER B 1 139 ? 8.727 -1.538 -7.938 1 94.5 139 SER B O 1
ATOM 2772 N N . ARG B 1 140 ? 8.992 -1.726 -5.73 1 94.31 140 ARG B N 1
ATOM 2773 C CA . ARG B 1 140 ? 8.211 -2.953 -5.664 1 94.31 140 ARG B CA 1
ATOM 2774 C C . ARG B 1 140 ? 6.781 -2.664 -5.211 1 94.31 140 ARG B C 1
ATOM 2776 O O . ARG B 1 140 ? 5.961 -3.578 -5.102 1 94.31 140 ARG B O 1
ATOM 2783 N N . LEU B 1 141 ? 6.531 -1.429 -4.996 1 96.06 141 LEU B N 1
ATOM 2784 C CA . LEU B 1 141 ? 5.18 -1.067 -4.586 1 96.06 141 LEU B CA 1
ATOM 2785 C C . LEU B 1 141 ? 4.277 -0.885 -5.801 1 96.06 141 LEU B C 1
ATOM 2787 O O . LEU B 1 141 ? 4.559 -0.061 -6.672 1 96.06 141 LEU B O 1
ATOM 2791 N N . HIS B 1 142 ? 3.205 -1.706 -5.82 1 95.62 142 HIS B N 1
ATOM 2792 C CA . HIS B 1 142 ? 2.188 -1.564 -6.855 1 95.62 142 HIS B CA 1
ATOM 2793 C C . HIS B 1 142 ? 1.593 -0.16 -6.852 1 95.62 142 HIS B C 1
ATOM 2795 O O . HIS B 1 142 ? 1.32 0.403 -5.789 1 95.62 142 HIS B O 1
ATOM 2801 N N . ARG B 1 143 ? 1.49 0.534 -8.016 1 95.75 143 ARG B N 1
ATOM 2802 C CA . ARG B 1 143 ? 0.803 1.794 -8.281 1 95.75 143 ARG B C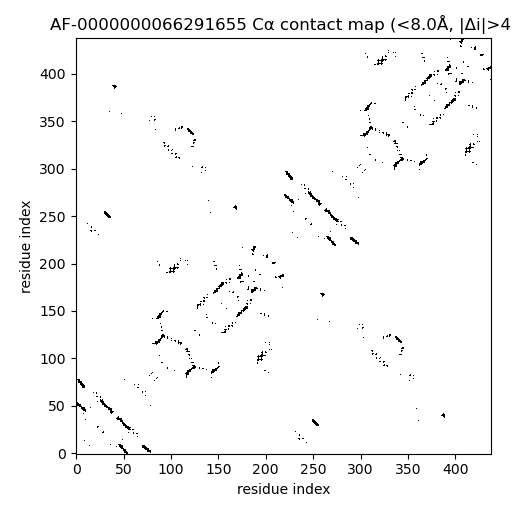A 1
ATOM 2803 C C . ARG B 1 143 ? 1.636 2.982 -7.809 1 95.75 143 ARG B C 1
ATOM 2805 O O . ARG B 1 143 ? 1.176 4.125 -7.855 1 95.75 143 ARG B O 1
ATOM 2812 N N . ALA B 1 144 ? 2.863 2.762 -7.273 1 96.5 144 ALA B N 1
ATOM 2813 C CA . ALA B 1 144 ? 3.719 3.883 -6.887 1 96.5 144 ALA B CA 1
ATOM 2814 C C . ALA B 1 144 ? 4.148 4.691 -8.109 1 96.5 144 ALA B C 1
ATOM 2816 O O . ALA B 1 144 ? 4.684 4.133 -9.07 1 96.5 144 ALA B O 1
ATOM 2817 N N . GLU B 1 145 ? 3.988 6.031 -8.023 1 95.5 145 GLU B N 1
ATOM 2818 C CA . GLU B 1 145 ? 4.27 6.852 -9.195 1 95.5 145 GLU B CA 1
ATOM 2819 C C . GLU B 1 145 ? 5.32 7.914 -8.891 1 95.5 145 GLU B C 1
ATOM 2821 O O . GLU B 1 145 ? 6.039 8.359 -9.789 1 95.5 145 GLU B O 1
ATOM 2826 N N . VAL B 1 146 ? 5.352 8.312 -7.66 1 97.06 146 VAL B N 1
ATOM 2827 C CA . VAL B 1 146 ? 6.281 9.375 -7.289 1 97.06 146 VAL B CA 1
ATOM 2828 C C . VAL B 1 146 ? 6.723 9.195 -5.84 1 97.06 146 VAL B C 1
ATOM 2830 O O . VAL B 1 146 ? 5.93 8.773 -4.988 1 97.06 146 VAL B O 1
ATOM 2833 N N . LEU B 1 147 ? 7.988 9.461 -5.629 1 98.56 147 LEU B N 1
ATOM 2834 C CA . LEU B 1 147 ? 8.57 9.438 -4.293 1 98.56 147 LEU B CA 1
ATOM 2835 C C . LEU B 1 147 ? 8.992 10.844 -3.863 1 98.56 147 LEU B C 1
ATOM 2837 O O . LEU B 1 147 ? 9.68 11.547 -4.609 1 98.56 147 LEU B O 1
ATOM 2841 N N . VAL B 1 148 ? 8.562 11.242 -2.727 1 98.75 148 VAL B N 1
ATOM 2842 C CA . VAL B 1 148 ? 9.055 12.469 -2.115 1 98.75 148 VAL B CA 1
ATOM 2843 C C . VAL B 1 148 ? 9.953 12.141 -0.929 1 98.75 148 VAL B C 1
ATOM 2845 O O . VAL B 1 148 ? 9.547 11.43 -0.007 1 98.75 148 VAL B O 1
ATOM 2848 N N . LEU B 1 149 ? 11.141 12.57 -1.006 1 98.69 149 LEU B N 1
ATOM 2849 C CA . LEU B 1 149 ? 12.086 12.414 0.091 1 98.69 149 LEU B CA 1
ATOM 2850 C C . LEU B 1 149 ? 12.133 13.664 0.957 1 98.69 149 LEU B C 1
ATOM 2852 O O . LEU B 1 149 ? 12.586 14.727 0.504 1 98.69 149 LEU B O 1
ATOM 2856 N N . ALA B 1 150 ? 11.703 13.492 2.17 1 97.88 150 ALA B N 1
ATOM 2857 C CA . ALA B 1 150 ? 11.516 14.602 3.096 1 97.88 150 ALA B CA 1
ATOM 2858 C C . ALA B 1 150 ? 12.477 14.508 4.277 1 97.88 150 ALA B C 1
ATOM 2860 O O . ALA B 1 150 ? 12.133 13.93 5.316 1 97.88 150 ALA B O 1
ATOM 2861 N N . GLY B 1 151 ? 13.648 15.125 4.156 1 93 151 GLY B N 1
ATOM 2862 C CA . GLY B 1 151 ? 14.641 15.109 5.215 1 93 151 GLY B CA 1
ATOM 2863 C C . GLY B 1 151 ? 15.508 16.344 5.238 1 93 151 GLY B C 1
ATOM 2864 O O . GLY B 1 151 ? 15.367 17.234 4.383 1 93 151 GLY B O 1
ATOM 2865 N N . GLY B 1 152 ? 16.344 16.422 6.312 1 89.25 152 GLY B N 1
ATOM 2866 C CA . GLY B 1 152 ? 17.312 17.516 6.414 1 89.25 152 GLY B CA 1
ATOM 2867 C C . GLY B 1 152 ? 18.656 17.188 5.789 1 89.25 152 GLY B C 1
ATOM 2868 O O . GLY B 1 152 ? 19.344 18.062 5.277 1 89.25 152 GLY B O 1
ATOM 2869 N N . ILE B 1 153 ? 19.031 16.016 5.879 1 89.88 153 ILE B N 1
ATOM 2870 C CA . ILE B 1 153 ? 20.281 15.531 5.305 1 89.88 153 ILE B CA 1
ATOM 2871 C C . ILE B 1 153 ? 20.078 14.125 4.754 1 89.88 153 ILE B C 1
ATOM 2873 O O . ILE B 1 153 ? 19.641 13.219 5.477 1 89.88 153 ILE B O 1
ATOM 2877 N N . MET B 1 154 ? 20.359 13.898 3.443 1 94.5 154 MET B N 1
ATOM 2878 C CA . MET B 1 154 ? 20.312 12.586 2.807 1 94.5 154 MET B CA 1
ATOM 2879 C C . MET B 1 154 ? 21.422 12.453 1.762 1 94.5 154 MET B C 1
ATOM 2881 O O . MET B 1 154 ? 21.609 13.344 0.938 1 94.5 154 MET B O 1
ATOM 2885 N N . GLY B 1 155 ? 22.125 11.375 1.849 1 95.31 155 GLY B N 1
ATOM 2886 C CA . GLY B 1 155 ? 23.203 11.07 0.912 1 95.31 155 GLY B CA 1
ATOM 2887 C C . GLY B 1 155 ? 23.656 9.625 0.969 1 95.31 155 GLY B C 1
ATOM 2888 O O . GLY B 1 155 ? 22.891 8.75 1.374 1 95.31 155 GLY B O 1
ATOM 2889 N N . GLY B 1 156 ? 24.875 9.414 0.385 1 96.06 156 GLY B N 1
ATOM 2890 C CA . GLY B 1 156 ? 25.469 8.086 0.462 1 96.06 156 GLY B CA 1
ATOM 2891 C C . GLY B 1 156 ? 24.641 7.023 -0.233 1 96.06 156 GLY B C 1
ATOM 2892 O O . GLY B 1 156 ? 24.297 7.16 -1.41 1 96.06 156 GLY B O 1
ATOM 2893 N N . LYS B 1 157 ? 24.312 6.004 0.563 1 97.38 157 LYS B N 1
ATOM 2894 C CA . LYS B 1 157 ? 23.578 4.855 0.033 1 97.38 157 LYS B CA 1
ATOM 2895 C C . LYS B 1 157 ? 22.219 5.27 -0.507 1 97.38 157 LYS B C 1
ATOM 2897 O O . LYS B 1 157 ? 21.719 4.68 -1.468 1 97.38 157 LYS B O 1
ATOM 2902 N N . ILE B 1 158 ? 21.625 6.258 0.117 1 98.25 158 ILE B N 1
ATOM 2903 C CA . ILE B 1 158 ? 20.328 6.727 -0.326 1 98.25 158 ILE B CA 1
ATOM 2904 C C . ILE B 1 158 ? 20.422 7.246 -1.759 1 98.25 158 ILE B C 1
ATOM 2906 O O . ILE B 1 158 ? 19.547 6.973 -2.584 1 98.25 158 ILE B O 1
ATOM 2910 N N . THR B 1 159 ? 21.484 7.961 -2.02 1 98.44 159 THR B N 1
ATOM 2911 C CA . THR B 1 159 ? 21.703 8.523 -3.348 1 98.44 159 THR B CA 1
ATOM 2912 C C . THR B 1 159 ? 21.734 7.418 -4.402 1 98.44 159 THR B C 1
ATOM 2914 O O . THR B 1 159 ? 21.109 7.543 -5.461 1 98.44 159 THR B O 1
ATOM 2917 N N . GLU B 1 160 ? 22.406 6.387 -4.102 1 98.12 160 GLU B N 1
ATOM 2918 C CA . GLU B 1 160 ? 22.516 5.27 -5.031 1 98.12 160 GLU B CA 1
ATOM 2919 C C . GLU B 1 160 ? 21.156 4.625 -5.285 1 98.12 160 GLU B C 1
ATOM 2921 O O . GLU B 1 160 ? 20.812 4.297 -6.426 1 98.12 160 GLU B O 1
ATOM 2926 N N . GLU B 1 161 ? 20.391 4.488 -4.258 1 97.94 161 GLU B N 1
ATOM 2927 C CA . GLU B 1 161 ? 19.062 3.887 -4.402 1 97.94 161 GLU B CA 1
ATOM 2928 C C . GLU B 1 161 ? 18.125 4.805 -5.176 1 97.94 161 GLU B C 1
ATOM 2930 O O . GLU B 1 161 ? 17.25 4.332 -5.914 1 97.94 161 GLU B O 1
ATOM 2935 N N . VAL B 1 162 ? 18.266 6.078 -5.027 1 98.31 162 VAL B N 1
ATOM 2936 C CA . VAL B 1 162 ? 17.453 7.039 -5.766 1 98.31 162 VAL B CA 1
ATOM 2937 C C . VAL B 1 162 ? 17.75 6.922 -7.262 1 98.31 162 VAL B C 1
ATOM 2939 O O . VAL B 1 162 ? 16.828 6.91 -8.078 1 98.31 162 VAL B O 1
ATOM 2942 N N . LYS B 1 163 ? 18.984 6.812 -7.586 1 97.69 163 LYS B N 1
ATOM 2943 C CA . LYS B 1 163 ? 19.375 6.652 -8.984 1 97.69 163 LYS B CA 1
ATOM 2944 C C . LYS B 1 163 ? 18.734 5.406 -9.594 1 97.69 163 LYS B C 1
ATOM 2946 O O . LYS B 1 163 ? 18.188 5.457 -10.695 1 97.69 163 LYS B O 1
ATOM 2951 N N . LYS B 1 164 ? 18.828 4.367 -8.867 1 96.19 164 LYS B N 1
ATOM 2952 C CA . LYS B 1 164 ? 18.25 3.113 -9.336 1 96.19 164 LYS B CA 1
ATOM 2953 C C . LYS B 1 164 ? 16.734 3.232 -9.484 1 96.19 164 LYS B C 1
ATOM 2955 O O . LYS B 1 164 ? 16.172 2.758 -10.469 1 96.19 164 LYS B O 1
ATOM 2960 N N . LEU B 1 165 ? 16.109 3.842 -8.5 1 97.12 165 LEU B N 1
ATOM 2961 C CA . LEU B 1 165 ? 14.656 3.988 -8.516 1 97.12 165 LEU B CA 1
ATOM 2962 C C . LEU B 1 165 ? 14.203 4.785 -9.734 1 97.12 165 LEU B C 1
ATOM 2964 O O . LEU B 1 165 ? 13.211 4.426 -10.383 1 97.12 165 LEU B O 1
ATOM 2968 N N . ARG B 1 166 ? 14.898 5.777 -10.039 1 95.81 166 ARG B N 1
ATOM 2969 C CA . ARG B 1 166 ? 14.547 6.621 -11.18 1 95.81 166 ARG B CA 1
ATOM 2970 C C . ARG B 1 166 ? 14.625 5.836 -12.484 1 95.81 166 ARG B C 1
ATOM 2972 O O . ARG B 1 166 ? 13.844 6.082 -13.414 1 95.81 166 ARG B O 1
ATOM 2979 N N . LYS B 1 167 ? 15.5 4.91 -12.531 1 94.06 167 LYS B N 1
ATOM 2980 C CA . LYS B 1 167 ? 15.609 4.059 -13.719 1 94.06 167 LYS B CA 1
ATOM 2981 C C . LYS B 1 167 ? 14.367 3.195 -13.891 1 94.06 167 LYS B C 1
ATOM 2983 O O . LYS B 1 167 ? 14.055 2.758 -15 1 94.06 167 LYS B O 1
ATOM 2988 N N . SER B 1 168 ? 13.719 3.008 -12.797 1 92.19 168 SER B N 1
ATOM 2989 C CA . SER B 1 168 ? 12.508 2.199 -12.852 1 92.19 168 SER B CA 1
ATOM 2990 C C . SER B 1 168 ? 11.312 3.02 -13.336 1 92.19 168 SER B C 1
ATOM 2992 O O . SER B 1 168 ? 10.234 2.475 -13.57 1 92.19 168 SER B O 1
ATOM 2994 N N . GLY B 1 169 ? 11.5 4.324 -13.43 1 91.25 169 GLY B N 1
ATOM 2995 C CA . GLY B 1 169 ? 10.453 5.168 -13.977 1 91.25 169 GLY B CA 1
ATOM 2996 C C . GLY B 1 169 ? 9.703 5.949 -12.914 1 91.25 169 GLY B C 1
ATOM 2997 O O . GLY B 1 169 ? 8.789 6.719 -13.227 1 91.25 169 GLY B O 1
ATOM 2998 N N . ILE B 1 170 ? 10.016 5.762 -11.664 1 95.06 170 ILE B N 1
ATOM 2999 C CA . ILE B 1 170 ? 9.383 6.508 -10.578 1 95.06 170 ILE B CA 1
ATOM 3000 C C . ILE B 1 170 ? 10.109 7.836 -10.375 1 95.06 170 ILE B C 1
ATOM 3002 O O . ILE B 1 170 ? 11.328 7.871 -10.227 1 95.06 170 ILE B O 1
ATOM 3006 N N . ARG B 1 171 ? 9.383 8.852 -10.422 1 95.31 171 ARG B N 1
ATOM 3007 C CA . ARG B 1 171 ? 9.977 10.172 -10.234 1 95.31 171 ARG B CA 1
ATOM 3008 C C . ARG B 1 171 ? 10.258 10.445 -8.766 1 95.31 171 ARG B C 1
ATOM 3010 O O . ARG B 1 171 ? 9.508 10.008 -7.891 1 95.31 171 ARG B O 1
ATOM 3017 N N . VAL B 1 172 ? 11.328 11.211 -8.609 1 97.38 172 VAL B N 1
ATOM 3018 C CA . VAL B 1 172 ? 11.742 11.477 -7.234 1 97.38 172 VAL B CA 1
ATOM 3019 C C . VAL B 1 172 ? 11.82 12.984 -7.004 1 97.38 172 VAL B C 1
ATOM 3021 O O . VAL B 1 172 ? 12.539 13.695 -7.707 1 97.38 172 VAL B O 1
ATOM 3024 N N . ILE B 1 173 ? 11.055 13.477 -6.012 1 97.69 173 ILE B N 1
ATOM 3025 C CA . ILE B 1 173 ? 11.109 14.844 -5.516 1 97.69 173 ILE B CA 1
ATOM 3026 C C . ILE B 1 173 ? 11.875 14.883 -4.195 1 97.69 173 ILE B C 1
ATOM 3028 O O . ILE B 1 173 ? 11.602 14.086 -3.289 1 97.69 173 ILE B O 1
ATOM 3032 N N . SER B 1 174 ? 12.836 15.711 -4.113 1 97.56 174 SER B N 1
ATOM 3033 C CA . SER B 1 174 ? 13.555 15.914 -2.861 1 97.56 174 SER B CA 1
ATOM 3034 C C . SER B 1 174 ? 13.289 17.297 -2.291 1 97.56 174 SER B C 1
ATOM 3036 O O . SER B 1 174 ? 13.18 18.281 -3.041 1 97.56 174 SER B O 1
ATOM 3038 N N . LEU B 1 175 ? 13.172 17.312 -0.979 1 97.56 175 LEU B N 1
ATOM 3039 C CA . LEU B 1 175 ? 13.242 18.625 -0.369 1 97.56 175 LEU B CA 1
ATOM 3040 C C . LEU B 1 175 ? 14.648 19.219 -0.491 1 97.56 175 LEU B C 1
ATOM 3042 O O . LEU B 1 175 ? 15.586 18.5 -0.856 1 97.56 175 LEU B O 1
ATOM 3046 N N . SER B 1 176 ? 14.742 20.578 -0.27 1 95.5 176 SER B N 1
ATOM 3047 C CA . SER B 1 176 ? 16.047 21.203 -0.187 1 95.5 176 SER B CA 1
ATOM 3048 C C . SER B 1 176 ? 16.766 20.828 1.108 1 95.5 176 SER B C 1
ATOM 3050 O O . SER B 1 176 ? 16.391 21.297 2.188 1 95.5 176 SER B O 1
ATOM 3052 N N . MET B 1 177 ? 17.859 19.938 0.94 1 93.94 177 MET B N 1
ATOM 3053 C CA . MET B 1 177 ? 18.531 19.406 2.119 1 93.94 177 MET B CA 1
ATOM 3054 C C . MET B 1 177 ? 20.016 19.203 1.855 1 93.94 177 MET B C 1
ATOM 3056 O O . MET B 1 177 ? 20.453 19.266 0.708 1 93.94 177 MET B O 1
ATOM 3060 N N . PHE B 1 178 ? 20.703 19.016 2.91 1 94.88 178 PHE B N 1
ATOM 3061 C CA . PHE B 1 178 ? 22.109 18.688 2.775 1 94.88 178 PHE B CA 1
ATOM 3062 C C . PHE B 1 178 ? 22.297 17.266 2.285 1 94.88 178 PHE B C 1
ATOM 3064 O O . PHE B 1 178 ? 21.438 16.406 2.504 1 94.88 178 PHE B O 1
ATOM 3071 N N . GLY B 1 179 ? 23.469 17.078 1.596 1 95.62 179 GLY B N 1
ATOM 3072 C CA . GLY B 1 179 ? 23.766 15.75 1.086 1 95.62 179 GLY B CA 1
ATOM 3073 C C . GLY B 1 179 ? 23.625 15.641 -0.421 1 95.62 179 GLY B C 1
ATOM 3074 O O . GLY B 1 179 ? 23.281 16.609 -1.088 1 95.62 179 GLY B O 1
ATOM 3075 N N . SER B 1 180 ? 23.75 14.469 -0.897 1 97.31 180 SER B N 1
ATOM 3076 C CA . SER B 1 180 ? 23.875 14.297 -2.34 1 97.31 180 SER B CA 1
ATOM 3077 C C . SER B 1 180 ? 22.547 13.898 -2.971 1 97.31 180 SER B C 1
ATOM 3079 O O . SER B 1 180 ? 22.422 13.867 -4.195 1 97.31 180 SER B O 1
ATOM 3081 N N . VAL B 1 181 ? 21.562 13.656 -2.236 1 97.5 181 VAL B N 1
ATOM 3082 C CA . VAL B 1 181 ? 20.281 13.195 -2.771 1 97.5 181 VAL B CA 1
ATOM 3083 C C . VAL B 1 181 ? 19.688 14.281 -3.67 1 97.5 181 VAL B C 1
ATOM 3085 O O . VAL B 1 181 ? 19.203 13.984 -4.773 1 97.5 181 VAL B O 1
ATOM 3088 N N . PRO B 1 182 ? 19.688 15.594 -3.285 1 96.69 182 PRO B N 1
ATOM 3089 C CA . PRO B 1 182 ? 19.125 16.625 -4.16 1 96.69 182 PRO B CA 1
ATOM 3090 C C . PRO B 1 182 ? 19.781 16.656 -5.535 1 96.69 182 PRO B C 1
ATOM 3092 O O . PRO B 1 182 ? 19.141 17.031 -6.523 1 96.69 182 PRO B O 1
ATOM 3095 N N . ASP B 1 183 ? 21.016 16.188 -5.66 1 95.88 183 ASP B N 1
ATOM 3096 C CA . ASP B 1 183 ? 21.766 16.234 -6.91 1 95.88 183 ASP B CA 1
ATOM 3097 C C . ASP B 1 183 ? 21.234 15.203 -7.906 1 95.88 183 ASP B C 1
ATOM 3099 O O . ASP B 1 183 ? 21.5 15.305 -9.109 1 95.88 183 ASP B O 1
ATOM 3103 N N . VAL B 1 184 ? 20.562 14.227 -7.383 1 96.56 184 VAL B N 1
ATOM 3104 C CA . VAL B 1 184 ? 20.188 13.141 -8.281 1 96.56 184 VAL B CA 1
ATOM 3105 C C . VAL B 1 184 ? 18.656 13.047 -8.367 1 96.56 184 VAL B C 1
ATOM 3107 O O . VAL B 1 184 ? 18.125 12.219 -9.102 1 96.56 184 VAL B O 1
ATOM 3110 N N . ALA B 1 185 ? 17.969 13.883 -7.605 1 96.44 185 ALA B N 1
ATOM 3111 C CA . ALA B 1 185 ? 16.516 13.898 -7.672 1 96.44 185 ALA B CA 1
ATOM 3112 C C . ALA B 1 185 ? 16.031 14.547 -8.969 1 96.44 185 ALA B C 1
ATOM 3114 O O . ALA B 1 185 ? 16.781 15.258 -9.633 1 96.44 185 ALA B O 1
ATOM 3115 N N . ASP B 1 186 ? 14.836 14.266 -9.344 1 94.94 186 ASP B N 1
ATOM 3116 C CA . ASP B 1 186 ? 14.266 14.883 -10.539 1 94.94 186 ASP B CA 1
ATOM 3117 C C . ASP B 1 186 ? 14.008 16.375 -10.32 1 94.94 186 ASP B C 1
ATOM 3119 O O . ASP B 1 186 ? 14.172 17.188 -11.242 1 94.94 186 ASP B O 1
ATOM 3123 N N . VAL B 1 187 ? 13.555 16.75 -9.133 1 94.88 187 VAL B N 1
ATOM 3124 C CA . VAL B 1 187 ? 13.297 18.125 -8.766 1 94.88 187 VAL B CA 1
ATOM 3125 C C . VAL B 1 187 ? 13.547 18.328 -7.273 1 94.88 187 VAL B C 1
ATOM 3127 O O . VAL B 1 187 ? 13.383 17.406 -6.48 1 94.88 187 VAL B O 1
ATOM 3130 N N . VAL B 1 188 ? 13.984 19.469 -6.938 1 96.56 188 VAL B N 1
ATOM 3131 C CA . VAL B 1 188 ? 14.227 19.844 -5.547 1 96.56 188 VAL B CA 1
ATOM 3132 C C . VAL B 1 188 ? 13.289 20.984 -5.148 1 96.56 188 VAL B C 1
ATOM 3134 O O . VAL B 1 188 ? 13.227 22.016 -5.824 1 96.56 188 VAL B O 1
ATOM 3137 N N . ILE B 1 189 ? 12.555 20.781 -4.09 1 96.44 189 ILE B N 1
ATOM 3138 C CA . ILE B 1 189 ? 11.57 21.75 -3.639 1 96.44 189 ILE B CA 1
ATOM 3139 C C . ILE B 1 189 ? 11.852 22.141 -2.189 1 96.44 189 ILE B C 1
ATOM 3141 O O . ILE B 1 189 ? 12.062 21.281 -1.336 1 96.44 189 ILE B O 1
ATOM 3145 N N . SER B 1 190 ? 11.805 23.406 -1.864 1 95.81 190 SER B N 1
ATOM 3146 C CA . SER B 1 190 ? 12.18 23.891 -0.538 1 95.81 190 SER B CA 1
ATOM 3147 C C . SER B 1 190 ? 11.016 23.766 0.441 1 95.81 190 SER B C 1
ATOM 3149 O O . SER B 1 190 ? 11.211 23.375 1.594 1 95.81 190 SER B O 1
ATOM 3151 N N . ASP B 1 191 ? 9.859 24.125 0.018 1 96.75 191 ASP B N 1
ATOM 3152 C CA . ASP B 1 191 ? 8.688 24.094 0.879 1 96.75 191 ASP B CA 1
ATOM 3153 C C . ASP B 1 191 ? 8.047 22.703 0.893 1 96.75 191 ASP B C 1
ATOM 3155 O O . ASP B 1 191 ? 7.578 22.219 -0.139 1 96.75 191 ASP B O 1
ATOM 3159 N N . PRO B 1 192 ? 8.016 22.094 1.989 1 97.94 192 PRO B N 1
ATOM 3160 C CA . PRO B 1 192 ? 7.504 20.719 2.057 1 97.94 192 PRO B CA 1
ATOM 3161 C C . PRO B 1 192 ? 6.047 20.609 1.62 1 97.94 192 PRO B C 1
ATOM 3163 O O . PRO B 1 192 ? 5.668 19.656 0.943 1 97.94 192 PRO B O 1
ATOM 3166 N N . VAL B 1 193 ? 5.191 21.5 2.041 1 98.12 193 VAL B N 1
ATOM 3167 C CA . VAL B 1 193 ? 3.783 21.453 1.659 1 98.12 193 VAL B CA 1
ATOM 3168 C C . VAL B 1 193 ? 3.656 21.547 0.14 1 98.12 193 VAL B C 1
ATOM 3170 O O . VAL B 1 193 ? 2.906 20.781 -0.472 1 98.12 193 VAL B O 1
ATOM 3173 N N . MET B 1 194 ? 4.422 22.422 -0.45 1 96.94 194 MET B N 1
ATOM 3174 C CA . MET B 1 194 ? 4.422 22.562 -1.903 1 96.94 194 MET B CA 1
ATOM 3175 C C . MET B 1 194 ? 4.914 21.281 -2.576 1 96.94 194 MET B C 1
ATOM 3177 O O . MET B 1 194 ? 4.383 20.875 -3.609 1 96.94 194 MET B O 1
ATOM 3181 N N . ALA B 1 195 ? 5.957 20.672 -2.031 1 97.38 195 ALA B N 1
ATOM 3182 C CA . ALA B 1 195 ? 6.469 19.406 -2.576 1 97.38 195 ALA B CA 1
ATOM 3183 C C . ALA B 1 195 ? 5.359 18.359 -2.676 1 97.38 195 ALA B C 1
ATOM 3185 O O . ALA B 1 195 ? 5.258 17.656 -3.678 1 97.38 195 ALA B O 1
ATOM 3186 N N . GLY B 1 196 ? 4.527 18.266 -1.64 1 98.12 196 GLY B N 1
ATOM 3187 C CA . GLY B 1 196 ? 3.393 17.359 -1.662 1 98.12 196 GLY B CA 1
ATOM 3188 C C . GLY B 1 196 ? 2.387 17.688 -2.748 1 98.12 196 GLY B C 1
ATOM 3189 O O . GLY B 1 196 ? 1.928 16.797 -3.467 1 98.12 196 GLY B O 1
ATOM 3190 N N . THR B 1 197 ? 2.053 18.953 -2.842 1 97.06 197 THR B N 1
ATOM 3191 C CA . THR B 1 197 ? 1.109 19.422 -3.854 1 97.06 197 THR B CA 1
ATOM 3192 C C . THR B 1 197 ? 1.609 19.078 -5.254 1 97.06 197 THR B C 1
ATOM 3194 O O . THR B 1 197 ? 0.865 18.531 -6.07 1 97.06 197 THR B O 1
ATOM 3197 N N . LEU B 1 198 ? 2.877 19.359 -5.484 1 95.25 198 LEU B N 1
ATOM 3198 C CA . LEU B 1 198 ? 3.455 19.156 -6.809 1 95.25 198 LEU B CA 1
ATOM 3199 C C . LEU B 1 198 ? 3.529 17.672 -7.141 1 95.25 198 LEU B C 1
ATOM 3201 O O . LEU B 1 198 ? 3.379 17.281 -8.305 1 95.25 198 LEU B O 1
ATOM 3205 N N . ALA B 1 199 ? 3.828 16.859 -6.137 1 96.88 199 ALA B N 1
ATOM 3206 C CA . ALA B 1 199 ? 3.85 15.406 -6.348 1 96.88 199 ALA B CA 1
ATOM 3207 C C . ALA B 1 199 ? 2.514 14.914 -6.902 1 96.88 199 ALA B C 1
ATOM 3209 O O . ALA B 1 199 ? 2.48 14.133 -7.859 1 96.88 199 ALA B O 1
ATOM 3210 N N . VAL B 1 200 ? 1.441 15.391 -6.332 1 97.38 200 VAL B N 1
ATOM 3211 C CA . VAL B 1 200 ? 0.11 14.977 -6.762 1 97.38 200 VAL B CA 1
ATOM 3212 C C . VAL B 1 200 ? -0.18 15.531 -8.156 1 97.38 200 VAL B C 1
ATOM 3214 O O . VAL B 1 200 ? -0.721 14.828 -9.008 1 97.38 200 VAL B O 1
ATOM 3217 N N . MET B 1 201 ? 0.196 16.75 -8.344 1 93.94 201 MET B N 1
ATOM 3218 C CA . MET B 1 201 ? -0.04 17.375 -9.648 1 93.94 201 MET B CA 1
ATOM 3219 C C . MET B 1 201 ? 0.686 16.609 -10.75 1 93.94 201 MET B C 1
ATOM 3221 O O . MET B 1 201 ? 0.196 16.516 -11.875 1 93.94 201 MET B O 1
ATOM 3225 N N . HIS B 1 202 ? 1.813 16.094 -10.469 1 91.12 202 HIS B N 1
ATOM 3226 C CA . HIS B 1 202 ? 2.604 15.352 -11.445 1 91.12 202 HIS B CA 1
ATOM 3227 C C . HIS B 1 202 ? 1.885 14.078 -11.875 1 91.12 202 HIS B C 1
ATOM 3229 O O . HIS B 1 202 ? 1.925 13.703 -13.047 1 91.12 202 HIS B O 1
ATOM 3235 N N . ILE B 1 203 ? 1.203 13.438 -10.953 1 91.56 203 ILE B N 1
ATOM 3236 C CA . ILE B 1 203 ? 0.679 12.125 -11.312 1 91.56 203 ILE B CA 1
ATOM 3237 C C . ILE B 1 203 ? -0.78 12.25 -11.742 1 91.56 203 ILE B C 1
ATOM 3239 O O . ILE B 1 203 ? -1.354 11.312 -12.305 1 91.56 203 ILE B O 1
ATOM 3243 N N . SER B 1 204 ? -1.321 13.344 -11.492 1 91.19 204 SER B N 1
ATOM 3244 C CA . SER B 1 204 ? -2.697 13.586 -11.914 1 91.19 204 SER B CA 1
ATOM 3245 C C . SER B 1 204 ? -2.807 13.664 -13.43 1 91.19 204 SER B C 1
ATOM 3247 O O . SER B 1 204 ? -1.928 14.219 -14.094 1 91.19 204 SER B O 1
ATOM 3249 N N . GLU B 1 205 ? -3.822 13.109 -13.953 1 82.5 205 GLU B N 1
ATOM 3250 C CA . GLU B 1 205 ? -4.09 13.195 -15.391 1 82.5 205 GLU B CA 1
ATOM 3251 C C . GLU B 1 205 ? -4.68 14.555 -15.758 1 82.5 205 GLU B C 1
ATOM 3253 O O . GLU B 1 205 ? -4.621 14.969 -16.922 1 82.5 205 GLU B O 1
ATOM 3258 N N . LYS B 1 206 ? -5.285 15.188 -14.852 1 72.75 206 LYS B N 1
ATOM 3259 C CA . LYS B 1 206 ? -6.012 16.438 -15.102 1 72.75 206 LYS B CA 1
ATOM 3260 C C . LYS B 1 206 ? -5.105 17.641 -14.898 1 72.75 206 LYS B C 1
ATOM 3262 O O . LYS B 1 206 ? -5.422 18.734 -15.359 1 72.75 206 LYS B O 1
ATOM 3267 N N . ALA B 1 207 ? -3.959 17.281 -14.219 1 67.81 207 ALA B N 1
ATOM 3268 C CA . ALA B 1 207 ? -3.074 18.406 -13.922 1 67.81 207 ALA B CA 1
ATOM 3269 C C . ALA B 1 207 ? -2.066 18.625 -15.047 1 67.81 207 ALA B C 1
ATOM 3271 O O . ALA B 1 207 ? -1.646 17.672 -15.711 1 67.81 207 ALA B O 1
ATOM 3272 N N . LYS B 1 208 ? -1.776 19.828 -15.219 1 62.44 208 LYS B N 1
ATOM 3273 C CA . LYS B 1 208 ? -0.91 20.234 -16.328 1 62.44 208 LYS B CA 1
ATOM 3274 C C . LYS B 1 208 ? 0.556 20.234 -15.898 1 62.44 208 LYS B C 1
ATOM 3276 O O . LYS B 1 208 ? 1.449 20.391 -16.734 1 62.44 208 LYS B O 1
ATOM 3281 N N . PHE B 1 209 ? 0.802 19.953 -14.633 1 65.19 209 PHE B N 1
ATOM 3282 C CA . PHE B 1 209 ? 2.191 20.031 -14.203 1 65.19 209 PHE B CA 1
ATOM 3283 C C . PHE B 1 209 ? 2.92 18.719 -14.461 1 65.19 209 PHE B C 1
ATOM 3285 O O . PHE B 1 209 ? 2.428 17.641 -14.102 1 65.19 209 PHE B O 1
ATOM 3292 N N . ASP B 1 210 ? 3.932 18.953 -15.188 1 69.44 210 ASP B N 1
ATOM 3293 C CA . ASP B 1 210 ? 4.789 17.812 -15.516 1 69.44 210 ASP B CA 1
ATOM 3294 C C . ASP B 1 210 ? 6.211 18.031 -15.008 1 69.44 210 ASP B C 1
ATOM 3296 O O . ASP B 1 210 ? 6.871 19 -15.391 1 69.44 210 ASP B O 1
ATOM 3300 N N . LEU B 1 211 ? 6.621 17.234 -14.078 1 74.69 211 LEU B N 1
ATOM 3301 C CA . LEU B 1 211 ? 7.949 17.328 -13.484 1 74.69 211 LEU B CA 1
ATOM 3302 C C . LEU B 1 211 ? 9.023 17.406 -14.562 1 74.69 211 LEU B C 1
ATOM 3304 O O . LEU B 1 211 ? 10.109 17.938 -14.328 1 74.69 211 LEU B O 1
ATOM 3308 N N . ASP B 1 212 ? 8.695 16.891 -15.555 1 67.88 212 ASP B N 1
ATOM 3309 C CA . ASP B 1 212 ? 9.68 16.844 -16.625 1 67.88 212 ASP B CA 1
ATOM 3310 C C . ASP B 1 212 ? 10.008 18.25 -17.125 1 67.88 212 ASP B C 1
ATOM 3312 O O . ASP B 1 212 ? 11.094 18.484 -17.672 1 67.88 212 ASP B O 1
ATOM 3316 N N . ARG B 1 213 ? 9.023 19.109 -16.781 1 67.12 213 ARG B N 1
ATOM 3317 C CA . ARG B 1 213 ? 9.211 20.484 -17.266 1 67.12 213 ARG B CA 1
ATOM 3318 C C . ARG B 1 213 ? 10.117 21.266 -16.312 1 67.12 213 ARG B C 1
ATOM 3320 O O . ARG B 1 213 ? 10.633 22.328 -16.688 1 67.12 213 ARG B O 1
ATOM 3327 N N . VAL B 1 214 ? 10.297 20.688 -15.117 1 64.12 214 VAL B N 1
ATOM 3328 C CA . VAL B 1 214 ? 11.078 21.438 -14.133 1 64.12 214 VAL B CA 1
ATOM 3329 C C . VAL B 1 214 ? 12.203 20.547 -13.594 1 64.12 214 VAL B C 1
ATOM 3331 O O . VAL B 1 214 ? 12.711 20.797 -12.492 1 64.12 214 VAL B O 1
ATOM 3334 N N . LYS B 1 215 ? 12.609 19.672 -14.367 1 68.25 215 LYS B N 1
ATOM 3335 C CA . LYS B 1 215 ? 13.656 18.734 -13.961 1 68.25 215 LYS B CA 1
ATOM 3336 C C . LYS B 1 215 ? 14.977 19.453 -13.711 1 68.25 215 LYS B C 1
ATOM 3338 O O . LYS B 1 215 ? 15.383 20.312 -14.5 1 68.25 215 LYS B O 1
ATOM 3343 N N . GLY B 1 216 ? 15.469 19.141 -12.578 1 67.31 216 GLY B N 1
ATOM 3344 C CA . GLY B 1 216 ? 16.766 19.703 -12.234 1 67.31 216 GLY B CA 1
ATOM 3345 C C . GLY B 1 216 ? 16.672 21.078 -11.602 1 67.31 216 GLY B C 1
ATOM 3346 O O . GLY B 1 216 ? 17.672 21.641 -11.156 1 67.31 216 GLY B O 1
ATOM 3347 N N . ARG B 1 217 ? 15.422 21.609 -11.414 1 71.44 217 ARG B N 1
ATOM 3348 C CA . ARG B 1 217 ? 15.266 22.938 -10.844 1 71.44 217 ARG B CA 1
ATOM 3349 C C . ARG B 1 217 ? 15.047 22.859 -9.336 1 71.44 217 ARG B C 1
ATOM 3351 O O . ARG B 1 217 ? 14.695 21.797 -8.805 1 71.44 217 ARG B O 1
ATOM 3358 N N . ARG B 1 218 ? 15.539 23.859 -8.766 1 73.31 218 ARG B N 1
ATOM 3359 C CA . ARG B 1 218 ? 15.266 24.078 -7.355 1 73.31 218 ARG B CA 1
ATOM 3360 C C . ARG B 1 218 ? 14.18 25.141 -7.168 1 73.31 218 ARG B C 1
ATOM 3362 O O . ARG B 1 218 ? 14.266 26.234 -7.734 1 73.31 218 ARG B O 1
ATOM 3369 N N . ILE B 1 219 ? 13.07 24.781 -6.641 1 71.56 219 ILE B N 1
ATOM 3370 C CA . ILE B 1 219 ? 11.93 25.688 -6.473 1 71.56 219 ILE B CA 1
ATOM 3371 C C . ILE B 1 219 ? 11.641 25.875 -4.988 1 71.56 219 ILE B C 1
ATOM 3373 O O . ILE B 1 219 ? 11.617 24.922 -4.219 1 71.56 219 ILE B O 1
#

pLDDT: mean 93.1, std 7.38, range [62.44, 98.88]

Foldseek 3Di:
DKKKKKWWFADDPCLVVVLVVLCVVQPKDWPDKDKDADCDDPSHRIMIIMTIIDDGDVVSSVVVNVPDPRTDDMDMDDDCCQVANAEEEEEEADVLSVLLCLLQVVLQVVQVVVPHHYYYHYDYDDDQVVLLVVLLCLLVDPRYAEYEYGYAAYEDSNLVSQQVSVVSVHAYEYEPHHYCNLVRHQEYEPRSSVSSNLSNLCVDPPHPDHSNVQGPDYD/DKKKKKWWFADDPCLVVVLVVLCVVQPKDWPDKDKDADCDDPSHRIMIIMTTIDDGDVVSSVVVNVPDPGTDDMDMDDDCCQVANAEEEEEEADVLSVLLCLLQVVLQVVQVVVPHHYYYHYDYDDDQVVLLVVLLCLLVDPRYAEYEYGYAAYEDSNLVSQQVSVVSVHAYEYEPHHYCNCVRHQEYEPRSSVSSNLSNLCVDPPHPDHSNVQGPDYD

Nearest PDB structures (foldseek):
  1y7p-assembly2_B  TM=9.971E-01  e=3.546E-42  Archaeoglobus fulgidus
  1y7p-assembly1_A  TM=9.880E-01  e=1.258E-40  Archaeoglobus fulgidus
  1y7p-assembly1_C  TM=9.857E-01  e=2.755E-37  Archaeoglobus fulgidus
  7alz-assembly1_B  TM=7.438E-01  e=1.556E-03  Komagataeibacter europaeus
  7am0-assembly2_C  TM=7.168E-01  e=2.637E-02  Komagataeibacter europaeus

Solvent-accessible surface area (backbone atoms only — not comparable to full-atom values): 21154 Å² total; per-residue (Å²): 108,79,44,18,41,39,33,35,26,58,72,53,90,58,52,68,47,54,53,52,47,49,33,47,76,41,53,29,40,76,51,31,39,37,35,34,62,34,82,37,44,80,52,46,67,22,27,41,36,37,36,29,30,37,50,48,47,59,68,58,39,53,57,58,56,65,67,42,86,54,53,75,44,78,44,81,41,79,38,62,55,75,60,44,23,42,27,39,36,35,37,19,35,27,72,45,30,37,38,19,44,41,21,23,34,48,46,23,22,61,44,26,77,71,72,48,40,38,21,42,34,36,34,31,41,70,56,60,69,56,43,19,50,42,49,50,49,48,76,72,41,85,55,55,50,35,37,35,43,24,50,65,65,45,32,71,65,31,32,56,28,48,53,54,37,42,46,47,46,34,46,37,38,19,32,66,42,47,61,51,32,48,78,65,30,42,28,24,24,60,53,45,35,56,43,16,30,50,53,38,29,43,72,37,86,87,40,86,49,49,60,81,80,45,53,73,38,77,84,108,79,41,15,42,38,33,35,25,57,71,53,91,59,50,68,48,56,52,52,48,46,34,47,76,41,54,29,40,76,52,30,38,38,35,36,62,33,82,37,43,81,50,46,67,22,26,40,36,38,36,30,29,36,50,47,48,59,69,58,40,52,55,58,55,65,68,42,87,53,53,74,45,77,43,80,41,80,40,63,54,76,61,42,23,42,27,38,38,34,37,19,35,26,73,45,30,36,38,18,44,42,22,24,35,49,45,23,23,62,43,25,75,72,71,47,41,38,22,42,33,35,32,30,41,70,56,59,67,57,43,19,51,42,51,52,49,48,75,74,41,85,54,53,49,34,38,36,42,23,48,66,65,44,33,71,66,29,32,56,28,49,52,55,36,44,47,48,46,34,45,37,37,20,32,67,42,46,62,52,31,49,80,67,28,43,27,23,24,61,51,43,36,56,45,16,30,50,55,39,30,44,71,36,87,86,40,87,48,48,60,80,78,44,52,72,38,77,85

Radius of gyration: 20.86 Å; Cα contacts (8 Å, |Δi|>4): 1094; chains: 2; bounding box: 51×54×48 Å

InterPro domains:
  IPR002912 ACT domain [PS51671] (4-79)
  IPR011006 CheY-like superfamily [SSF52172] (80-217)
  IPR015832 MTH_1235/AF_1403/MJ1458 [PIRSF006363] (1-219)
  IPR040537 Domain of unknown function DUF5612 [PF18462] (78-217)
  IPR045865 ACT-like domain [SSF55021] (5-75)
  IPR054480 Acetolactate synthase small subunit-like, ACT domain [PF22629] (5-73)

Secondary structure (DSSP, 8-state):
-EEEEEEEE---TTHHHHHHHHHHHTT-EEEEEEEEE--SSTTTTPEEEEEEEESS-HHHHHHHHTT-TTEEEEEEE--HHHHH-EEEEEEE-HHHHHHHHHHHHHHHHHHHTTT--EEEEEEE--SHHHHHHHHHHHTTSTTEEEEEEE-SB--THHHHHHHHHHHTT-EEEEES-BSSHHHHSSEEES-HHHHHHHHHHHH-SS----GGGSTT-B-/-EEEEEEEE---TTHHHHHHHHHHHTT-EEEEEEEEE--SSTTTTPEEEEEEEESS-HHHHHHHHTT-TTEEEEEEE--HHHHH-EEEEEEE-HHHHHHHHHHHHHHHHHHHTTT--EEEEEEE--SHHHHHHHHHHHTTSTTEEEEEEE-SB--THHHHHHHHHHHTT-EEEEES-BSSHHHHSSEEES-HHHHHHHHHHHH-SS----GGGGTT-B-